Protein AF-A0A6H5L9M6-F1 (afdb_monomer_lite)

Sequence (542 aa):
MVGPYERGDLNVFQKITKADSSLRNDQVRVVGIFVSSDSREESWAAAIDPSGSVLDHLQIPRSRDLRAKKLKAFIKANRPHVVCVSTSAGQASRYMMDTLVDRRSGQHGEPKTGVLADAHREYQRERGDYDDEDEEEEVWKQCSLAPVKDDVACVFARSTRGEKEFADFSVNQRAAVGLARYLQDPLVEFAGMWTTMDSSGNFGHEMFSLRLHPLQDQVPPQQLLKVWTHRMMDAVSAVGVDINHAAEHEHAVGLLQFVPGLGPRKAFKLRERLGTVLGGVVPSRKALLSSQVLKSLVYTNAAGFLRIRERGKLAEQLEGQLDPFDDTRVHPECYNTQDWAQRICANALDVQVNQLDLTAYADELQRQGEGKRAQQLDSIVEEIRYPYRHGNDEMINQMVVHVDRRMPYSTPGEDELFEWLTGETDATLREGVLVPVRIMRHNDAGVRVRLEGGPGLFGFVPGDYVTDDVLPPDPITGQGVVKENQLMEAAIIKVDKARFELKLSLRKSDTMPDPDKALKDDDEFLGLAFEQPLDSDMRRIF

Secondary structure (DSSP, 8-state):
------S----HHHHH-SS-SS--GGG--EEEEE--SSTTS-EEEEEE-TTS-EEEEEEEPSSHHHHHHHHHHHHHHH--SEEEEESTTTHHHHHHHHHHHB----TTS---B-HHHHHHHHHHHHH-S--TT-TTS---PPPEEEEE--HHHHHHHHSHHHHHHTTTS-HHHHHHHHHHHHHH-HHHHHHHTTSSB-TTS-B-GGGGGS---TTGGGS-HHHHHHHHHHHHHHHHHHH-EEHHHHHH-GGGGGGGGGSTTTHHHHHHHHHHHHHHHHTT----HHHHHHTTSS-HHHHHHHTTTEE----THHHHHHTT-S-GGGGSS--HHHHHS-HHHHHHHHHHHHS-GGG--HHHHHHHHHHTT-HHHHHHHHHHHHHHHHHHHH--HHHHHT-S-PPP-SPPP-PPPHHHHHHHHH---TTTS-TT-EEEEEEEEEETTEEEEEESSSS--EEEEEGGGS-S-S--SSTTTSSSS--TT-EEEEEEEEEETTTTEEEEE--HHHHS--HHHHHHHHHHHHTTTT-PPP-HHHHTT-

Structure (mmCIF, N/CA/C/O backbone):
data_AF-A0A6H5L9M6-F1
#
_entry.id   AF-A0A6H5L9M6-F1
#
loop_
_atom_site.group_PDB
_atom_site.id
_atom_site.type_symbol
_atom_site.label_atom_id
_atom_site.label_alt_id
_atom_site.label_comp_id
_atom_site.label_asym_id
_atom_site.label_entity_id
_atom_site.label_seq_id
_atom_site.pdbx_PDB_ins_code
_atom_site.Cartn_x
_atom_site.Cartn_y
_atom_site.Cartn_z
_atom_site.occupancy
_atom_site.B_iso_or_equiv
_atom_site.auth_seq_id
_atom_site.auth_comp_id
_atom_site.auth_asym_id
_atom_site.auth_atom_id
_atom_site.pdbx_PDB_model_num
ATOM 1 N N . MET A 1 1 ? -29.136 -18.846 -15.620 1.00 26.17 1 MET A N 1
ATOM 2 C CA . MET A 1 1 ? -28.012 -19.793 -15.486 1.00 26.17 1 MET A CA 1
ATOM 3 C C . MET A 1 1 ? -26.772 -18.969 -15.198 1.00 26.17 1 MET A C 1
ATOM 5 O O . MET A 1 1 ? -26.197 -18.413 -16.119 1.00 26.17 1 MET A O 1
ATOM 9 N N . VAL A 1 2 ? -26.473 -18.783 -13.915 1.00 24.47 2 VAL A N 1
ATOM 10 C CA . VAL A 1 2 ? -25.277 -18.094 -13.413 1.00 24.47 2 VAL A CA 1
ATOM 11 C C . VAL A 1 2 ? -24.352 -19.213 -12.940 1.00 24.47 2 VAL A C 1
ATOM 13 O O . VAL A 1 2 ? -24.826 -20.129 -12.268 1.00 24.47 2 VAL A O 1
ATOM 16 N N . GLY A 1 3 ? -23.106 -19.216 -13.416 1.00 24.48 3 GLY A N 1
ATOM 17 C CA . GLY A 1 3 ? -22.147 -20.304 -13.207 1.00 24.48 3 GLY A CA 1
ATOM 18 C C . GLY A 1 3 ? -21.802 -20.544 -11.731 1.00 24.48 3 GLY A C 1
ATOM 19 O O . GLY A 1 3 ? -22.116 -19.708 -10.881 1.00 24.48 3 GLY A O 1
ATOM 20 N N . PRO A 1 4 ? -21.174 -21.689 -11.414 1.00 26.59 4 PRO A N 1
ATOM 21 C CA . PRO A 1 4 ? -20.789 -22.015 -10.052 1.00 26.59 4 PRO A CA 1
ATOM 22 C C . PRO A 1 4 ? -19.666 -21.065 -9.629 1.00 26.59 4 PRO A C 1
ATOM 24 O O . PRO A 1 4 ? -18.561 -21.132 -10.158 1.00 26.59 4 PRO A O 1
ATOM 27 N N . TYR A 1 5 ? -19.962 -20.164 -8.694 1.00 25.58 5 TYR A N 1
ATOM 28 C CA . TYR A 1 5 ? -18.934 -19.457 -7.941 1.00 25.58 5 TYR A CA 1
ATOM 29 C C . TYR A 1 5 ? -18.115 -20.515 -7.198 1.00 25.58 5 TYR A C 1
ATOM 31 O O . TYR A 1 5 ? -18.641 -21.238 -6.346 1.00 25.58 5 TYR A O 1
ATOM 39 N N . GLU A 1 6 ? -16.857 -20.671 -7.598 1.00 28.02 6 GLU A N 1
ATOM 40 C CA . GLU A 1 6 ? -15.908 -21.545 -6.923 1.00 28.02 6 GLU A CA 1
ATOM 41 C C . GLU A 1 6 ? -15.771 -21.102 -5.462 1.00 28.02 6 GLU A C 1
ATOM 43 O O . GLU A 1 6 ? -15.539 -19.933 -5.159 1.00 28.02 6 GLU A O 1
ATOM 48 N N . ARG A 1 7 ? -15.965 -22.061 -4.551 1.00 30.61 7 ARG A N 1
ATOM 49 C CA . ARG A 1 7 ? -15.742 -21.908 -3.113 1.00 30.61 7 ARG A CA 1
ATOM 50 C C . ARG A 1 7 ? -14.273 -21.568 -2.867 1.00 30.61 7 ARG A C 1
ATOM 52 O O . ARG A 1 7 ? -13.411 -22.409 -3.109 1.00 30.61 7 ARG A O 1
ATOM 59 N N . GLY A 1 8 ? -14.017 -20.377 -2.339 1.00 29.55 8 GLY A N 1
ATOM 60 C CA . GLY A 1 8 ? -12.691 -19.967 -1.887 1.00 29.55 8 GLY A CA 1
ATOM 61 C C . GLY A 1 8 ? -12.577 -18.454 -1.760 1.00 29.55 8 GLY A C 1
ATOM 62 O O . GLY A 1 8 ? -11.776 -17.845 -2.467 1.00 29.55 8 GLY A O 1
ATOM 63 N N . ASP A 1 9 ? -13.385 -17.849 -0.888 1.00 33.16 9 ASP A N 1
ATOM 64 C CA . ASP A 1 9 ? -13.255 -16.433 -0.536 1.00 33.16 9 ASP A CA 1
ATOM 65 C C . ASP A 1 9 ? -12.014 -16.261 0.338 1.00 33.16 9 ASP A C 1
ATOM 67 O O . ASP A 1 9 ? -12.057 -16.394 1.561 1.00 33.16 9 ASP A O 1
ATOM 71 N N . LEU A 1 10 ? -10.875 -16.058 -0.328 1.00 33.16 10 LEU A N 1
ATOM 72 C CA . LEU A 1 10 ? -9.586 -15.962 0.330 1.00 33.16 10 LEU A CA 1
ATOM 73 C C . LEU A 1 10 ? -9.295 -14.500 0.754 1.00 33.16 10 LEU A C 1
ATOM 75 O O . LEU A 1 10 ? -9.422 -13.632 -0.092 1.00 33.16 10 LEU A O 1
ATOM 79 N N . ASN A 1 11 ? -8.886 -14.188 1.995 1.00 40.72 11 ASN A N 1
ATOM 80 C CA . ASN A 1 11 ? -8.402 -12.853 2.427 1.00 40.72 11 ASN A CA 1
ATOM 81 C C . ASN A 1 11 ? -7.151 -12.410 1.619 1.00 40.72 11 ASN A C 1
ATOM 83 O O . ASN A 1 11 ? -6.467 -13.232 1.011 1.00 40.72 11 ASN A O 1
ATOM 87 N N . VAL A 1 12 ? -6.816 -11.112 1.631 1.00 37.47 12 VAL A N 1
ATOM 88 C CA . VAL A 1 12 ? -5.672 -10.464 0.946 1.00 37.47 12 VAL A CA 1
ATOM 89 C C . VAL A 1 12 ? -4.389 -11.294 1.038 1.00 37.47 12 VAL A C 1
ATOM 91 O O . VAL A 1 12 ? -3.664 -11.447 0.059 1.00 37.47 12 VAL A O 1
ATOM 94 N N . PHE A 1 13 ? -4.141 -11.879 2.206 1.00 38.97 13 PHE A N 1
ATOM 95 C CA . PHE A 1 13 ? -2.952 -12.674 2.491 1.00 38.97 13 PHE A CA 1
ATOM 96 C C . PHE A 1 13 ? -3.083 -14.157 2.143 1.00 38.97 13 PHE A C 1
ATOM 98 O O . PHE A 1 13 ? -2.070 -14.812 1.920 1.00 38.97 13 PHE A O 1
ATOM 105 N N . GLN A 1 14 ? -4.302 -14.676 2.016 1.00 40.16 14 GLN A N 1
ATOM 106 C CA . GLN A 1 14 ? -4.571 -16.088 1.753 1.00 40.16 14 GLN A CA 1
ATOM 107 C C . GLN A 1 14 ? -4.214 -16.499 0.307 1.00 40.16 14 GLN A C 1
ATOM 109 O O . GLN A 1 14 ? -3.899 -17.663 0.066 1.00 40.16 14 GLN A O 1
ATOM 114 N N . LYS A 1 15 ? -4.163 -15.552 -0.647 1.00 38.66 15 LYS A N 1
ATOM 115 C CA . LYS A 1 15 ? -3.569 -15.780 -1.984 1.00 38.66 15 LYS A CA 1
ATOM 116 C C . LYS A 1 15 ? -2.052 -15.575 -2.028 1.00 38.66 15 LYS A C 1
ATOM 118 O O . LYS A 1 15 ? -1.384 -16.217 -2.833 1.00 38.66 15 LYS A O 1
ATOM 123 N N . ILE A 1 16 ? -1.511 -14.696 -1.181 1.00 41.22 16 ILE A N 1
ATOM 124 C CA . ILE A 1 16 ? -0.085 -14.344 -1.197 1.00 41.22 16 ILE A CA 1
ATOM 125 C C . ILE A 1 16 ? 0.749 -15.422 -0.515 1.00 41.22 16 ILE A C 1
ATOM 127 O O . ILE A 1 16 ? 1.757 -15.828 -1.075 1.00 41.22 16 ILE A O 1
ATOM 131 N N . THR A 1 17 ? 0.366 -15.876 0.682 1.00 38.12 17 THR A N 1
ATOM 132 C CA . THR A 1 17 ? 1.300 -16.595 1.557 1.00 38.12 17 THR A CA 1
ATOM 133 C C . THR A 1 17 ? 1.493 -18.064 1.202 1.00 38.12 17 THR A C 1
ATOM 135 O O . THR A 1 17 ? 2.511 -18.617 1.604 1.00 38.12 17 THR A O 1
ATOM 138 N N . LYS A 1 18 ? 0.544 -18.728 0.516 1.00 40.72 18 LYS A N 1
ATOM 139 C CA . LYS A 1 18 ? 0.458 -20.209 0.378 1.00 40.72 18 LYS A CA 1
ATOM 140 C C . LYS A 1 18 ? 0.655 -21.001 1.695 1.00 40.72 18 LYS A C 1
ATOM 142 O O . LYS A 1 18 ? 0.672 -22.227 1.657 1.00 40.72 18 LYS A O 1
ATOM 147 N N . ALA A 1 19 ? 0.809 -20.331 2.838 1.00 37.81 19 ALA A N 1
ATOM 148 C CA . ALA A 1 19 ? 1.431 -20.873 4.041 1.00 37.81 19 ALA A CA 1
ATOM 149 C C . ALA A 1 19 ? 0.597 -20.621 5.301 1.00 37.81 19 ALA A C 1
ATOM 151 O O . ALA A 1 19 ? 0.746 -21.376 6.257 1.00 37.81 19 ALA A O 1
ATOM 152 N N . ASP A 1 20 ? -0.326 -19.656 5.307 1.00 43.12 20 ASP A N 1
ATOM 153 C CA . ASP A 1 20 ? -1.336 -19.596 6.365 1.00 43.12 20 ASP A CA 1
ATOM 154 C C . ASP A 1 20 ? -2.632 -18.962 5.886 1.00 43.12 20 ASP A C 1
ATOM 156 O O . ASP A 1 20 ? -2.683 -17.772 5.572 1.00 43.12 20 ASP A O 1
ATOM 160 N N . SER A 1 21 ? -3.686 -19.774 5.832 1.00 41.84 21 SER A N 1
ATOM 161 C CA . SER A 1 21 ? -5.034 -19.324 5.498 1.00 41.84 21 SER A CA 1
ATOM 162 C C . SER A 1 21 ? -5.763 -18.669 6.682 1.00 41.84 21 SER A C 1
ATOM 164 O O . SER A 1 21 ? -6.892 -18.222 6.520 1.00 41.84 21 SER A O 1
ATOM 166 N N . SER A 1 22 ? -5.154 -18.616 7.867 1.00 44.28 22 SER A N 1
ATOM 167 C CA . SER A 1 22 ? -5.764 -18.156 9.125 1.00 44.28 22 SER A CA 1
ATOM 168 C C . SER A 1 22 ? -5.482 -16.682 9.462 1.00 44.28 22 SER A C 1
ATOM 170 O O . SER A 1 22 ? -6.250 -16.061 10.195 1.00 44.28 22 SER A O 1
ATOM 172 N N . LEU A 1 23 ? -4.418 -16.090 8.903 1.00 48.81 23 LEU A N 1
ATOM 173 C CA . LEU A 1 23 ? -3.923 -14.770 9.314 1.00 48.81 23 LEU A CA 1
ATOM 174 C C . LEU A 1 23 ? -4.792 -13.606 8.799 1.00 48.81 23 LEU A C 1
ATOM 176 O O . LEU A 1 23 ? -5.056 -13.462 7.597 1.00 48.81 23 LEU A O 1
ATOM 180 N N . ARG A 1 24 ? -5.196 -12.725 9.721 1.00 59.09 24 ARG A N 1
ATOM 181 C CA . ARG A 1 24 ? -5.883 -11.451 9.434 1.00 59.09 24 ARG A CA 1
ATOM 182 C C . ARG A 1 24 ? -4.876 -10.326 9.160 1.00 59.09 24 ARG A C 1
ATOM 184 O O . ARG A 1 24 ? -3.719 -10.416 9.562 1.00 59.09 24 ARG A O 1
ATOM 191 N N . ASN A 1 25 ? -5.294 -9.240 8.494 1.00 57.81 25 ASN A N 1
ATOM 192 C CA . ASN A 1 25 ? -4.392 -8.124 8.138 1.00 57.81 25 ASN A CA 1
ATOM 193 C C . ASN A 1 25 ? -3.670 -7.525 9.361 1.00 57.81 25 ASN A C 1
ATOM 195 O O . ASN A 1 25 ? -2.515 -7.123 9.266 1.00 57.81 25 ASN A O 1
ATOM 199 N N . ASP A 1 26 ? -4.330 -7.526 10.518 1.00 61.06 26 ASP A N 1
ATOM 200 C CA . ASP A 1 26 ? -3.830 -7.054 11.812 1.00 61.06 26 ASP A CA 1
ATOM 201 C C . ASP A 1 26 ? -2.897 -8.047 12.531 1.00 61.06 26 ASP A C 1
ATOM 203 O O . ASP A 1 26 ? -2.466 -7.792 13.657 1.00 61.06 26 ASP A O 1
ATOM 207 N N . GLN A 1 27 ? -2.521 -9.146 11.877 1.00 70.44 27 GLN A N 1
ATOM 208 C CA . GLN A 1 27 ? -1.538 -10.124 12.362 1.00 70.44 27 GLN A CA 1
ATOM 209 C C . GLN A 1 27 ? -0.309 -10.224 11.439 1.00 70.44 27 GLN A C 1
ATOM 211 O O . GLN A 1 27 ? 0.670 -10.902 11.751 1.00 70.44 27 GLN A O 1
ATOM 216 N N . VAL A 1 28 ? -0.297 -9.491 10.320 1.00 79.81 28 VAL A N 1
ATOM 217 C CA . VAL A 1 28 ? 0.723 -9.652 9.283 1.00 79.81 28 VAL A CA 1
ATOM 218 C C . VAL A 1 28 ? 1.850 -8.627 9.399 1.00 79.81 28 VAL A C 1
ATOM 220 O O . VAL A 1 28 ? 1.708 -7.457 9.057 1.00 79.81 28 VAL A O 1
ATOM 223 N N . ARG A 1 29 ? 3.034 -9.107 9.792 1.00 90.19 29 ARG A N 1
ATOM 224 C CA . ARG A 1 29 ? 4.319 -8.411 9.584 1.00 90.19 29 ARG A CA 1
ATOM 225 C C . ARG A 1 29 ? 4.690 -8.341 8.101 1.00 90.19 29 ARG A C 1
ATOM 227 O O . ARG A 1 29 ? 4.713 -9.380 7.431 1.00 90.19 29 ARG A O 1
ATOM 234 N N . VAL A 1 30 ? 5.057 -7.153 7.625 1.00 94.06 30 VAL A N 1
ATOM 235 C CA . VAL A 1 30 ? 5.427 -6.898 6.222 1.00 94.06 30 VAL A CA 1
ATOM 236 C C . VAL A 1 30 ? 6.806 -6.254 6.143 1.00 94.06 30 VAL A C 1
ATOM 238 O O . VAL A 1 30 ? 7.145 -5.391 6.948 1.00 94.06 30 VAL A O 1
ATOM 241 N N . VAL A 1 31 ? 7.603 -6.652 5.153 1.00 97.81 31 VAL A N 1
ATOM 242 C CA . VAL A 1 31 ? 8.812 -5.916 4.756 1.00 97.81 31 VAL A CA 1
ATOM 243 C C . VAL A 1 31 ? 8.579 -5.271 3.397 1.00 97.81 31 VAL A C 1
ATOM 245 O O . VAL A 1 31 ? 8.394 -5.977 2.410 1.00 97.81 31 VAL A O 1
ATOM 248 N N . GLY A 1 32 ? 8.621 -3.942 3.335 1.00 97.88 32 GLY A N 1
ATOM 249 C CA . GLY A 1 32 ? 8.565 -3.181 2.089 1.00 97.88 32 GLY A CA 1
ATOM 250 C C . GLY A 1 32 ? 9.957 -2.861 1.574 1.00 97.88 32 GLY A C 1
ATOM 251 O O . GLY A 1 32 ? 10.780 -2.324 2.309 1.00 97.88 32 GLY A O 1
ATOM 252 N N . ILE A 1 33 ? 10.227 -3.190 0.313 1.00 98.19 33 ILE A N 1
ATOM 253 C CA . ILE A 1 33 ? 11.479 -2.905 -0.385 1.00 98.19 33 ILE A CA 1
ATOM 254 C C . ILE A 1 33 ? 11.199 -1.879 -1.478 1.00 98.19 33 ILE A C 1
ATOM 256 O O . ILE A 1 33 ? 10.634 -2.197 -2.525 1.00 98.19 33 ILE A O 1
ATOM 260 N N . PHE A 1 34 ? 11.645 -0.649 -1.247 1.00 97.94 34 PHE A N 1
ATOM 261 C CA . PHE A 1 34 ? 11.625 0.399 -2.252 1.00 97.94 34 PHE A CA 1
ATOM 262 C C . PHE A 1 34 ? 12.933 0.386 -3.044 1.00 97.94 34 PHE A C 1
ATOM 264 O O . PHE A 1 34 ? 14.021 0.643 -2.511 1.00 97.94 34 PHE A O 1
ATOM 271 N N . VAL A 1 35 ? 12.826 0.063 -4.329 1.00 95.88 35 VAL A N 1
ATOM 272 C CA . VAL A 1 35 ? 13.938 0.080 -5.277 1.00 95.88 35 VAL A CA 1
ATOM 273 C C . VAL A 1 35 ? 13.983 1.438 -5.960 1.00 95.88 35 VAL A C 1
ATOM 275 O O . VAL A 1 35 ? 12.999 1.880 -6.539 1.00 95.88 35 VAL A O 1
ATOM 278 N N . SER A 1 36 ? 15.146 2.083 -5.909 1.00 92.69 36 SER A N 1
ATOM 279 C CA . SER A 1 36 ? 15.370 3.339 -6.623 1.00 92.69 36 SER A CA 1
ATOM 280 C C . SER A 1 36 ? 15.610 3.087 -8.112 1.00 92.69 36 SER A C 1
ATOM 282 O O . SER A 1 36 ? 16.400 2.209 -8.475 1.00 92.69 36 SER A O 1
ATOM 284 N N . SER A 1 37 ? 14.983 3.899 -8.963 1.00 85.06 37 SER A N 1
ATOM 285 C CA . SER A 1 37 ? 15.268 3.964 -10.399 1.00 85.06 37 SER A CA 1
ATOM 286 C C . SER A 1 37 ? 16.562 4.731 -10.699 1.00 85.06 37 SER A C 1
ATOM 288 O O . SER A 1 37 ? 17.287 4.374 -11.630 1.00 85.06 37 SER A O 1
ATOM 290 N N . ASP A 1 38 ? 16.909 5.738 -9.887 1.00 85.19 38 ASP A N 1
ATOM 291 C CA . ASP A 1 38 ? 18.176 6.456 -10.011 1.00 85.19 38 ASP A CA 1
ATOM 292 C C . ASP A 1 38 ? 19.299 5.698 -9.291 1.00 85.19 38 ASP A C 1
ATOM 294 O O . ASP A 1 38 ? 19.279 5.474 -8.078 1.00 85.19 38 ASP A O 1
ATOM 298 N N . SER A 1 39 ? 20.333 5.361 -10.060 1.00 78.00 39 SER A N 1
ATOM 299 C CA . SER A 1 39 ? 21.596 4.797 -9.584 1.00 78.00 39 SER A CA 1
ATOM 300 C C . SER A 1 39 ? 22.330 5.646 -8.537 1.00 78.00 39 SER A C 1
ATOM 302 O O . SER A 1 39 ? 23.199 5.113 -7.845 1.00 78.00 39 SER A O 1
ATOM 304 N N . ARG A 1 40 ? 22.044 6.952 -8.442 1.00 85.06 40 ARG A N 1
ATOM 305 C CA . ARG A 1 40 ? 22.641 7.878 -7.466 1.00 85.06 40 ARG A CA 1
ATOM 306 C C . ARG A 1 40 ? 21.967 7.801 -6.112 1.00 85.06 40 ARG A C 1
ATOM 308 O O . ARG A 1 40 ? 22.645 7.978 -5.101 1.00 85.06 40 ARG A O 1
ATOM 315 N N . GLU A 1 41 ? 20.684 7.488 -6.104 1.00 88.69 41 GLU A N 1
ATOM 316 C CA . GLU A 1 41 ? 19.902 7.316 -4.898 1.00 88.69 41 GLU A CA 1
ATOM 317 C C . GLU A 1 41 ? 20.085 5.907 -4.318 1.00 88.69 41 GLU A C 1
ATOM 319 O O . GLU A 1 41 ? 20.757 5.025 -4.873 1.00 88.69 41 GLU A O 1
ATOM 324 N N . GLU A 1 42 ? 19.544 5.717 -3.125 1.00 92.38 42 GLU A N 1
ATOM 325 C CA . GLU A 1 42 ? 19.670 4.489 -2.357 1.00 92.38 42 GLU A CA 1
ATOM 326 C C . GLU A 1 42 ? 18.329 3.764 -2.332 1.00 92.38 42 GLU A C 1
ATOM 328 O O . GLU A 1 42 ? 17.270 4.387 -2.253 1.00 92.38 42 GLU A O 1
ATOM 333 N N . SER A 1 43 ? 18.382 2.436 -2.419 1.00 96.25 43 SER A N 1
ATOM 334 C CA . SER A 1 43 ? 17.212 1.580 -2.211 1.00 96.25 43 SER A CA 1
ATOM 335 C C . SER A 1 43 ? 17.114 1.218 -0.733 1.00 96.25 43 SER A C 1
ATOM 337 O O . SER A 1 43 ? 18.141 1.031 -0.075 1.00 96.25 43 SER A O 1
ATOM 339 N N . TRP A 1 44 ? 15.897 1.091 -0.223 1.00 97.88 44 TRP A N 1
ATOM 340 C CA . TRP A 1 44 ? 15.637 0.903 1.202 1.00 97.88 44 TRP A CA 1
ATOM 341 C C . TRP A 1 44 ? 14.658 -0.239 1.436 1.00 97.88 44 TRP A C 1
ATOM 343 O O . TRP A 1 44 ? 13.753 -0.468 0.638 1.00 97.88 44 TRP A O 1
ATOM 353 N N . ALA A 1 45 ? 14.849 -0.953 2.540 1.00 98.19 45 ALA A N 1
ATOM 354 C CA . ALA A 1 45 ? 13.878 -1.887 3.085 1.00 98.19 45 ALA A CA 1
ATOM 355 C C . ALA A 1 45 ? 13.380 -1.372 4.439 1.00 98.19 45 ALA A C 1
ATOM 357 O O . ALA A 1 45 ? 14.179 -0.858 5.222 1.00 98.19 45 ALA A O 1
ATOM 358 N N . ALA A 1 46 ? 12.094 -1.533 4.727 1.00 98.25 46 ALA A N 1
ATOM 359 C CA . ALA A 1 46 ? 11.495 -1.223 6.020 1.00 98.25 46 ALA A CA 1
ATOM 360 C C . ALA A 1 46 ? 10.618 -2.394 6.471 1.00 98.25 46 ALA A C 1
ATOM 362 O O . ALA A 1 46 ? 9.802 -2.889 5.696 1.00 98.25 46 ALA A O 1
ATOM 363 N N . ALA A 1 47 ? 10.806 -2.844 7.707 1.00 97.88 47 ALA A N 1
ATOM 364 C CA . ALA A 1 47 ? 9.970 -3.840 8.355 1.00 97.88 47 ALA A CA 1
ATOM 365 C C . ALA A 1 47 ? 8.919 -3.127 9.204 1.00 97.88 47 ALA A C 1
ATOM 367 O O . ALA A 1 47 ? 9.257 -2.235 9.984 1.00 97.88 47 ALA A O 1
ATOM 368 N N . ILE A 1 48 ? 7.663 -3.534 9.064 1.00 95.94 48 ILE A N 1
ATOM 369 C CA . ILE A 1 48 ? 6.562 -3.041 9.884 1.00 95.94 48 ILE A CA 1
ATOM 370 C C . ILE A 1 48 ? 5.884 -4.189 10.622 1.00 95.94 48 ILE A C 1
ATOM 372 O O . ILE A 1 48 ? 5.792 -5.321 10.129 1.00 95.94 48 ILE A O 1
ATOM 376 N N . ASP A 1 49 ? 5.422 -3.879 11.824 1.00 92.00 49 ASP A N 1
ATOM 377 C CA . ASP A 1 49 ? 4.632 -4.787 12.634 1.00 92.00 49 ASP A CA 1
ATOM 378 C C . ASP A 1 49 ? 3.182 -4.870 12.119 1.00 92.00 49 ASP A C 1
ATOM 380 O O . ASP A 1 49 ? 2.784 -4.128 11.213 1.00 92.00 49 ASP A O 1
ATOM 384 N N . PRO A 1 50 ? 2.350 -5.754 12.688 1.00 87.06 50 PRO A N 1
ATOM 385 C CA . PRO A 1 50 ? 0.955 -5.860 12.281 1.00 87.06 50 PRO A CA 1
ATOM 386 C C . PRO A 1 50 ? 0.091 -4.631 12.624 1.00 87.06 50 PRO A C 1
ATOM 388 O O . PRO A 1 50 ? -1.098 -4.607 12.311 1.00 87.06 50 PRO A O 1
ATOM 391 N N . SER A 1 51 ? 0.616 -3.648 13.359 1.00 86.94 51 SER A N 1
ATOM 392 C CA . SER A 1 51 ? -0.040 -2.363 13.634 1.00 86.94 51 SER A CA 1
ATOM 393 C C . SER A 1 51 ? 0.368 -1.273 12.635 1.00 86.94 51 SER A C 1
ATOM 395 O O . SER A 1 51 ? -0.068 -0.136 12.760 1.00 86.94 51 SER A O 1
ATOM 397 N N . GLY A 1 52 ? 1.232 -1.588 11.666 1.00 89.69 52 GLY A N 1
ATOM 398 C CA . GLY A 1 52 ? 1.781 -0.608 10.733 1.00 89.69 52 GLY A CA 1
ATOM 399 C C . GLY A 1 52 ? 2.884 0.271 11.336 1.00 89.69 52 GLY A C 1
ATOM 400 O O . GLY A 1 52 ? 3.304 1.253 10.714 1.00 89.69 52 GLY A O 1
ATOM 401 N N . SER A 1 53 ? 3.377 -0.049 12.533 1.00 92.44 53 SER A N 1
ATOM 402 C CA . SER A 1 53 ? 4.505 0.645 13.161 1.00 92.44 53 SER A CA 1
ATOM 403 C C . SER A 1 53 ? 5.830 0.088 12.641 1.00 92.44 53 SER A C 1
ATOM 405 O O . SER A 1 53 ? 5.955 -1.105 12.368 1.00 92.44 53 SER A O 1
ATOM 407 N N . VAL A 1 54 ? 6.832 0.952 12.473 1.00 95.81 54 VAL A N 1
ATOM 408 C CA . VAL A 1 54 ? 8.144 0.554 11.937 1.00 95.81 54 VAL A CA 1
ATOM 409 C C . VAL A 1 54 ? 8.945 -0.183 13.009 1.00 95.81 54 VAL A C 1
ATOM 411 O O . VAL A 1 54 ? 9.155 0.348 14.095 1.00 95.81 54 VAL A O 1
ATOM 414 N N . LEU A 1 55 ? 9.409 -1.389 12.680 1.00 95.38 55 LEU A N 1
ATOM 415 C CA . LEU A 1 55 ? 10.256 -2.222 13.537 1.00 95.38 55 LEU A CA 1
ATOM 416 C C . LEU A 1 55 ? 11.743 -1.989 13.267 1.00 95.38 55 LEU A C 1
ATOM 418 O O . LEU A 1 55 ? 12.529 -1.811 14.192 1.00 95.38 55 LEU A O 1
ATOM 422 N N . ASP A 1 56 ? 12.124 -2.015 11.992 1.00 97.38 56 ASP A N 1
ATOM 423 C CA . ASP A 1 56 ? 13.517 -1.955 11.555 1.00 97.38 56 ASP A CA 1
ATOM 424 C C . ASP A 1 56 ? 13.595 -1.436 10.112 1.00 97.38 56 ASP A C 1
ATOM 426 O O . ASP A 1 56 ? 12.618 -1.472 9.359 1.00 97.38 56 ASP A O 1
ATOM 430 N N . HIS A 1 57 ? 14.766 -0.966 9.694 1.00 97.38 57 HIS A N 1
ATOM 431 C CA . HIS A 1 57 ? 15.010 -0.521 8.329 1.00 97.38 57 HIS A CA 1
ATOM 432 C C . HIS A 1 57 ? 16.444 -0.804 7.873 1.00 97.38 57 HIS A C 1
ATOM 434 O O . HIS A 1 57 ? 17.411 -0.722 8.629 1.00 97.38 57 HIS A O 1
ATOM 440 N N . LEU A 1 58 ? 16.617 -1.060 6.580 1.00 97.81 58 LEU A N 1
ATOM 441 C CA . LEU A 1 58 ? 17.903 -1.389 5.982 1.00 97.81 58 LEU A CA 1
ATOM 442 C C . LEU A 1 58 ? 18.141 -0.583 4.706 1.00 97.81 58 LEU A C 1
ATOM 444 O O . LEU A 1 58 ? 17.417 -0.718 3.722 1.00 97.81 58 LEU A O 1
ATOM 448 N N . GLN A 1 59 ? 19.250 0.153 4.678 1.00 97.00 59 GLN A N 1
ATOM 449 C CA . GLN A 1 59 ? 19.812 0.673 3.437 1.00 97.00 59 GLN A CA 1
ATOM 450 C C . GLN A 1 59 ? 20.380 -0.487 2.611 1.00 97.00 59 GLN A C 1
ATOM 452 O O . GLN A 1 59 ? 21.290 -1.206 3.048 1.00 97.00 59 GLN A O 1
ATOM 457 N N . ILE A 1 60 ? 19.860 -0.674 1.401 1.00 94.56 60 ILE A N 1
ATOM 458 C CA . ILE A 1 60 ? 20.198 -1.813 0.553 1.00 94.56 60 ILE A CA 1
ATOM 459 C C . ILE A 1 60 ? 21.510 -1.533 -0.196 1.00 94.56 60 ILE A C 1
ATOM 461 O O . ILE A 1 60 ? 21.582 -0.613 -1.015 1.00 94.56 60 ILE A O 1
ATOM 465 N N . PRO A 1 61 ? 22.564 -2.346 0.010 1.00 90.62 61 PRO A N 1
ATOM 466 C CA . PRO A 1 61 ? 23.833 -2.156 -0.678 1.00 90.62 61 PRO A CA 1
ATOM 467 C C . PRO A 1 61 ? 23.724 -2.321 -2.196 1.00 90.62 61 PRO A C 1
ATOM 469 O O . PRO A 1 61 ? 23.051 -3.221 -2.711 1.00 90.62 61 PRO A O 1
ATOM 472 N N . ARG A 1 62 ? 24.512 -1.526 -2.929 1.00 86.25 62 ARG A N 1
ATOM 473 C CA . ARG A 1 62 ? 24.639 -1.668 -4.388 1.00 86.25 62 ARG A CA 1
ATOM 474 C C . ARG A 1 62 ? 25.327 -2.974 -4.787 1.00 86.25 62 ARG A C 1
ATOM 476 O O . ARG A 1 62 ? 24.893 -3.606 -5.747 1.00 86.25 62 ARG A O 1
ATOM 483 N N . SER A 1 63 ? 26.342 -3.406 -4.029 1.00 87.56 63 SER A N 1
ATOM 484 C CA . SER A 1 63 ? 27.058 -4.670 -4.266 1.00 87.56 63 SER A CA 1
ATOM 485 C C . SER A 1 63 ? 26.113 -5.869 -4.182 1.00 87.56 63 SER A C 1
ATOM 487 O O . SER A 1 63 ? 25.451 -6.060 -3.163 1.00 87.56 63 SER A O 1
ATOM 489 N N . ARG A 1 64 ? 26.083 -6.697 -5.234 1.00 82.94 64 ARG A N 1
ATOM 490 C CA . ARG A 1 64 ? 25.190 -7.862 -5.343 1.00 82.94 64 ARG A CA 1
ATOM 491 C C . ARG A 1 64 ? 25.356 -8.841 -4.182 1.00 82.94 64 ARG A C 1
ATOM 493 O O . ARG A 1 64 ? 24.365 -9.305 -3.620 1.00 82.94 64 ARG A O 1
ATOM 500 N N . ASP A 1 65 ? 26.596 -9.148 -3.822 1.00 82.38 65 ASP A N 1
ATOM 501 C CA . ASP A 1 65 ? 26.875 -10.173 -2.815 1.00 82.38 65 ASP A CA 1
ATOM 502 C C . ASP A 1 65 ? 26.564 -9.657 -1.407 1.00 82.38 65 ASP A C 1
ATOM 504 O O . ASP A 1 65 ? 25.941 -10.357 -0.605 1.00 82.38 65 ASP A O 1
ATOM 508 N N . LEU A 1 66 ? 26.904 -8.392 -1.132 1.00 88.56 66 LEU A N 1
ATOM 509 C CA . LEU A 1 66 ? 26.577 -7.753 0.141 1.00 88.56 66 LEU A CA 1
ATOM 510 C C . LEU A 1 66 ? 25.065 -7.539 0.294 1.00 88.56 66 LEU A C 1
ATOM 512 O O . LEU A 1 66 ? 24.538 -7.715 1.389 1.00 88.56 66 LEU A O 1
ATOM 516 N N . ARG A 1 67 ? 24.368 -7.212 -0.801 1.00 91.31 67 ARG A N 1
ATOM 517 C CA . ARG A 1 67 ? 22.910 -7.062 -0.851 1.00 91.31 67 ARG A CA 1
ATOM 518 C C . ARG A 1 67 ? 22.201 -8.328 -0.402 1.00 91.31 67 ARG A C 1
ATOM 520 O O . ARG A 1 67 ? 21.432 -8.276 0.550 1.00 91.31 67 ARG A O 1
ATOM 527 N N . ALA A 1 68 ? 22.495 -9.456 -1.048 1.00 89.81 68 ALA A N 1
ATOM 528 C CA . ALA A 1 68 ? 21.869 -10.731 -0.709 1.00 89.81 68 ALA A CA 1
ATOM 529 C C . ALA A 1 68 ? 22.154 -11.126 0.749 1.00 89.81 68 ALA A C 1
ATOM 531 O O . ALA A 1 68 ? 21.249 -11.555 1.458 1.00 89.81 68 ALA A O 1
ATOM 532 N N . LYS A 1 69 ? 23.391 -10.916 1.227 1.00 91.44 69 LYS A N 1
ATOM 533 C CA . LYS A 1 69 ? 23.768 -11.208 2.617 1.00 91.44 69 LYS A CA 1
ATOM 534 C C . LYS A 1 69 ? 23.007 -10.339 3.626 1.00 91.44 69 LYS A C 1
ATOM 536 O O . LYS A 1 69 ? 22.500 -10.877 4.607 1.00 91.44 69 LYS A O 1
ATOM 541 N N . LYS A 1 70 ? 22.928 -9.021 3.401 1.00 95.12 70 LYS A N 1
ATOM 542 C CA . LYS A 1 70 ? 22.231 -8.094 4.308 1.00 95.12 70 LYS A CA 1
ATOM 543 C C . LYS A 1 70 ? 20.715 -8.290 4.286 1.00 95.12 70 LYS A C 1
ATOM 545 O O . LYS A 1 70 ? 20.124 -8.345 5.355 1.00 95.12 70 LYS A O 1
ATOM 550 N N . LEU A 1 71 ? 20.106 -8.456 3.108 1.00 95.06 71 LEU A N 1
ATOM 551 C CA . LEU A 1 71 ? 18.668 -8.731 2.996 1.00 95.06 71 LEU A CA 1
ATOM 552 C C . LEU A 1 71 ? 18.296 -10.042 3.687 1.00 95.06 71 LEU A C 1
ATOM 554 O O . LEU A 1 71 ? 17.328 -10.070 4.434 1.00 95.06 71 LEU A O 1
ATOM 558 N N . LYS A 1 72 ? 19.098 -11.101 3.515 1.00 94.38 72 LYS A N 1
ATOM 559 C CA . LYS A 1 72 ? 18.884 -12.372 4.218 1.00 94.38 72 LYS A CA 1
ATOM 560 C C . LYS A 1 72 ? 18.855 -12.180 5.737 1.00 94.38 72 LYS A C 1
ATOM 562 O O . LYS A 1 72 ? 17.928 -12.641 6.392 1.00 94.38 72 LYS A O 1
ATOM 567 N N . ALA A 1 73 ? 19.854 -11.482 6.284 1.00 95.25 73 ALA A N 1
ATOM 568 C CA . ALA A 1 73 ? 19.940 -11.217 7.719 1.00 95.25 73 ALA A CA 1
ATOM 569 C C . ALA A 1 73 ? 18.757 -10.374 8.224 1.00 95.25 73 ALA A C 1
ATOM 571 O O . ALA A 1 73 ? 18.167 -10.707 9.245 1.00 95.25 73 ALA A O 1
ATOM 572 N N . PHE A 1 74 ? 18.380 -9.333 7.478 1.00 96.81 74 PHE A N 1
ATOM 573 C CA . PHE A 1 74 ? 17.268 -8.444 7.814 1.00 96.81 74 PHE A CA 1
ATOM 574 C C . PHE A 1 74 ? 15.911 -9.159 7.796 1.00 96.81 74 PHE A C 1
ATOM 576 O O . PHE A 1 74 ? 15.123 -9.013 8.725 1.00 96.81 74 PHE A O 1
ATOM 583 N N . ILE A 1 75 ? 15.652 -9.980 6.776 1.00 95.25 75 ILE A N 1
ATOM 584 C CA . ILE A 1 75 ? 14.407 -10.751 6.654 1.00 95.25 75 ILE A CA 1
ATOM 585 C C . ILE A 1 75 ? 14.324 -11.807 7.759 1.00 95.25 75 ILE A C 1
ATOM 587 O O . ILE A 1 75 ? 13.284 -11.937 8.395 1.00 95.25 75 ILE A O 1
ATOM 591 N N . LYS A 1 76 ? 15.429 -12.508 8.048 1.00 94.06 76 LYS A N 1
ATOM 592 C CA . LYS A 1 76 ? 15.495 -13.477 9.151 1.00 94.06 76 LYS A CA 1
ATOM 593 C C . LYS A 1 76 ? 15.230 -12.821 10.512 1.00 94.06 76 LYS A C 1
ATOM 595 O O . LYS A 1 76 ? 14.522 -13.396 11.331 1.00 94.06 76 LYS A O 1
ATOM 600 N N . ALA A 1 77 ? 15.793 -11.635 10.750 1.00 94.31 77 ALA A N 1
ATOM 601 C CA . ALA A 1 77 ? 15.625 -10.910 12.009 1.00 94.31 77 ALA A CA 1
ATOM 602 C C . ALA A 1 77 ? 14.174 -10.453 12.228 1.00 94.31 77 ALA A C 1
ATOM 604 O O . ALA A 1 77 ? 13.651 -10.595 13.328 1.00 94.31 77 ALA A O 1
ATOM 605 N N . ASN A 1 78 ? 13.516 -9.962 11.174 1.00 94.56 78 ASN A N 1
ATOM 606 C CA . ASN A 1 78 ? 12.169 -9.394 11.264 1.00 94.56 78 ASN A CA 1
ATOM 607 C C . ASN A 1 78 ? 11.037 -10.418 11.061 1.00 94.56 78 ASN A C 1
ATOM 609 O O . ASN A 1 78 ? 9.880 -10.112 11.345 1.00 94.56 78 ASN A O 1
ATOM 613 N N . ARG A 1 79 ? 11.352 -11.625 10.564 1.00 92.50 79 ARG A N 1
ATOM 614 C CA . ARG A 1 79 ? 10.410 -12.745 10.365 1.00 92.50 79 ARG A CA 1
ATOM 615 C C . ARG A 1 79 ? 9.073 -12.300 9.734 1.00 92.50 79 ARG A C 1
ATOM 617 O O . ARG A 1 79 ? 8.010 -12.504 10.338 1.00 92.50 79 ARG A O 1
ATOM 624 N N . PRO A 1 80 ? 9.097 -11.624 8.568 1.00 92.50 80 PRO A N 1
ATOM 625 C CA . PRO A 1 80 ? 7.879 -11.132 7.936 1.00 92.50 80 PRO A CA 1
ATOM 626 C C . PRO A 1 80 ? 7.056 -12.284 7.365 1.00 92.50 80 PRO A C 1
ATOM 628 O O . PRO A 1 80 ? 7.607 -13.319 6.999 1.00 92.50 80 PRO A O 1
ATOM 631 N N . HIS A 1 81 ? 5.753 -12.084 7.206 1.00 88.50 81 HIS A N 1
ATOM 632 C CA . HIS A 1 81 ? 4.908 -13.031 6.469 1.00 88.50 81 HIS A CA 1
ATOM 633 C C . HIS A 1 81 ? 4.960 -12.740 4.965 1.00 88.50 81 HIS A C 1
ATOM 635 O O . HIS A 1 81 ? 4.936 -13.656 4.141 1.00 88.50 81 HIS A O 1
ATOM 641 N N . VAL A 1 82 ? 5.092 -11.459 4.600 1.00 89.50 82 VAL A N 1
ATOM 642 C CA . VAL A 1 82 ? 5.172 -11.008 3.208 1.00 89.50 82 VAL A CA 1
ATOM 643 C C . VAL A 1 82 ? 6.290 -9.988 3.030 1.00 89.50 82 VAL A C 1
ATOM 645 O O . VAL A 1 82 ? 6.496 -9.106 3.865 1.00 89.50 82 VAL A O 1
ATOM 648 N N . VAL A 1 83 ? 7.001 -10.103 1.912 1.00 94.06 83 VAL A N 1
ATOM 649 C CA . VAL A 1 83 ? 7.950 -9.103 1.425 1.00 94.06 83 VAL A CA 1
ATOM 650 C C . VAL A 1 83 ? 7.363 -8.468 0.169 1.00 94.06 83 VAL A C 1
ATOM 652 O O . VAL A 1 83 ? 7.113 -9.177 -0.805 1.00 94.06 83 VAL A O 1
ATOM 655 N N . CYS A 1 84 ? 7.150 -7.151 0.165 1.00 95.06 84 CYS A N 1
ATOM 656 C CA . CYS A 1 84 ? 6.749 -6.421 -1.035 1.00 95.06 84 CYS A CA 1
ATOM 657 C C . CYS A 1 84 ? 7.894 -5.650 -1.680 1.00 95.06 84 CYS A C 1
ATOM 659 O O . CYS A 1 84 ? 8.820 -5.202 -1.007 1.00 95.06 84 CYS A O 1
ATOM 661 N N . VAL A 1 85 ? 7.827 -5.503 -3.004 1.00 96.25 85 VAL A N 1
ATOM 662 C CA . VAL A 1 85 ? 8.828 -4.788 -3.808 1.00 96.25 85 VAL A CA 1
ATOM 663 C C . VAL A 1 85 ? 8.121 -3.777 -4.706 1.00 96.25 85 VAL A C 1
ATOM 665 O O . VAL A 1 85 ? 7.147 -4.135 -5.370 1.00 96.25 85 VAL A O 1
ATOM 668 N N . SER A 1 86 ? 8.619 -2.536 -4.727 1.00 96.38 86 SER A N 1
ATOM 669 C CA . SER A 1 86 ? 8.099 -1.464 -5.589 1.00 96.38 86 SER A CA 1
ATOM 670 C C . SER A 1 86 ? 8.269 -1.801 -7.070 1.00 96.38 86 SER A C 1
ATOM 672 O O . SER A 1 86 ? 9.210 -2.511 -7.433 1.00 96.38 86 SER A O 1
ATOM 674 N N . THR A 1 87 ? 7.413 -1.278 -7.947 1.00 93.44 87 THR A N 1
ATOM 675 C CA . THR A 1 87 ? 7.462 -1.579 -9.390 1.00 93.44 87 THR A CA 1
ATOM 676 C C . THR A 1 87 ? 7.998 -0.437 -10.251 1.00 93.44 87 THR A C 1
ATOM 678 O O . THR A 1 87 ? 8.541 -0.701 -11.321 1.00 93.44 87 THR A O 1
ATOM 681 N N . SER A 1 88 ? 7.966 0.809 -9.779 1.00 90.50 88 SER A N 1
ATOM 682 C CA . SER A 1 88 ? 8.351 1.992 -10.567 1.00 90.50 88 SER A CA 1
ATOM 683 C C . SER A 1 88 ? 9.793 1.998 -11.098 1.00 90.50 88 SER A C 1
ATOM 685 O O . SER A 1 88 ? 10.083 2.668 -12.089 1.00 90.50 88 SER A O 1
ATOM 687 N N . ALA A 1 89 ? 10.719 1.241 -10.495 1.00 90.31 89 ALA A N 1
ATOM 688 C CA . ALA A 1 89 ? 12.102 1.127 -10.974 1.00 90.31 89 ALA A CA 1
ATOM 689 C C . ALA A 1 89 ? 12.300 0.069 -12.080 1.00 90.31 89 ALA A C 1
ATOM 691 O O . ALA A 1 89 ? 13.436 -0.221 -12.479 1.00 90.31 89 ALA A O 1
ATOM 692 N N . GLY A 1 90 ? 11.212 -0.530 -12.570 1.00 88.75 90 GLY A N 1
ATOM 693 C CA . GLY A 1 90 ? 11.175 -1.423 -13.721 1.00 88.75 90 GLY A CA 1
ATOM 694 C C . GLY A 1 90 ? 12.173 -2.570 -13.656 1.00 88.75 90 GLY A C 1
ATOM 695 O O . GLY A 1 90 ? 12.093 -3.440 -12.788 1.00 88.75 90 GLY A O 1
ATOM 696 N N . GLN A 1 91 ? 13.153 -2.595 -14.561 1.00 84.62 91 GLN A N 1
ATOM 697 C CA . GLN A 1 91 ? 14.146 -3.678 -14.608 1.00 84.62 91 GLN A CA 1
ATOM 698 C C . GLN A 1 91 ? 14.933 -3.836 -13.295 1.00 84.62 91 GLN A C 1
ATOM 700 O O . GLN A 1 91 ? 15.310 -4.955 -12.937 1.00 84.62 91 GLN A O 1
ATOM 705 N N . ALA A 1 92 ? 15.171 -2.750 -12.552 1.00 89.00 92 ALA A N 1
ATOM 706 C CA . ALA A 1 92 ? 15.841 -2.829 -11.256 1.00 89.00 92 ALA A CA 1
ATOM 707 C C . ALA A 1 92 ? 14.960 -3.526 -10.205 1.00 89.00 92 ALA A C 1
ATOM 709 O O . ALA A 1 92 ? 15.459 -4.369 -9.452 1.00 89.00 92 ALA A O 1
ATOM 710 N N . SER A 1 93 ? 13.659 -3.227 -10.197 1.00 92.00 93 SER A N 1
ATOM 711 C CA . SER A 1 93 ? 12.663 -3.896 -9.355 1.00 92.00 93 SER A CA 1
ATOM 712 C C . SER A 1 93 ? 12.537 -5.372 -9.697 1.00 92.00 93 SER A C 1
ATOM 714 O O . SER A 1 93 ? 12.616 -6.215 -8.805 1.00 92.00 93 SER A O 1
ATOM 716 N N . ARG A 1 94 ? 12.470 -5.709 -10.989 1.00 88.38 94 ARG A N 1
ATOM 717 C CA . ARG A 1 94 ? 12.463 -7.104 -11.437 1.00 88.38 94 ARG A CA 1
ATOM 718 C C . ARG A 1 94 ? 13.702 -7.861 -10.970 1.00 88.38 94 ARG A C 1
ATOM 720 O O . ARG A 1 94 ? 13.598 -8.949 -10.418 1.00 88.38 94 ARG A O 1
ATOM 727 N N . TYR A 1 95 ? 14.881 -7.268 -11.131 1.00 87.62 95 TYR A N 1
ATOM 728 C CA . TYR A 1 95 ? 16.120 -7.873 -10.652 1.00 87.62 95 TYR A CA 1
ATOM 729 C C . TYR A 1 95 ? 16.125 -8.072 -9.125 1.00 87.62 95 TYR A C 1
ATOM 731 O O . TYR A 1 95 ? 16.701 -9.042 -8.623 1.00 87.62 95 TYR A O 1
ATOM 739 N N . MET A 1 96 ? 15.499 -7.163 -8.370 1.00 91.25 96 MET A N 1
ATOM 740 C CA . MET A 1 96 ? 15.310 -7.332 -6.929 1.00 91.25 96 MET A CA 1
ATOM 741 C C . MET A 1 96 ? 14.398 -8.524 -6.625 1.00 91.25 96 MET A C 1
ATOM 743 O O . MET A 1 96 ? 14.771 -9.359 -5.805 1.00 91.25 96 MET A O 1
ATOM 747 N N . MET A 1 97 ? 13.260 -8.638 -7.313 1.00 90.25 97 MET A N 1
ATOM 748 C CA . MET A 1 97 ? 12.326 -9.763 -7.184 1.00 90.25 97 MET A CA 1
ATOM 749 C C . MET A 1 97 ? 13.009 -11.100 -7.499 1.00 90.25 97 MET A C 1
ATOM 751 O O . MET A 1 97 ? 12.961 -12.015 -6.677 1.00 90.25 97 MET A O 1
ATOM 755 N N . ASP A 1 98 ? 13.749 -11.174 -8.611 1.00 86.31 98 ASP A N 1
ATOM 756 C CA . ASP A 1 98 ? 14.564 -12.338 -8.968 1.00 86.31 98 ASP A CA 1
ATOM 757 C C . ASP A 1 98 ? 15.564 -12.650 -7.844 1.00 86.31 98 ASP A C 1
ATOM 759 O O . ASP A 1 98 ? 15.639 -13.774 -7.375 1.00 86.31 98 ASP A O 1
ATOM 763 N N . THR A 1 99 ? 16.284 -11.653 -7.316 1.00 87.44 99 THR A N 1
ATOM 764 C CA . THR A 1 99 ? 17.245 -11.869 -6.214 1.00 87.44 99 THR A CA 1
ATOM 765 C C . THR A 1 99 ? 16.589 -12.486 -4.970 1.00 87.44 99 THR A C 1
ATOM 767 O O . THR A 1 99 ? 17.231 -13.261 -4.252 1.00 87.44 99 THR A O 1
ATOM 770 N N . LEU A 1 100 ? 15.328 -12.146 -4.697 1.00 88.44 100 LEU A N 1
ATOM 771 C CA . LEU A 1 100 ? 14.577 -12.654 -3.552 1.00 88.44 100 LEU A CA 1
ATOM 772 C C . LEU A 1 100 ? 14.093 -14.097 -3.761 1.00 88.44 100 LEU A C 1
ATOM 774 O O . LEU A 1 100 ? 14.167 -14.880 -2.812 1.00 88.44 100 LEU A O 1
ATOM 778 N N . VAL A 1 101 ? 13.665 -14.455 -4.976 1.00 83.81 101 VAL A N 1
ATOM 779 C CA . VAL A 1 101 ? 13.037 -15.755 -5.294 1.00 83.81 101 VAL A CA 1
ATOM 780 C C . VAL A 1 101 ? 14.010 -16.746 -5.941 1.00 83.81 101 VAL A C 1
ATOM 782 O O . VAL A 1 101 ? 14.152 -17.863 -5.446 1.00 83.81 101 VAL A O 1
ATOM 785 N N . ASP A 1 102 ? 14.748 -16.319 -6.965 1.00 70.50 102 ASP A N 1
ATOM 786 C CA . ASP A 1 102 ? 15.576 -17.162 -7.828 1.00 70.50 102 ASP A CA 1
ATOM 787 C C . ASP A 1 102 ? 17.000 -16.618 -8.004 1.00 70.50 102 ASP A C 1
ATOM 789 O O . ASP A 1 102 ? 17.266 -15.605 -8.658 1.00 70.50 102 ASP A O 1
ATOM 793 N N . ARG A 1 103 ? 17.995 -17.380 -7.548 1.00 56.38 103 ARG A N 1
ATOM 794 C CA . ARG A 1 103 ? 19.367 -17.174 -8.017 1.00 56.38 103 ARG A CA 1
ATOM 795 C C . ARG A 1 103 ? 19.585 -18.010 -9.273 1.00 56.38 103 ARG A C 1
ATOM 797 O O . ARG A 1 103 ? 19.798 -19.214 -9.182 1.00 56.38 103 ARG A O 1
ATOM 804 N N . ARG A 1 104 ? 19.624 -17.368 -10.451 1.00 49.34 104 ARG A N 1
ATOM 805 C CA . ARG A 1 104 ? 20.153 -18.019 -11.668 1.00 49.34 104 ARG A CA 1
ATOM 806 C C . ARG A 1 104 ? 21.487 -18.704 -11.336 1.00 49.34 104 ARG A C 1
ATOM 808 O O . ARG A 1 104 ? 22.352 -18.095 -10.701 1.00 49.34 104 ARG A O 1
ATOM 815 N N . SER A 1 105 ? 21.592 -19.967 -11.752 1.00 42.09 105 SER A N 1
ATOM 816 C CA . SER A 1 105 ? 22.695 -20.921 -11.563 1.00 42.09 105 SER A CA 1
ATOM 817 C C . SER A 1 105 ? 24.047 -20.285 -11.214 1.00 42.09 105 SER A C 1
ATOM 819 O O . SER A 1 105 ? 24.626 -19.537 -12.007 1.00 42.09 105 SER A O 1
ATOM 821 N N . GLY A 1 106 ? 24.575 -20.607 -10.031 1.00 41.84 106 GLY A N 1
ATOM 822 C CA . GLY A 1 106 ? 25.943 -20.254 -9.662 1.00 41.84 106 GLY A CA 1
ATOM 823 C C . GLY A 1 106 ? 26.978 -21.050 -10.462 1.00 41.84 106 GLY A C 1
ATOM 824 O O . GLY A 1 106 ? 26.712 -22.161 -10.916 1.00 41.84 106 GLY A O 1
ATOM 825 N N . GLN A 1 107 ? 28.192 -20.508 -10.584 1.00 41.44 107 GLN A N 1
ATOM 826 C CA . GLN A 1 107 ? 29.364 -21.338 -10.869 1.00 41.44 107 GLN A CA 1
ATOM 827 C C . GLN A 1 107 ? 29.472 -22.412 -9.769 1.00 41.44 107 GLN A C 1
ATOM 829 O O . GLN A 1 107 ? 29.375 -22.067 -8.594 1.00 41.44 107 GLN A O 1
ATOM 834 N N . HIS A 1 108 ? 29.650 -23.676 -10.179 1.00 43.81 108 HIS A N 1
ATOM 835 C CA . HIS A 1 108 ? 29.766 -24.899 -9.354 1.00 43.81 108 HIS A CA 1
ATOM 836 C C . HIS A 1 108 ? 28.492 -25.697 -9.011 1.00 43.81 108 HIS A C 1
ATOM 838 O O . HIS A 1 108 ? 28.518 -26.486 -8.078 1.00 43.81 108 HIS A O 1
ATOM 844 N N . GLY A 1 109 ? 27.408 -25.601 -9.787 1.00 44.06 109 GLY A N 1
ATOM 845 C CA . GLY A 1 109 ? 26.402 -26.682 -9.841 1.00 44.06 109 GLY A CA 1
ATOM 846 C C . GLY A 1 109 ? 25.518 -26.901 -8.601 1.00 44.06 109 GLY A C 1
ATOM 847 O O . GLY A 1 109 ? 24.643 -27.758 -8.651 1.00 44.06 109 GLY A O 1
ATOM 848 N N . GLU A 1 110 ? 25.675 -26.128 -7.522 1.00 44.56 110 GLU A N 1
ATOM 849 C CA . GLU A 1 110 ? 24.713 -26.115 -6.414 1.00 44.56 110 GLU A CA 1
ATOM 850 C C . GLU A 1 110 ? 23.451 -25.313 -6.792 1.00 44.56 110 GLU A C 1
ATOM 852 O O . GLU A 1 110 ? 23.569 -24.206 -7.344 1.00 44.56 110 GLU A O 1
ATOM 857 N N . PRO A 1 111 ? 22.238 -25.813 -6.479 1.00 48.81 111 PRO A N 1
ATOM 858 C CA . PRO A 1 111 ? 21.007 -25.054 -6.653 1.00 48.81 111 PRO A CA 1
ATOM 859 C C . PRO A 1 111 ? 21.002 -23.877 -5.671 1.00 48.81 111 PRO A C 1
ATOM 861 O O . PRO A 1 111 ? 20.695 -24.020 -4.488 1.00 48.81 111 PRO A O 1
ATOM 864 N N . LYS A 1 112 ? 21.371 -22.688 -6.155 1.00 59.03 112 LYS A N 1
ATOM 865 C CA . LYS A 1 112 ? 21.237 -21.459 -5.372 1.00 59.03 112 LYS A CA 1
ATOM 866 C C . LYS A 1 112 ? 19.758 -21.083 -5.321 1.00 59.03 112 LYS A C 1
ATOM 868 O O . LYS A 1 112 ? 19.178 -20.710 -6.332 1.00 59.03 112 LYS A O 1
ATOM 873 N N . THR A 1 113 ? 19.162 -21.166 -4.143 1.00 69.88 113 THR A N 1
ATOM 874 C CA . THR A 1 113 ? 17.807 -20.663 -3.891 1.00 69.88 113 THR A CA 1
ATOM 875 C C . THR A 1 113 ? 17.827 -19.149 -3.665 1.00 69.88 113 THR A C 1
ATOM 877 O O . THR A 1 113 ? 18.889 -18.557 -3.438 1.00 69.88 113 THR A O 1
ATOM 880 N N . GLY A 1 114 ? 16.664 -18.504 -3.751 1.00 83.19 114 GLY A N 1
ATOM 881 C CA . GLY A 1 114 ? 16.515 -17.082 -3.449 1.00 83.19 114 GLY A CA 1
ATOM 882 C C . GLY A 1 114 ? 16.772 -16.722 -1.983 1.00 83.19 114 GLY A C 1
ATOM 883 O O . GLY A 1 114 ? 16.793 -17.578 -1.094 1.00 83.19 114 GLY A O 1
ATOM 884 N N . VAL A 1 115 ? 16.943 -15.420 -1.731 1.00 89.12 115 VAL A N 1
ATOM 885 C CA . VAL A 1 115 ? 17.197 -14.859 -0.391 1.00 89.12 115 VAL A CA 1
ATOM 886 C C . VAL A 1 115 ? 16.104 -15.232 0.617 1.00 89.12 115 VAL A C 1
ATOM 888 O O . VAL A 1 115 ? 16.432 -15.468 1.779 1.00 89.12 115 VAL A O 1
ATOM 891 N N . LEU A 1 116 ? 14.836 -15.315 0.194 1.00 88.81 116 LEU A N 1
ATOM 892 C CA . LEU A 1 116 ? 13.722 -15.658 1.090 1.00 88.81 116 LEU A CA 1
ATOM 893 C C . LEU A 1 116 ? 13.845 -17.096 1.615 1.00 88.81 116 LEU A C 1
ATOM 895 O O . LEU A 1 116 ? 13.768 -17.333 2.821 1.00 88.81 116 LEU A O 1
ATOM 899 N N . ALA A 1 117 ? 14.106 -18.046 0.714 1.00 87.00 117 ALA A N 1
ATOM 900 C CA . ALA A 1 117 ? 14.307 -19.451 1.062 1.00 87.00 117 ALA A CA 1
ATOM 901 C C . ALA A 1 117 ? 15.577 -19.651 1.905 1.00 87.00 117 ALA A C 1
ATOM 903 O O . ALA A 1 117 ? 15.574 -20.420 2.864 1.00 87.00 117 ALA A O 1
ATOM 904 N N . ASP A 1 118 ? 16.657 -18.930 1.587 1.00 89.12 118 ASP A N 1
ATOM 905 C CA . ASP A 1 118 ? 17.898 -18.968 2.368 1.00 89.12 118 ASP A CA 1
ATOM 906 C C . ASP A 1 118 ? 17.702 -18.451 3.797 1.00 89.12 118 ASP A C 1
ATOM 908 O O . ASP A 1 118 ? 18.215 -19.058 4.737 1.00 89.12 118 ASP A O 1
ATOM 912 N N . ALA A 1 119 ? 16.962 -17.351 3.973 1.00 89.75 119 ALA A N 1
ATOM 913 C CA . ALA A 1 119 ? 16.664 -16.795 5.291 1.00 89.75 119 ALA A CA 1
ATOM 914 C C . ALA A 1 119 ? 15.846 -17.775 6.143 1.00 89.75 119 ALA A C 1
ATOM 916 O O . ALA A 1 119 ? 16.166 -17.990 7.311 1.00 89.75 119 ALA A O 1
ATOM 917 N N . HIS A 1 120 ? 14.829 -18.402 5.544 1.00 89.06 120 HIS A N 1
ATOM 918 C CA . HIS A 1 120 ? 13.981 -19.375 6.225 1.00 89.06 120 HIS A CA 1
ATOM 919 C C . HIS A 1 120 ? 14.742 -20.656 6.604 1.00 89.06 120 HIS A C 1
ATOM 921 O O . HIS A 1 120 ? 14.658 -21.099 7.746 1.00 89.06 120 HIS A O 1
ATOM 927 N N . ARG A 1 121 ? 15.568 -21.209 5.704 1.00 87.75 121 ARG A N 1
ATOM 928 C CA . ARG A 1 121 ? 16.411 -22.377 6.025 1.00 87.75 121 ARG A CA 1
ATOM 929 C C . ARG A 1 121 ? 17.425 -22.087 7.125 1.00 87.75 121 ARG A C 1
ATOM 931 O O . ARG A 1 121 ? 17.685 -22.947 7.960 1.00 87.75 121 ARG A O 1
ATOM 938 N N . GLU A 1 122 ? 18.012 -20.891 7.133 1.00 88.44 122 GLU A N 1
ATOM 939 C CA . GLU A 1 122 ? 18.931 -20.484 8.199 1.00 88.44 122 GLU A CA 1
ATOM 940 C C . GLU A 1 122 ? 18.209 -20.353 9.544 1.00 88.44 122 GLU A C 1
ATOM 942 O O . GLU A 1 122 ? 18.735 -20.831 10.543 1.00 88.44 122 GLU A O 1
ATOM 947 N N . TYR A 1 123 ? 16.993 -19.795 9.556 1.00 89.19 123 TYR A N 1
ATOM 948 C CA . TYR A 1 123 ? 16.136 -19.769 10.744 1.00 89.19 123 TYR A CA 1
ATOM 949 C C . TYR A 1 123 ? 15.824 -21.179 11.262 1.00 89.19 123 TYR A C 1
ATOM 951 O O . TYR A 1 123 ? 16.033 -21.444 12.440 1.00 89.19 123 TYR A O 1
ATOM 959 N N . GLN A 1 124 ? 15.397 -22.101 10.391 1.00 86.75 124 GLN A N 1
ATOM 960 C CA . GLN A 1 124 ? 15.111 -23.490 10.778 1.00 86.75 124 GLN A CA 1
ATOM 961 C C . GLN A 1 124 ? 16.347 -24.189 11.359 1.00 86.75 124 GLN A C 1
ATOM 963 O O . GLN A 1 124 ? 16.267 -24.860 12.384 1.00 86.75 124 GLN A O 1
ATOM 968 N N . ARG A 1 125 ? 17.518 -23.984 10.741 1.00 86.94 125 ARG A N 1
ATOM 969 C CA . ARG A 1 125 ? 18.785 -24.561 11.210 1.00 86.94 125 ARG A CA 1
ATOM 970 C C . ARG A 1 125 ? 19.220 -24.008 12.570 1.00 86.94 125 ARG A C 1
ATOM 972 O O . ARG A 1 125 ? 19.848 -24.728 13.336 1.00 86.94 125 ARG A O 1
ATOM 979 N N . GLU A 1 126 ? 18.971 -22.723 12.823 1.00 86.69 126 GLU A N 1
ATOM 980 C CA . GLU A 1 126 ? 19.288 -22.065 14.097 1.00 86.69 126 GLU A CA 1
ATOM 981 C C . GLU A 1 126 ? 18.303 -22.432 15.203 1.00 86.69 126 GLU A C 1
ATOM 983 O O . GLU A 1 126 ? 18.730 -22.537 16.350 1.00 86.69 126 GLU A O 1
ATOM 988 N N . ARG A 1 127 ? 17.025 -22.656 14.860 1.00 78.94 127 ARG A N 1
ATOM 989 C CA . ARG A 1 127 ? 16.031 -23.185 15.797 1.00 78.94 127 ARG A CA 1
ATOM 990 C C . ARG A 1 127 ? 16.458 -24.569 16.284 1.00 78.94 127 ARG A C 1
ATOM 992 O O . ARG A 1 127 ? 16.508 -24.742 17.485 1.00 78.94 127 ARG A O 1
ATOM 999 N N . GLY A 1 128 ? 16.884 -25.477 15.399 1.00 66.94 128 GLY A N 1
ATOM 1000 C CA . GLY A 1 128 ? 17.288 -26.848 15.760 1.00 66.94 128 GLY A CA 1
ATOM 1001 C C . GLY A 1 128 ? 16.099 -27.805 15.959 1.00 66.94 128 GLY A C 1
ATOM 1002 O O . GLY A 1 128 ? 14.960 -27.354 16.015 1.00 66.94 128 GLY A O 1
ATOM 1003 N N . ASP A 1 129 ? 16.376 -29.112 16.058 1.00 61.22 129 ASP A N 1
ATOM 1004 C CA . ASP A 1 129 ? 15.415 -30.201 16.364 1.00 61.22 129 ASP A CA 1
ATOM 1005 C C . ASP A 1 129 ? 15.094 -30.234 17.879 1.00 61.22 129 ASP A C 1
ATOM 1007 O O . ASP A 1 129 ? 15.295 -31.246 18.547 1.00 61.22 129 ASP A O 1
ATOM 1011 N N . TYR A 1 130 ? 14.709 -29.105 18.482 1.00 56.41 130 TYR A N 1
ATOM 1012 C CA . TYR A 1 130 ? 14.230 -29.153 19.869 1.00 56.41 130 TYR A CA 1
ATOM 1013 C C . TYR A 1 130 ? 12.827 -29.756 19.876 1.00 56.41 130 TYR A C 1
ATOM 1015 O O . TYR A 1 130 ? 11.952 -29.255 19.173 1.00 56.41 130 TYR A O 1
ATOM 1023 N N . ASP A 1 131 ? 12.680 -30.846 20.635 1.00 50.53 131 ASP A N 1
ATOM 1024 C CA . ASP A 1 131 ? 11.439 -31.588 20.848 1.00 50.53 131 ASP A CA 1
ATOM 1025 C C . ASP A 1 131 ? 10.260 -30.638 21.128 1.00 50.53 131 ASP A C 1
ATOM 1027 O O . ASP A 1 131 ? 10.394 -29.668 21.876 1.00 50.53 131 ASP A O 1
ATOM 1031 N N . ASP A 1 132 ? 9.120 -30.947 20.507 1.00 52.78 132 ASP A N 1
ATOM 1032 C CA . ASP A 1 132 ? 7.854 -30.199 20.454 1.00 52.78 132 ASP A CA 1
ATOM 1033 C C . ASP A 1 132 ? 7.143 -30.006 21.823 1.00 52.78 132 ASP A C 1
ATOM 1035 O O . ASP A 1 132 ? 5.917 -29.992 21.886 1.00 52.78 132 ASP A O 1
ATOM 1039 N N . GLU A 1 133 ? 7.862 -29.895 22.946 1.00 53.69 133 GLU A N 1
ATOM 1040 C CA . GLU A 1 133 ? 7.246 -29.775 24.281 1.00 53.69 133 GLU A CA 1
ATOM 1041 C C . GLU A 1 133 ? 6.819 -28.338 24.649 1.00 53.69 133 GLU A C 1
ATOM 1043 O O . GLU A 1 133 ? 5.993 -28.171 25.545 1.00 53.69 133 GLU A O 1
ATOM 1048 N N . ASP A 1 134 ? 7.282 -27.314 23.920 1.00 50.69 134 ASP A N 1
ATOM 1049 C CA . ASP A 1 134 ? 6.828 -25.921 24.067 1.00 50.69 134 ASP A CA 1
ATOM 1050 C C . ASP A 1 134 ? 5.940 -25.519 22.865 1.00 50.69 134 ASP A C 1
ATOM 1052 O O . ASP A 1 134 ? 6.377 -24.839 21.933 1.00 50.69 134 ASP A O 1
ATOM 1056 N N . GLU A 1 135 ? 4.674 -25.951 22.873 1.00 53.03 135 GLU A N 1
ATOM 1057 C CA . GLU A 1 135 ? 3.664 -25.723 21.813 1.00 53.03 135 GLU A CA 1
ATOM 1058 C C . GLU A 1 135 ? 3.281 -24.235 21.574 1.00 53.03 135 GLU A C 1
ATOM 1060 O O . GLU A 1 135 ? 2.415 -23.944 20.748 1.00 53.03 135 GLU A O 1
ATOM 1065 N N . GLU A 1 136 ? 3.908 -23.265 22.252 1.00 53.25 136 GLU A N 1
ATOM 1066 C CA . GLU A 1 136 ? 3.456 -21.861 22.264 1.00 53.25 136 GLU A CA 1
ATOM 1067 C C . GLU A 1 136 ? 4.208 -20.906 21.307 1.00 53.25 136 GLU A C 1
ATOM 1069 O O . GLU A 1 136 ? 3.692 -19.827 21.004 1.00 53.25 136 GLU A O 1
ATOM 1074 N N . GLU A 1 137 ? 5.391 -21.254 20.772 1.00 55.62 137 GLU A N 1
ATOM 1075 C CA . GLU A 1 137 ? 6.112 -20.367 19.832 1.00 55.62 137 GLU A CA 1
ATOM 1076 C C . GLU A 1 137 ? 5.774 -20.640 18.356 1.00 55.62 137 GLU A C 1
ATOM 1078 O O . GLU A 1 137 ? 6.314 -21.560 17.724 1.00 55.62 137 GLU A O 1
ATOM 1083 N N . GLU A 1 138 ? 4.963 -19.747 17.778 1.00 65.12 138 GLU A N 1
ATOM 1084 C CA . GLU A 1 138 ? 4.591 -19.719 16.359 1.00 65.12 138 GLU A CA 1
ATOM 1085 C C . GLU A 1 138 ? 5.824 -19.870 15.440 1.00 65.12 138 GLU A C 1
ATOM 1087 O O . GLU A 1 138 ? 6.733 -19.029 15.392 1.00 65.12 138 GLU A O 1
ATOM 1092 N N . VAL A 1 139 ? 5.881 -20.979 14.696 1.00 76.25 139 VAL A N 1
ATOM 1093 C CA . VAL A 1 139 ? 6.980 -21.270 13.767 1.00 76.25 139 VAL A CA 1
ATOM 1094 C C . VAL A 1 139 ? 6.908 -20.311 12.582 1.00 76.25 139 VAL A C 1
ATOM 1096 O O . VAL A 1 139 ? 5.937 -20.309 11.825 1.00 76.25 139 VAL A O 1
ATOM 1099 N N . TRP A 1 140 ? 7.967 -19.525 12.357 1.00 82.12 140 TRP A N 1
ATOM 1100 C CA . TRP A 1 140 ? 8.010 -18.618 11.208 1.00 82.12 140 TRP A CA 1
ATOM 1101 C C . TRP A 1 140 ? 8.031 -19.400 9.891 1.00 82.12 140 TRP A C 1
ATOM 1103 O O . TRP A 1 140 ? 9.036 -20.026 9.551 1.00 82.12 140 TRP A O 1
ATOM 1113 N N . LYS A 1 141 ? 6.932 -19.331 9.135 1.00 78.94 141 LYS A N 1
ATOM 1114 C CA . LYS A 1 141 ? 6.789 -19.944 7.807 1.00 78.94 141 LYS A CA 1
ATOM 1115 C C . LYS A 1 141 ? 7.527 -19.146 6.729 1.00 78.94 141 LYS A C 1
ATOM 1117 O O . LYS A 1 141 ? 7.809 -17.958 6.887 1.00 78.94 141 LYS A O 1
ATOM 1122 N N . GLN A 1 142 ? 7.842 -19.798 5.608 1.00 76.50 142 GLN A N 1
ATOM 1123 C CA . GLN A 1 142 ? 8.507 -19.129 4.492 1.00 76.50 142 GLN A CA 1
ATOM 1124 C C . GLN A 1 142 ? 7.650 -17.969 3.965 1.00 76.50 142 GLN A C 1
ATOM 1126 O O . GLN A 1 142 ? 6.503 -18.149 3.562 1.00 76.50 142 GLN A O 1
ATOM 1131 N N . CYS A 1 143 ? 8.239 -16.775 3.949 1.00 82.25 143 CYS A N 1
ATOM 1132 C CA . CYS A 1 143 ? 7.574 -15.568 3.478 1.00 82.25 143 CYS A CA 1
ATOM 1133 C C . CYS A 1 143 ? 7.364 -15.559 1.960 1.00 82.25 143 CYS A C 1
ATOM 1135 O O . CYS A 1 143 ? 8.162 -16.104 1.191 1.00 82.25 143 CYS A O 1
ATOM 1137 N N . SER A 1 144 ? 6.294 -14.890 1.539 1.00 84.25 144 SER A N 1
ATOM 1138 C CA . SER A 1 144 ? 5.929 -14.745 0.128 1.00 84.25 144 SER A CA 1
ATOM 1139 C C . SER A 1 144 ? 6.313 -13.381 -0.439 1.00 84.25 144 SER A C 1
ATOM 1141 O O . SER A 1 144 ? 6.460 -12.410 0.304 1.00 84.25 144 SER A O 1
ATOM 1143 N N . LEU A 1 145 ? 6.491 -13.316 -1.760 1.00 87.94 145 LEU A N 1
ATOM 1144 C CA . LEU A 1 145 ? 6.832 -12.094 -2.490 1.00 87.94 145 LEU A CA 1
ATOM 1145 C C . LEU A 1 145 ? 5.572 -11.463 -3.099 1.00 87.94 145 LEU A C 1
ATOM 1147 O O . LEU A 1 145 ? 4.817 -12.149 -3.783 1.00 87.94 145 LEU A O 1
ATOM 1151 N N . ALA A 1 146 ? 5.397 -10.154 -2.920 1.00 90.38 146 ALA A N 1
ATOM 1152 C CA . ALA A 1 146 ? 4.312 -9.380 -3.522 1.00 90.38 146 ALA A CA 1
ATOM 1153 C C . ALA A 1 146 ? 4.855 -8.165 -4.308 1.00 90.38 146 ALA A C 1
ATOM 1155 O O . ALA A 1 146 ? 5.390 -7.231 -3.709 1.00 90.38 146 ALA A O 1
ATOM 1156 N N . PRO A 1 147 ? 4.741 -8.128 -5.644 1.00 91.31 147 PRO A N 1
ATOM 1157 C CA . PRO A 1 147 ? 4.950 -6.899 -6.411 1.00 91.31 147 PRO A CA 1
ATOM 1158 C C . PRO A 1 147 ? 3.862 -5.871 -6.074 1.00 91.31 147 PRO A C 1
ATOM 1160 O O . PRO A 1 147 ? 2.686 -6.222 -6.042 1.00 91.31 147 PRO A O 1
ATOM 1163 N N . VAL A 1 148 ? 4.213 -4.615 -5.808 1.00 92.44 148 VAL A N 1
ATOM 1164 C CA . VAL A 1 148 ? 3.228 -3.601 -5.389 1.00 92.44 148 VAL A CA 1
ATOM 1165 C C . VAL A 1 148 ? 3.489 -2.281 -6.106 1.00 92.44 148 VAL A C 1
ATOM 1167 O O . VAL A 1 148 ? 4.628 -1.807 -6.108 1.00 92.44 148 VAL A O 1
ATOM 1170 N N . LYS A 1 149 ? 2.432 -1.679 -6.672 1.00 92.25 149 LYS A N 1
ATOM 1171 C CA . LYS A 1 149 ? 2.485 -0.312 -7.200 1.00 92.25 149 LYS A CA 1
ATOM 1172 C C . LYS A 1 149 ? 2.843 0.658 -6.084 1.00 92.25 149 LYS A C 1
ATOM 1174 O O . LYS A 1 149 ? 2.220 0.679 -5.024 1.00 92.25 149 LYS A O 1
ATOM 1179 N N . ASP A 1 150 ? 3.857 1.472 -6.319 1.00 94.38 150 ASP A N 1
ATOM 1180 C CA . ASP A 1 150 ? 4.419 2.362 -5.310 1.00 94.38 150 ASP A CA 1
ATOM 1181 C C . ASP A 1 150 ? 3.984 3.824 -5.467 1.00 94.38 150 ASP A C 1
ATOM 1183 O O . ASP A 1 150 ? 4.527 4.682 -4.777 1.00 94.38 150 ASP A O 1
ATOM 1187 N N . ASP A 1 151 ? 2.982 4.123 -6.301 1.00 93.75 151 ASP A N 1
ATOM 1188 C CA . ASP A 1 151 ? 2.480 5.488 -6.520 1.00 93.75 151 ASP A CA 1
ATOM 1189 C C . ASP A 1 151 ? 2.003 6.134 -5.211 1.00 93.75 151 ASP A C 1
ATOM 1191 O O . ASP A 1 151 ? 2.447 7.221 -4.837 1.00 93.75 151 ASP A O 1
ATOM 1195 N N . VAL A 1 152 ? 1.167 5.421 -4.451 1.00 95.12 152 VAL A N 1
ATOM 1196 C CA . VAL A 1 152 ? 0.659 5.873 -3.145 1.00 95.12 152 VAL A CA 1
ATOM 1197 C C . VAL A 1 152 ? 1.799 6.050 -2.139 1.00 95.12 152 VAL A C 1
ATOM 1199 O O . VAL A 1 152 ? 1.872 7.066 -1.444 1.00 95.12 152 VAL A O 1
ATOM 1202 N N . ALA A 1 153 ? 2.738 5.102 -2.107 1.00 96.00 153 ALA A N 1
ATOM 1203 C CA . ALA A 1 153 ? 3.913 5.170 -1.244 1.00 96.00 153 ALA A CA 1
ATOM 1204 C C . ALA A 1 153 ? 4.821 6.361 -1.601 1.00 96.00 153 ALA A C 1
ATOM 1206 O O . ALA A 1 153 ? 5.349 7.032 -0.715 1.00 96.00 153 ALA A O 1
ATOM 1207 N N . CYS A 1 154 ? 4.963 6.664 -2.892 1.00 95.75 154 CYS A N 1
ATOM 1208 C CA . CYS A 1 154 ? 5.711 7.798 -3.418 1.00 95.75 154 CYS A CA 1
ATOM 1209 C C . CYS A 1 154 ? 5.063 9.145 -3.081 1.00 95.75 154 CYS A C 1
ATOM 1211 O O . CYS A 1 154 ? 5.793 10.111 -2.828 1.00 95.75 154 CYS A O 1
ATOM 1213 N N . VAL A 1 155 ? 3.728 9.216 -3.070 1.00 96.06 155 VAL A N 1
ATOM 1214 C CA . VAL A 1 155 ? 2.977 10.392 -2.607 1.00 96.06 155 VAL A CA 1
ATOM 1215 C C . VAL A 1 155 ? 3.194 10.588 -1.108 1.00 96.06 155 VAL A C 1
ATOM 1217 O O . VAL A 1 155 ? 3.616 11.667 -0.692 1.00 96.06 155 VAL A O 1
ATOM 1220 N N . PHE A 1 156 ? 3.024 9.537 -0.298 1.00 95.94 156 PHE A N 1
ATOM 1221 C CA . PHE A 1 156 ? 3.292 9.589 1.143 1.00 95.94 156 PHE A CA 1
ATOM 1222 C C . PHE A 1 156 ? 4.729 10.026 1.460 1.00 95.94 156 PHE A C 1
ATOM 1224 O O . PHE A 1 156 ? 4.955 10.898 2.296 1.00 95.94 156 PHE A O 1
ATOM 1231 N N . ALA A 1 157 ? 5.710 9.462 0.759 1.00 96.56 157 ALA A N 1
ATOM 1232 C CA . ALA A 1 157 ? 7.122 9.750 0.977 1.00 96.56 157 ALA A CA 1
ATOM 1233 C C . ALA A 1 157 ? 7.501 11.222 0.763 1.00 96.56 157 ALA A C 1
ATOM 1235 O O . ALA A 1 157 ? 8.514 11.671 1.297 1.00 96.56 157 ALA A O 1
ATOM 1236 N N . ARG A 1 158 ? 6.711 11.967 -0.017 1.00 95.06 158 ARG A N 1
ATOM 1237 C CA . ARG A 1 158 ? 6.924 13.389 -0.328 1.00 95.06 158 ARG A CA 1
ATOM 1238 C C . ARG A 1 158 ? 5.896 14.304 0.336 1.00 95.06 158 ARG A C 1
ATOM 1240 O O . ARG A 1 158 ? 5.970 15.517 0.166 1.00 95.06 158 ARG A O 1
ATOM 1247 N N . SER A 1 159 ? 4.938 13.746 1.073 1.00 93.62 159 SER A N 1
ATOM 1248 C CA . SER A 1 159 ? 3.899 14.529 1.729 1.00 93.62 159 SER A CA 1
ATOM 1249 C C . SER A 1 159 ? 4.396 15.140 3.034 1.00 93.62 159 SER A C 1
ATOM 1251 O O . SER A 1 159 ? 5.289 14.618 3.710 1.00 93.62 159 SER A O 1
ATOM 1253 N N . THR A 1 160 ? 3.738 16.222 3.451 1.00 92.12 160 THR A N 1
ATOM 1254 C CA . THR A 1 160 ? 4.000 16.831 4.766 1.00 92.12 160 THR A CA 1
ATOM 1255 C C . THR A 1 160 ? 3.663 15.881 5.918 1.00 92.12 160 THR A C 1
ATOM 1257 O O . THR A 1 160 ? 4.232 16.005 7.001 1.00 92.12 160 THR A O 1
ATOM 1260 N N . ARG A 1 161 ? 2.763 14.910 5.697 1.00 91.94 161 ARG A N 1
ATOM 1261 C CA . ARG A 1 161 ? 2.475 13.828 6.648 1.00 91.94 161 ARG A CA 1
ATOM 1262 C C . ARG A 1 161 ? 3.700 12.936 6.827 1.00 91.94 161 ARG A C 1
ATOM 1264 O O . ARG A 1 161 ? 4.136 12.747 7.956 1.00 91.94 161 ARG A O 1
ATOM 1271 N N . GLY A 1 162 ? 4.278 12.448 5.728 1.00 93.75 162 GLY A N 1
ATOM 1272 C CA . GLY A 1 162 ? 5.471 11.605 5.774 1.00 93.75 162 GLY A CA 1
ATOM 1273 C C . GLY A 1 162 ? 6.677 12.320 6.381 1.00 93.75 162 GLY A C 1
ATOM 1274 O O . GLY A 1 162 ? 7.426 11.709 7.134 1.00 93.75 162 GLY A O 1
ATOM 1275 N N . GLU A 1 163 ? 6.851 13.616 6.100 1.00 94.25 163 GLU A N 1
ATOM 1276 C CA . GLU A 1 163 ? 7.917 14.433 6.709 1.00 94.25 163 GLU A CA 1
ATOM 1277 C C . GLU A 1 163 ? 7.749 14.596 8.220 1.00 94.25 163 GLU A C 1
ATOM 1279 O O . GLU A 1 163 ? 8.733 14.573 8.952 1.00 94.25 163 GLU A O 1
ATOM 1284 N N . LYS A 1 164 ? 6.513 14.761 8.702 1.00 93.25 164 LYS A N 1
ATOM 1285 C CA . LYS A 1 164 ? 6.239 14.887 10.139 1.00 93.25 164 LYS A CA 1
ATOM 1286 C C . LYS A 1 164 ? 6.405 13.566 10.874 1.00 93.25 164 LYS A C 1
ATOM 1288 O O . LYS A 1 164 ? 6.949 13.560 11.971 1.00 93.25 164 LYS A O 1
ATOM 1293 N N . GLU A 1 165 ? 5.917 12.477 10.285 1.00 93.31 165 GLU A N 1
ATOM 1294 C CA . GLU A 1 165 ? 5.957 11.156 10.911 1.00 93.31 165 GLU A CA 1
ATOM 1295 C C . GLU A 1 165 ? 7.388 10.603 10.972 1.00 93.31 165 GLU A C 1
ATOM 1297 O O . GLU A 1 165 ? 7.781 10.012 11.974 1.00 93.31 165 GLU A O 1
ATOM 1302 N N . PHE A 1 166 ? 8.189 10.844 9.930 1.00 95.62 166 PHE A N 1
ATOM 1303 C CA . PHE A 1 166 ? 9.552 10.328 9.820 1.00 95.62 166 PHE A CA 1
ATOM 1304 C C . PHE A 1 166 ? 10.532 11.421 9.372 1.00 95.62 166 PHE A C 1
ATOM 1306 O O . PHE A 1 166 ? 11.106 11.353 8.283 1.00 95.62 166 PHE A O 1
ATOM 1313 N N . ALA A 1 167 ? 10.732 12.428 10.225 1.00 95.00 167 ALA A N 1
ATOM 1314 C CA . ALA A 1 167 ? 11.578 13.590 9.929 1.00 95.00 167 ALA A CA 1
ATOM 1315 C C . ALA A 1 167 ? 13.037 13.226 9.601 1.00 95.00 167 ALA A C 1
ATOM 1317 O O . ALA A 1 167 ? 13.657 13.863 8.750 1.00 95.00 167 ALA A O 1
ATOM 1318 N N . ASP A 1 168 ? 13.564 12.174 10.231 1.00 95.62 168 ASP A N 1
ATOM 1319 C CA . ASP A 1 168 ? 14.944 11.717 10.038 1.00 95.62 168 ASP A CA 1
ATOM 1320 C C . ASP A 1 168 ? 15.107 10.764 8.840 1.00 95.62 168 ASP A C 1
ATOM 1322 O O . ASP A 1 168 ? 16.227 10.377 8.498 1.00 95.62 168 ASP A O 1
ATOM 1326 N N . PHE A 1 169 ? 14.009 10.350 8.196 1.00 97.06 169 PHE A N 1
ATOM 1327 C CA . PHE A 1 169 ? 14.056 9.371 7.112 1.00 97.06 169 PHE A CA 1
ATOM 1328 C C . PHE A 1 169 ? 14.192 10.049 5.748 1.00 97.06 169 PHE A C 1
ATOM 1330 O O . PHE A 1 169 ? 13.488 11.007 5.404 1.00 97.06 169 PHE A O 1
ATOM 1337 N N . SER A 1 170 ? 15.042 9.465 4.901 1.00 96.56 170 SER A N 1
ATOM 1338 C CA . SER A 1 170 ? 15.109 9.851 3.489 1.00 96.56 170 SER A CA 1
ATOM 1339 C C . SER A 1 170 ? 13.781 9.570 2.768 1.00 96.56 170 SER A C 1
ATOM 1341 O O . SER A 1 170 ? 12.975 8.752 3.215 1.00 96.56 170 SER A O 1
ATOM 1343 N N . VAL A 1 171 ? 13.550 10.220 1.623 1.00 96.62 171 VAL A N 1
ATOM 1344 C CA . VAL A 1 171 ? 12.327 10.013 0.820 1.00 96.62 171 VAL A CA 1
ATOM 1345 C C . VAL A 1 171 ? 12.148 8.530 0.466 1.00 96.62 171 VAL A C 1
ATOM 1347 O O . VAL A 1 171 ? 11.088 7.966 0.707 1.00 96.62 171 VAL A O 1
ATOM 1350 N N . ASN A 1 172 ? 13.200 7.855 -0.001 1.00 96.81 172 ASN A N 1
ATOM 1351 C CA . ASN A 1 172 ? 13.122 6.439 -0.389 1.00 96.81 172 ASN A CA 1
ATOM 1352 C C . ASN A 1 172 ? 12.914 5.507 0.815 1.00 96.81 172 ASN A C 1
ATOM 1354 O O . ASN A 1 172 ? 12.269 4.467 0.697 1.00 96.81 172 ASN A O 1
ATOM 1358 N N . GLN A 1 173 ? 13.411 5.892 1.992 1.00 97.31 173 GLN A N 1
ATOM 1359 C CA . GLN A 1 173 ? 13.154 5.166 3.233 1.00 97.31 173 GLN A CA 1
ATOM 1360 C C . GLN A 1 173 ? 11.692 5.316 3.679 1.00 97.31 173 GLN A C 1
ATOM 1362 O O . GLN A 1 173 ? 11.063 4.326 4.045 1.00 97.31 173 GLN A O 1
ATOM 1367 N N . ARG A 1 174 ? 11.113 6.520 3.570 1.00 97.94 174 ARG A N 1
ATOM 1368 C CA . ARG A 1 174 ? 9.674 6.748 3.797 1.00 97.94 174 ARG A CA 1
ATOM 1369 C C . ARG A 1 174 ? 8.811 6.003 2.782 1.00 97.94 174 ARG A C 1
ATOM 1371 O O . ARG A 1 174 ? 7.791 5.433 3.160 1.00 97.94 174 ARG A O 1
ATOM 1378 N N . ALA A 1 175 ? 9.244 5.935 1.524 1.00 97.69 175 ALA A N 1
ATOM 1379 C CA . ALA A 1 175 ? 8.563 5.165 0.487 1.00 97.69 175 ALA A CA 1
ATOM 1380 C C . ALA A 1 175 ? 8.548 3.660 0.807 1.00 97.69 175 ALA A C 1
ATOM 1382 O O . ALA A 1 175 ? 7.527 3.011 0.610 1.00 97.69 175 ALA A O 1
ATOM 1383 N N . ALA A 1 176 ? 9.626 3.107 1.376 1.00 98.19 176 ALA A N 1
ATOM 1384 C CA . ALA A 1 176 ? 9.650 1.711 1.821 1.00 98.19 176 ALA A CA 1
ATOM 1385 C C . ALA A 1 176 ? 8.619 1.429 2.933 1.00 98.19 176 ALA A C 1
ATOM 1387 O O . ALA A 1 176 ? 7.938 0.405 2.888 1.00 98.19 176 ALA A O 1
ATOM 1388 N N . VAL A 1 177 ? 8.458 2.355 3.891 1.00 97.94 177 VAL A N 1
ATOM 1389 C CA . VAL A 1 177 ? 7.416 2.267 4.933 1.00 97.94 177 VAL A CA 1
ATOM 1390 C C . VAL A 1 177 ? 6.019 2.359 4.315 1.00 97.94 177 VAL A C 1
ATOM 1392 O O . VAL A 1 177 ? 5.170 1.514 4.592 1.00 97.94 177 VAL A O 1
ATOM 1395 N N . GLY A 1 178 ? 5.794 3.347 3.442 1.00 96.94 178 GLY A N 1
ATOM 1396 C CA . GLY A 1 178 ? 4.516 3.539 2.753 1.00 96.94 178 GLY A CA 1
ATOM 1397 C C . GLY A 1 178 ? 4.113 2.331 1.907 1.00 96.94 178 GLY A C 1
ATOM 1398 O O . GLY A 1 178 ? 2.952 1.946 1.913 1.00 96.94 178 GLY A O 1
ATOM 1399 N N . LEU A 1 179 ? 5.070 1.675 1.243 1.00 97.06 179 LEU A N 1
ATOM 1400 C CA . LEU A 1 179 ? 4.823 0.471 0.445 1.00 97.06 179 LEU A CA 1
ATOM 1401 C C . LEU A 1 179 ? 4.348 -0.704 1.307 1.00 97.06 179 LEU A C 1
ATOM 1403 O O . LEU A 1 179 ? 3.428 -1.432 0.933 1.00 97.06 179 LEU A O 1
ATOM 1407 N N . ALA A 1 180 ? 4.981 -0.888 2.466 1.00 96.06 180 ALA A N 1
ATOM 1408 C CA . ALA A 1 180 ? 4.618 -1.944 3.398 1.00 96.06 180 ALA A CA 1
ATOM 1409 C C . ALA A 1 180 ? 3.215 -1.708 3.985 1.00 96.06 180 ALA A C 1
ATOM 1411 O O . ALA A 1 180 ? 2.393 -2.627 3.988 1.00 96.06 180 ALA A O 1
ATOM 1412 N N . ARG A 1 181 ? 2.913 -0.470 4.404 1.00 94.75 181 ARG A N 1
ATOM 1413 C CA . ARG A 1 181 ? 1.585 -0.089 4.918 1.00 94.75 181 ARG A CA 1
ATOM 1414 C C . ARG A 1 181 ? 0.502 -0.179 3.853 1.00 94.75 181 ARG A C 1
ATOM 1416 O O . ARG A 1 181 ? -0.585 -0.668 4.134 1.00 94.75 181 ARG A O 1
ATOM 1423 N N . TYR A 1 182 ? 0.816 0.211 2.620 1.00 94.06 182 TYR A N 1
ATOM 1424 C CA . TYR A 1 182 ? -0.105 0.108 1.494 1.00 94.06 182 TYR A CA 1
ATOM 1425 C C . TYR A 1 182 ? -0.498 -1.342 1.201 1.00 94.06 182 TYR A C 1
ATOM 1427 O O . TYR A 1 182 ? -1.658 -1.623 0.912 1.00 94.06 182 TYR A O 1
ATOM 1435 N N . LEU A 1 183 ? 0.441 -2.288 1.318 1.00 91.12 183 LEU A N 1
ATOM 1436 C CA . LEU A 1 183 ? 0.102 -3.704 1.200 1.00 91.12 183 LEU A CA 1
ATOM 1437 C C . LEU A 1 183 ? -0.810 -4.172 2.350 1.00 91.12 183 LEU A C 1
ATOM 1439 O O . LEU A 1 183 ? -1.746 -4.927 2.086 1.00 91.12 183 LEU A O 1
ATOM 1443 N N . GLN A 1 184 ? -0.538 -3.744 3.591 1.00 88.62 184 GLN A N 1
ATOM 1444 C CA . GLN A 1 184 ? -1.339 -4.109 4.770 1.00 88.62 184 GLN A CA 1
ATOM 1445 C C . GLN A 1 184 ? -2.773 -3.581 4.690 1.00 88.62 184 GLN A C 1
ATOM 1447 O O . GLN A 1 184 ? -3.724 -4.350 4.846 1.00 88.62 184 GLN A O 1
ATOM 1452 N N . ASP A 1 185 ? -2.930 -2.280 4.446 1.00 88.44 185 ASP A N 1
ATOM 1453 C CA . ASP A 1 185 ? -4.230 -1.650 4.265 1.00 88.44 185 ASP A CA 1
ATOM 1454 C C . ASP A 1 185 ? -4.151 -0.452 3.298 1.00 88.44 185 ASP A C 1
ATOM 1456 O O . ASP A 1 185 ? -3.812 0.668 3.702 1.00 88.44 185 ASP A O 1
ATOM 1460 N N . PRO A 1 186 ? -4.536 -0.648 2.022 1.00 91.00 186 PRO A N 1
ATOM 1461 C CA . PRO A 1 186 ? -4.605 0.437 1.050 1.00 91.00 186 PRO A CA 1
ATOM 1462 C C . P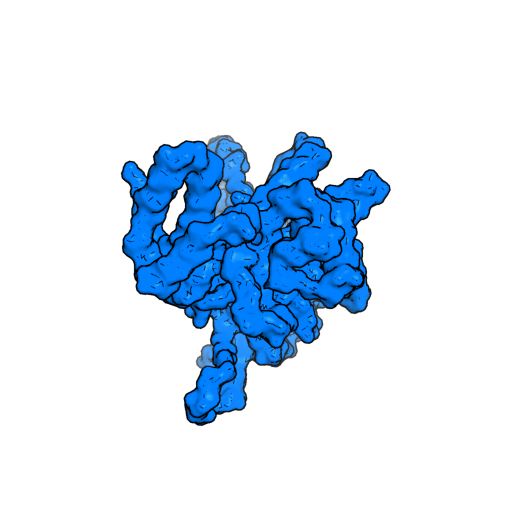RO A 1 186 ? -5.510 1.588 1.508 1.00 91.00 186 PRO A C 1
ATOM 1464 O O . PRO A 1 186 ? -5.190 2.755 1.287 1.00 91.00 186 PRO A O 1
ATOM 1467 N N . LEU A 1 187 ? -6.633 1.286 2.173 1.00 92.12 187 LEU A N 1
ATOM 1468 C CA . LEU A 1 187 ? -7.639 2.285 2.542 1.00 92.12 187 LEU A CA 1
ATOM 1469 C C . LEU A 1 187 ? -7.088 3.293 3.556 1.00 92.12 187 LEU A C 1
ATOM 1471 O O . LEU A 1 187 ? -7.415 4.478 3.469 1.00 92.12 187 LEU A O 1
ATOM 1475 N N . VAL A 1 188 ? -6.232 2.846 4.479 1.00 92.50 188 VAL A N 1
ATOM 1476 C CA . VAL A 1 188 ? -5.540 3.721 5.439 1.00 92.50 188 VAL A CA 1
ATOM 1477 C C . VAL A 1 188 ? -4.621 4.699 4.711 1.00 92.50 188 VAL A C 1
ATOM 1479 O O . VAL A 1 188 ? -4.679 5.905 4.958 1.00 92.50 188 VAL A O 1
ATOM 1482 N N . GLU A 1 189 ? -3.816 4.203 3.771 1.00 93.56 189 GLU A N 1
ATOM 1483 C CA . GLU A 1 189 ? -2.863 5.033 3.031 1.00 93.56 189 GLU A CA 1
ATOM 1484 C C . GLU A 1 189 ? -3.557 6.056 2.120 1.00 93.56 189 GLU A C 1
ATOM 1486 O O . GLU A 1 189 ? -3.181 7.234 2.122 1.00 93.56 189 GLU A O 1
ATOM 1491 N N . PHE A 1 190 ? -4.635 5.655 1.435 1.00 94.62 190 PHE A N 1
ATOM 1492 C CA . PHE A 1 190 ? -5.488 6.575 0.677 1.00 94.62 190 PHE A CA 1
ATOM 1493 C C . PHE A 1 190 ? -6.161 7.610 1.585 1.00 94.62 190 PHE A C 1
ATOM 1495 O O . PHE A 1 190 ? -6.131 8.803 1.288 1.00 94.62 190 PHE A O 1
ATOM 1502 N N . ALA A 1 191 ? -6.725 7.201 2.726 1.00 94.88 191 ALA A N 1
ATOM 1503 C CA . ALA A 1 191 ? -7.336 8.132 3.676 1.00 94.88 191 ALA A CA 1
ATOM 1504 C C . ALA A 1 191 ? -6.327 9.150 4.221 1.00 94.88 191 ALA A C 1
ATOM 1506 O O . ALA A 1 191 ? -6.662 10.311 4.484 1.00 94.88 191 ALA A O 1
ATOM 1507 N N . GLY A 1 192 ? -5.071 8.732 4.333 1.00 93.12 192 GLY A N 1
ATOM 1508 C CA . GLY A 1 192 ? -3.965 9.577 4.719 1.00 93.12 192 GLY A CA 1
ATOM 1509 C C . GLY A 1 192 ? -3.696 10.751 3.758 1.00 93.12 192 GLY A C 1
ATOM 1510 O O . GLY A 1 192 ? -3.158 11.764 4.211 1.00 93.12 192 GLY A O 1
ATOM 1511 N N . MET A 1 193 ? -4.118 10.684 2.488 1.00 93.38 193 MET A N 1
ATOM 1512 C CA . MET A 1 193 ? -3.996 11.788 1.511 1.00 93.38 193 MET A CA 1
ATOM 1513 C C . MET A 1 193 ? -4.934 12.975 1.803 1.00 93.38 193 MET A C 1
ATOM 1515 O O . MET A 1 193 ? -4.791 14.059 1.238 1.00 93.38 193 MET A O 1
ATOM 1519 N N . TRP A 1 194 ? -5.899 12.798 2.713 1.00 93.06 194 TRP A N 1
ATOM 1520 C CA . TRP A 1 194 ? -6.797 13.856 3.193 1.00 93.06 194 TRP A CA 1
ATOM 1521 C C . TRP A 1 194 ? -6.388 14.418 4.559 1.00 93.06 194 TRP A C 1
ATOM 1523 O O . TRP A 1 194 ? -7.147 15.166 5.164 1.00 93.06 194 TRP A O 1
ATOM 1533 N N . THR A 1 195 ? -5.220 14.059 5.092 1.00 88.62 195 THR A N 1
ATOM 1534 C CA . THR A 1 195 ? -4.791 14.545 6.420 1.00 88.62 195 THR A CA 1
ATOM 1535 C C . THR A 1 195 ? -4.187 15.951 6.374 1.00 88.62 195 THR A C 1
ATOM 1537 O O . THR A 1 195 ? -4.148 16.651 7.388 1.00 88.62 195 THR A O 1
ATOM 1540 N N . THR A 1 196 ? -3.750 16.387 5.194 1.00 86.12 196 THR A N 1
ATOM 1541 C CA . THR A 1 196 ? -3.036 17.643 4.951 1.00 86.12 196 THR A CA 1
ATOM 1542 C C . THR A 1 196 ? -3.901 18.578 4.097 1.00 86.12 196 THR A C 1
ATOM 1544 O O . THR A 1 196 ? -4.595 18.152 3.170 1.00 86.12 196 THR A O 1
ATOM 1547 N N . MET A 1 197 ? -3.902 19.871 4.436 1.00 86.50 197 MET A N 1
ATOM 1548 C CA . MET A 1 197 ? -4.532 20.906 3.606 1.00 86.50 197 MET A CA 1
ATOM 1549 C C . MET A 1 197 ? -3.509 21.468 2.624 1.00 86.50 197 MET A C 1
ATOM 1551 O O . MET A 1 197 ? -2.351 21.666 2.995 1.00 86.50 197 MET A O 1
ATOM 1555 N N . ASP A 1 198 ? -3.949 21.770 1.405 1.00 86.44 198 ASP A N 1
ATOM 1556 C CA . ASP A 1 198 ? -3.173 22.589 0.475 1.00 86.44 198 ASP A CA 1
ATOM 1557 C C . ASP A 1 198 ? -3.118 24.064 0.934 1.00 86.44 198 ASP A C 1
ATOM 1559 O O . ASP A 1 198 ? -3.764 24.482 1.901 1.00 86.44 198 ASP A O 1
ATOM 1563 N N . SER A 1 199 ? -2.359 24.887 0.207 1.00 85.31 199 SER A N 1
ATOM 1564 C CA . SER A 1 199 ? -2.259 26.335 0.449 1.00 85.31 199 SER A CA 1
ATOM 1565 C C . SER A 1 199 ? -3.586 27.090 0.288 1.00 85.31 199 SER A C 1
ATOM 1567 O O . SER A 1 199 ? -3.709 28.221 0.756 1.00 85.31 199 SER A O 1
ATOM 1569 N N . SER A 1 200 ? -4.577 26.471 -0.354 1.00 85.00 200 SER A N 1
ATOM 1570 C CA . SER A 1 200 ? -5.920 27.010 -0.582 1.00 85.00 200 SER A CA 1
ATOM 1571 C C . SER A 1 200 ? -6.948 26.503 0.442 1.00 85.00 200 SER A C 1
ATOM 1573 O O . SER A 1 200 ? -8.112 26.898 0.381 1.00 85.00 200 SER A O 1
ATOM 1575 N N . GLY A 1 201 ? -6.537 25.665 1.401 1.00 84.88 201 GLY A N 1
ATOM 1576 C CA . GLY A 1 201 ? -7.388 25.106 2.451 1.00 84.88 201 GLY A CA 1
ATOM 1577 C C . GLY A 1 201 ? -8.192 23.859 2.057 1.00 84.88 201 GLY A C 1
ATOM 1578 O O . GLY A 1 201 ? -9.124 23.502 2.779 1.00 84.88 201 GLY A O 1
ATOM 1579 N N . ASN A 1 202 ? -7.869 23.191 0.946 1.00 86.06 202 ASN A N 1
ATOM 1580 C CA . ASN A 1 202 ? -8.533 21.960 0.511 1.00 86.06 202 ASN A CA 1
ATOM 1581 C C . ASN A 1 202 ? -7.796 20.712 1.009 1.00 86.06 202 ASN A C 1
ATOM 1583 O O . ASN A 1 202 ? -6.571 20.620 0.940 1.00 86.06 202 ASN A O 1
ATOM 1587 N N . PHE A 1 203 ? -8.560 19.713 1.447 1.00 90.19 203 PHE A N 1
ATOM 1588 C CA . PHE A 1 203 ? -8.054 18.374 1.753 1.00 90.19 203 PHE A CA 1
ATOM 1589 C C . PHE A 1 203 ? -8.116 17.471 0.516 1.00 90.19 203 PHE A C 1
ATOM 1591 O O . PHE A 1 203 ? -8.971 17.663 -0.350 1.00 90.19 203 PHE A O 1
ATOM 1598 N N . GLY A 1 204 ? -7.246 16.461 0.458 1.00 90.62 204 GLY A N 1
ATOM 1599 C CA . GLY A 1 204 ? -7.267 15.446 -0.600 1.00 90.62 204 GLY A CA 1
ATOM 1600 C C . GLY A 1 204 ? -6.558 15.855 -1.890 1.00 90.62 204 GLY A C 1
ATOM 1601 O O . GLY A 1 204 ? -6.607 15.113 -2.863 1.00 90.62 204 GLY A O 1
ATOM 1602 N N . HIS A 1 205 ? -5.889 17.013 -1.923 1.00 91.25 205 HIS A N 1
ATOM 1603 C CA . HIS A 1 205 ? -5.156 17.485 -3.105 1.00 91.25 205 HIS A CA 1
ATOM 1604 C C . HIS A 1 205 ? -4.042 16.518 -3.548 1.00 91.25 205 HIS A C 1
ATOM 1606 O O . HIS A 1 205 ? -3.723 16.446 -4.731 1.00 91.25 205 HIS A O 1
ATOM 1612 N N . GLU A 1 206 ? -3.489 15.739 -2.614 1.00 92.62 206 GLU A N 1
ATOM 1613 C CA . GLU A 1 206 ? -2.471 14.723 -2.888 1.00 92.62 206 GLU A CA 1
ATOM 1614 C C . GLU A 1 206 ? -2.973 13.651 -3.877 1.00 92.62 206 GLU A C 1
ATOM 1616 O O . GLU A 1 206 ? -2.177 13.158 -4.675 1.00 92.62 206 GLU A O 1
ATOM 1621 N N . MET A 1 207 ? -4.290 13.389 -3.937 1.00 93.12 207 MET A N 1
ATOM 1622 C CA . MET A 1 207 ? -4.909 12.457 -4.895 1.00 93.12 207 MET A CA 1
ATOM 1623 C C . MET A 1 207 ? -4.673 12.828 -6.357 1.00 93.12 207 MET A C 1
ATOM 1625 O O . MET A 1 207 ? -4.644 11.947 -7.209 1.00 93.12 207 MET A O 1
ATOM 1629 N N . PHE A 1 208 ? -4.483 14.112 -6.671 1.00 92.38 208 PHE A N 1
ATOM 1630 C CA . PHE A 1 208 ? -4.186 14.537 -8.042 1.00 92.38 208 PHE A CA 1
ATOM 1631 C C . PHE A 1 208 ? -2.796 14.109 -8.514 1.00 92.38 208 PHE A C 1
ATOM 1633 O O . PHE A 1 208 ? -2.529 14.130 -9.711 1.00 92.38 208 PHE A O 1
ATOM 1640 N N . SER A 1 209 ? -1.923 13.702 -7.589 1.00 91.69 209 SER A N 1
ATOM 1641 C CA . SER A 1 209 ? -0.628 13.105 -7.924 1.00 91.69 209 SER A CA 1
ATOM 1642 C C . SER A 1 209 ? -0.780 11.683 -8.466 1.00 91.69 209 SER A C 1
ATOM 1644 O O . SER A 1 209 ? 0.136 11.177 -9.108 1.00 91.69 209 SER A O 1
ATOM 1646 N N . LEU A 1 210 ? -1.927 11.043 -8.216 1.00 92.12 210 LEU A N 1
ATOM 1647 C CA . LEU A 1 210 ? -2.263 9.738 -8.761 1.00 92.12 210 LEU A CA 1
ATOM 1648 C C . LEU A 1 210 ? -2.981 9.902 -10.100 1.00 92.12 210 LEU A C 1
ATOM 1650 O O . LEU A 1 210 ? -3.912 10.702 -10.246 1.00 92.12 210 LEU A O 1
ATOM 1654 N N . ARG A 1 211 ? -2.576 9.090 -11.074 1.00 88.56 211 ARG A N 1
ATOM 1655 C CA . ARG A 1 211 ? -3.239 8.992 -12.372 1.00 88.56 211 ARG A CA 1
ATOM 1656 C C . ARG A 1 211 ? -4.217 7.823 -12.348 1.00 88.56 211 ARG A C 1
ATOM 1658 O O . ARG A 1 211 ? -3.884 6.729 -12.780 1.00 88.56 211 ARG A O 1
ATOM 1665 N N . LEU A 1 212 ? -5.425 8.069 -11.841 1.00 87.56 212 LEU A N 1
ATOM 1666 C CA . LEU A 1 212 ? -6.460 7.033 -11.730 1.00 87.56 212 LEU A CA 1
ATOM 1667 C C . LEU A 1 212 ? -7.194 6.788 -13.055 1.00 87.56 212 LEU A C 1
ATOM 1669 O O . LEU A 1 212 ? -7.768 5.722 -13.260 1.00 87.56 212 LEU A O 1
ATOM 1673 N N . HIS A 1 213 ? -7.223 7.790 -13.938 1.00 86.38 213 HIS A N 1
ATOM 1674 C CA . HIS A 1 213 ? -7.865 7.691 -15.246 1.00 86.38 213 HIS A CA 1
ATOM 1675 C C . HIS A 1 213 ? -7.189 8.624 -16.271 1.00 86.38 213 HIS A C 1
ATOM 1677 O O . HIS A 1 213 ? -6.883 9.768 -15.922 1.00 86.38 213 HIS A O 1
ATOM 1683 N N . PRO A 1 214 ? -7.016 8.222 -17.548 1.00 83.75 214 PRO A N 1
ATOM 1684 C CA . PRO A 1 214 ? -6.381 9.063 -18.575 1.00 83.75 214 PRO A CA 1
ATOM 1685 C C . PRO A 1 214 ? -7.083 10.409 -18.811 1.00 83.75 214 PRO A C 1
ATOM 1687 O O . PRO A 1 214 ? -6.442 11.408 -19.118 1.00 83.75 214 PRO A O 1
ATOM 1690 N N . LEU A 1 215 ? -8.408 10.444 -18.640 1.00 86.75 215 LEU A N 1
ATOM 1691 C CA . LEU A 1 215 ? -9.237 11.648 -18.805 1.00 86.75 215 LEU A CA 1
ATOM 1692 C C . LEU A 1 215 ? -9.478 12.424 -17.498 1.00 86.75 215 LEU A C 1
ATOM 1694 O O . LEU A 1 215 ? -10.340 13.298 -17.467 1.00 86.75 215 LEU A O 1
ATOM 1698 N N . GLN A 1 216 ? -8.764 12.108 -16.412 1.00 88.94 216 GLN A N 1
ATOM 1699 C CA . GLN A 1 216 ? -8.926 12.780 -15.115 1.00 88.94 216 GLN A CA 1
ATOM 1700 C C . GLN A 1 216 ? -8.778 14.305 -15.236 1.00 88.94 216 GLN A C 1
ATOM 1702 O O . GLN A 1 216 ? -9.591 15.046 -14.689 1.00 88.94 216 GLN A O 1
ATOM 1707 N N . ASP A 1 217 ? -7.818 14.770 -16.037 1.00 89.88 217 ASP A N 1
ATOM 1708 C CA . ASP A 1 217 ? -7.535 16.199 -16.233 1.00 89.88 217 ASP A CA 1
ATOM 1709 C C . ASP A 1 217 ? -8.643 16.952 -16.997 1.00 89.88 217 ASP A C 1
ATOM 1711 O O . ASP A 1 217 ? -8.652 18.181 -17.032 1.00 89.88 217 ASP A O 1
ATOM 1715 N N . GLN A 1 218 ? -9.600 16.233 -17.598 1.00 92.62 218 GLN A N 1
ATOM 1716 C CA . GLN A 1 218 ? -10.746 16.819 -18.305 1.00 92.62 218 GLN A CA 1
ATOM 1717 C C . GLN A 1 218 ? -11.924 17.142 -17.372 1.00 92.62 218 GLN A C 1
ATOM 1719 O O . GLN A 1 218 ? -12.905 17.753 -17.798 1.00 92.62 218 GLN A O 1
ATOM 1724 N N . VAL A 1 219 ? -11.859 16.731 -16.102 1.00 92.94 219 VAL A N 1
ATOM 1725 C CA . VAL A 1 219 ? -12.928 16.933 -15.119 1.00 92.94 219 VAL A CA 1
ATOM 1726 C C . VAL A 1 219 ? -12.524 18.031 -14.128 1.00 92.94 219 VAL A C 1
ATOM 1728 O O . VAL A 1 219 ? -11.394 18.029 -13.642 1.00 92.94 219 VAL A O 1
ATOM 1731 N N . PRO A 1 220 ? -13.432 18.957 -13.757 1.00 94.00 220 PRO A N 1
ATOM 1732 C CA . PRO A 1 220 ? -13.132 19.976 -12.758 1.00 94.00 220 PRO A CA 1
ATOM 1733 C C . PRO A 1 220 ? -12.621 19.370 -11.432 1.00 94.00 220 PRO A C 1
ATOM 1735 O O . PRO A 1 220 ? -13.297 18.500 -10.866 1.00 94.00 220 PRO A O 1
ATOM 1738 N N . PRO A 1 221 ? -11.496 19.858 -10.870 1.00 91.44 221 PRO A N 1
ATOM 1739 C CA . PRO A 1 221 ? -10.879 19.288 -9.667 1.00 91.44 221 PRO A CA 1
ATOM 1740 C C . PRO A 1 221 ? -11.834 19.151 -8.473 1.00 91.44 221 PRO A C 1
ATOM 1742 O O . PRO A 1 221 ? -11.841 18.141 -7.773 1.00 91.44 221 PRO A O 1
ATOM 1745 N N . GLN A 1 222 ? -12.705 20.137 -8.252 1.00 91.31 222 GLN A N 1
ATOM 1746 C CA . GLN A 1 222 ? -13.654 20.127 -7.135 1.00 91.31 222 GLN A CA 1
ATOM 1747 C C . GLN A 1 222 ? -14.701 19.015 -7.275 1.00 91.31 222 GLN A C 1
ATOM 1749 O O . GLN A 1 222 ? -15.158 18.458 -6.275 1.00 91.31 222 GLN A O 1
ATOM 1754 N N . GLN A 1 223 ? -15.084 18.681 -8.509 1.00 93.56 223 GLN A N 1
ATOM 1755 C CA . GLN A 1 223 ? -16.017 17.594 -8.777 1.00 93.56 223 GLN A CA 1
ATOM 1756 C C . GLN A 1 223 ? -15.356 16.238 -8.517 1.00 93.56 223 GLN A C 1
ATOM 1758 O O . GLN A 1 223 ? -15.976 15.388 -7.878 1.00 93.56 223 GLN A O 1
ATOM 1763 N N . LEU A 1 224 ? -14.096 16.068 -8.932 1.00 92.88 224 LEU A N 1
ATOM 1764 C CA . LEU A 1 224 ? -13.313 14.865 -8.636 1.00 92.88 224 LEU A CA 1
ATOM 1765 C C . LEU A 1 224 ? -13.135 14.659 -7.132 1.00 92.88 224 LEU A C 1
ATOM 1767 O O . LEU A 1 224 ? -13.511 13.606 -6.624 1.00 92.88 224 LEU A O 1
ATOM 1771 N N . LEU A 1 225 ? -12.681 15.684 -6.399 1.00 93.12 225 LEU A N 1
ATOM 1772 C CA . LEU A 1 225 ? -12.524 15.609 -4.942 1.00 93.12 225 LEU A CA 1
ATOM 1773 C C . LEU A 1 225 ? -13.825 15.212 -4.244 1.00 93.12 225 LEU A C 1
ATOM 1775 O O . LEU A 1 225 ? -13.806 14.391 -3.327 1.00 93.12 225 LEU A O 1
ATOM 1779 N N . LYS A 1 226 ? -14.966 15.761 -4.680 1.00 92.88 226 LYS A N 1
ATOM 1780 C CA . LYS A 1 226 ? -16.278 15.406 -4.128 1.00 92.88 226 LYS A CA 1
ATOM 1781 C C . LYS A 1 226 ? -16.606 13.931 -4.360 1.00 92.88 226 LYS A C 1
ATOM 1783 O O . LYS A 1 226 ? -17.036 13.256 -3.427 1.00 92.88 226 LYS A O 1
ATOM 1788 N N . VAL A 1 227 ? -16.406 13.434 -5.582 1.00 93.56 227 VAL A N 1
ATOM 1789 C CA . VAL A 1 227 ? -16.675 12.031 -5.926 1.00 93.56 227 VAL A CA 1
ATOM 1790 C C . VAL A 1 227 ? -15.738 11.098 -5.163 1.00 93.56 227 VAL A C 1
ATOM 1792 O O . VAL A 1 227 ? -16.220 10.159 -4.537 1.00 93.56 227 VAL A O 1
ATOM 1795 N N . TRP A 1 228 ? -14.433 11.374 -5.132 1.00 93.94 228 TRP A N 1
ATOM 1796 C CA . TRP A 1 228 ? -13.471 10.581 -4.361 1.00 93.94 228 TRP A CA 1
ATOM 1797 C C . TRP A 1 228 ? -13.789 10.587 -2.869 1.00 93.94 228 TRP A C 1
ATOM 1799 O O . TRP A 1 228 ? -13.769 9.536 -2.243 1.00 93.94 228 TRP A O 1
ATOM 1809 N N . THR A 1 229 ? -14.178 11.733 -2.308 1.00 93.62 229 THR A N 1
ATOM 1810 C CA . THR A 1 229 ? -14.587 11.822 -0.899 1.00 93.62 229 THR A CA 1
ATOM 1811 C C . THR A 1 229 ? -15.801 10.938 -0.608 1.00 93.62 229 THR A C 1
ATOM 1813 O O . THR A 1 229 ? -15.800 10.228 0.392 1.00 93.62 229 THR A O 1
ATOM 1816 N N . HIS A 1 230 ? -16.823 10.937 -1.473 1.00 93.31 230 HIS A N 1
ATOM 1817 C CA . HIS A 1 230 ? -17.973 10.039 -1.314 1.00 93.31 230 HIS A CA 1
ATOM 1818 C C . HIS A 1 230 ? -17.561 8.569 -1.404 1.00 93.31 230 HIS A C 1
ATOM 1820 O O . HIS A 1 230 ? -17.985 7.767 -0.583 1.00 93.31 230 HIS A O 1
ATOM 1826 N N . ARG A 1 231 ? -16.689 8.224 -2.355 1.00 93.31 231 ARG A N 1
ATOM 1827 C CA . ARG A 1 231 ? -16.193 6.855 -2.500 1.00 93.31 231 ARG A CA 1
ATOM 1828 C C . ARG A 1 231 ? -15.419 6.408 -1.262 1.00 93.31 231 ARG A C 1
ATOM 1830 O O . ARG A 1 231 ? -15.694 5.335 -0.739 1.00 93.31 231 ARG A O 1
ATOM 1837 N N . MET A 1 232 ? -14.548 7.258 -0.721 1.00 94.25 232 MET A N 1
ATOM 1838 C CA . MET A 1 232 ? -13.854 6.996 0.544 1.00 94.25 232 MET A CA 1
ATOM 1839 C C . MET A 1 232 ? -14.829 6.812 1.715 1.00 94.25 232 MET A C 1
ATOM 1841 O O . MET A 1 232 ? -14.612 5.935 2.544 1.00 94.25 232 MET A O 1
ATOM 1845 N N . MET A 1 233 ? -15.919 7.586 1.780 1.00 93.94 233 MET A N 1
ATOM 1846 C CA . MET A 1 233 ? -16.972 7.384 2.787 1.00 93.94 233 MET A CA 1
ATOM 1847 C C . MET A 1 233 ? -17.646 6.020 2.640 1.00 93.94 233 MET A C 1
ATOM 1849 O O . MET A 1 233 ? -17.823 5.339 3.649 1.00 93.94 233 MET A O 1
ATOM 1853 N N . ASP A 1 234 ? -17.982 5.605 1.417 1.00 91.88 234 ASP A N 1
ATOM 1854 C CA . ASP A 1 234 ? -18.585 4.295 1.151 1.00 91.88 234 ASP A CA 1
ATOM 1855 C C . ASP A 1 234 ? -17.636 3.162 1.578 1.00 91.88 234 ASP A C 1
ATOM 1857 O O . ASP A 1 234 ? -18.034 2.276 2.334 1.00 91.88 234 ASP A O 1
ATOM 1861 N N . ALA A 1 235 ? -16.361 3.233 1.176 1.00 91.38 235 ALA A N 1
ATOM 1862 C CA . ALA A 1 235 ? -15.349 2.230 1.507 1.00 91.38 235 ALA A CA 1
ATOM 1863 C C . ALA A 1 235 ? -15.080 2.146 3.020 1.00 91.38 235 ALA A C 1
ATOM 1865 O O . ALA A 1 235 ? -15.112 1.060 3.600 1.00 91.38 235 ALA A O 1
ATOM 1866 N N . VAL A 1 236 ? -14.885 3.286 3.695 1.00 93.06 236 VAL A N 1
ATOM 1867 C CA . VAL A 1 236 ? -14.674 3.328 5.154 1.00 93.06 236 VAL A CA 1
ATOM 1868 C C . VAL A 1 236 ? -15.907 2.845 5.913 1.00 93.06 236 VAL A C 1
ATOM 1870 O O . VAL A 1 236 ? -15.768 2.146 6.914 1.00 93.06 236 VAL A O 1
ATOM 1873 N N . SER A 1 237 ? -17.111 3.161 5.437 1.00 90.25 237 SER A N 1
ATOM 1874 C CA . SER A 1 237 ? -18.353 2.683 6.055 1.00 90.25 237 SER A CA 1
ATOM 1875 C C . SER A 1 237 ? -18.550 1.179 5.855 1.00 90.25 237 SER A C 1
ATOM 1877 O O . SER A 1 237 ? -19.038 0.497 6.754 1.00 90.25 237 SER A O 1
ATOM 1879 N N . ALA A 1 238 ? -18.148 0.640 4.702 1.00 85.38 238 ALA A N 1
ATOM 1880 C CA . ALA A 1 238 ? -18.225 -0.789 4.429 1.00 85.38 238 ALA A CA 1
ATOM 1881 C C . ALA A 1 238 ? -17.275 -1.598 5.326 1.00 85.38 238 ALA A C 1
ATOM 1883 O O . ALA A 1 238 ? -17.695 -2.625 5.865 1.00 85.38 238 ALA A O 1
ATOM 1884 N N . VAL A 1 239 ? -16.034 -1.128 5.505 1.00 86.88 239 VAL A N 1
ATOM 1885 C CA . VAL A 1 239 ? -14.989 -1.808 6.294 1.00 86.88 239 VAL A CA 1
ATOM 1886 C C . VAL A 1 239 ? -15.146 -1.564 7.797 1.00 86.88 239 VAL A C 1
ATOM 1888 O O . VAL A 1 239 ? -14.913 -2.463 8.600 1.00 86.88 239 VAL A O 1
ATOM 1891 N N . GLY A 1 240 ? -15.538 -0.355 8.197 1.00 90.06 240 GLY A N 1
ATOM 1892 C CA . GLY A 1 240 ? -15.528 0.095 9.588 1.00 90.06 240 GLY A CA 1
ATOM 1893 C C . GLY A 1 240 ? -14.125 0.449 10.095 1.00 90.06 240 GLY A C 1
ATOM 1894 O O . GLY A 1 240 ? -13.106 -0.037 9.606 1.00 90.06 240 GLY A O 1
ATOM 1895 N N . VAL A 1 241 ? -14.052 1.287 11.125 1.00 92.56 241 VAL A N 1
ATOM 1896 C CA . VAL A 1 241 ? -12.791 1.796 11.684 1.00 92.56 241 VAL A CA 1
ATOM 1897 C C . VAL A 1 241 ? -12.613 1.279 13.098 1.00 92.56 241 VAL A C 1
ATOM 1899 O O . VAL A 1 241 ? -13.472 1.518 13.941 1.00 92.56 241 VAL A O 1
ATOM 1902 N N . ASP A 1 242 ? -11.498 0.603 13.367 1.00 91.00 242 ASP A N 1
ATOM 1903 C CA . ASP A 1 242 ? -11.092 0.309 14.742 1.00 91.00 242 ASP A CA 1
ATOM 1904 C C . ASP A 1 242 ? -10.657 1.610 15.428 1.00 91.00 242 ASP A C 1
ATOM 1906 O O . ASP A 1 242 ? -9.662 2.239 15.054 1.00 91.00 242 ASP A O 1
ATOM 1910 N N . ILE A 1 243 ? -11.446 2.040 16.413 1.00 91.94 243 ILE A N 1
ATOM 1911 C CA . ILE A 1 243 ? -11.241 3.320 17.085 1.00 91.94 243 ILE A CA 1
ATOM 1912 C C . ILE A 1 243 ? -9.999 3.324 17.977 1.00 91.94 243 ILE A C 1
ATOM 1914 O O . ILE A 1 243 ? -9.363 4.369 18.099 1.00 91.94 243 ILE A O 1
ATOM 1918 N N . ASN A 1 244 ? -9.645 2.187 18.579 1.00 89.94 244 ASN A N 1
ATOM 1919 C CA . ASN A 1 244 ? -8.486 2.091 19.463 1.00 89.94 244 ASN A CA 1
ATOM 1920 C C . ASN A 1 244 ? -7.204 2.079 18.639 1.00 89.94 244 ASN A C 1
ATOM 1922 O O . ASN A 1 244 ? -6.277 2.830 18.937 1.00 89.94 244 ASN A O 1
ATOM 1926 N N . HIS A 1 245 ? -7.201 1.337 17.531 1.00 88.31 245 HIS A N 1
ATOM 1927 C CA . HIS A 1 245 ? -6.100 1.379 16.576 1.00 88.31 245 HIS A CA 1
ATOM 1928 C C . HIS A 1 245 ? -5.898 2.791 15.996 1.00 88.31 245 HIS A C 1
ATOM 1930 O O . HIS A 1 245 ? -4.784 3.314 15.991 1.00 88.31 245 HIS A O 1
ATOM 1936 N N . ALA A 1 246 ? -6.979 3.465 15.589 1.00 90.56 246 ALA A N 1
ATOM 1937 C CA . ALA A 1 246 ? -6.906 4.847 15.116 1.00 90.56 246 ALA A CA 1
ATOM 1938 C C . ALA A 1 246 ? -6.508 5.853 16.214 1.00 90.56 246 ALA A C 1
ATOM 1940 O O . ALA A 1 246 ? -6.007 6.929 15.898 1.00 90.56 246 ALA A O 1
ATOM 1941 N N . ALA A 1 247 ? -6.746 5.547 17.492 1.00 87.81 247 ALA A N 1
ATOM 1942 C CA . ALA A 1 247 ? -6.324 6.392 18.607 1.00 87.81 247 ALA A CA 1
ATOM 1943 C C . ALA A 1 247 ? -4.831 6.233 18.929 1.00 87.81 247 ALA A C 1
ATOM 1945 O O . ALA A 1 247 ? -4.181 7.226 19.261 1.00 87.81 247 ALA A O 1
ATOM 1946 N N . GLU A 1 248 ? -4.297 5.013 18.823 1.00 86.19 248 GLU A N 1
ATOM 1947 C CA . GLU A 1 248 ? -2.899 4.699 19.133 1.00 86.19 248 GLU A CA 1
ATOM 1948 C C . GLU A 1 248 ? -1.945 5.050 17.981 1.00 86.19 248 GLU A C 1
ATOM 1950 O O . GLU A 1 248 ? -0.845 5.546 18.229 1.00 86.19 248 GLU A O 1
ATOM 1955 N N . HIS A 1 249 ? -2.369 4.872 16.725 1.00 88.19 249 HIS A N 1
ATOM 1956 C CA . HIS A 1 249 ? -1.490 5.022 15.564 1.00 88.19 249 HIS A CA 1
ATOM 1957 C C . HIS A 1 249 ? -1.885 6.192 14.659 1.00 88.19 249 HIS A C 1
ATOM 1959 O O . HIS A 1 249 ? -2.969 6.236 14.077 1.00 88.19 249 HIS A O 1
ATOM 1965 N N . GLU A 1 250 ? -0.954 7.132 14.470 1.00 87.81 250 GLU A N 1
ATOM 1966 C CA . GLU A 1 250 ? -1.201 8.376 13.731 1.00 87.81 250 GLU A CA 1
ATOM 1967 C C . GLU A 1 250 ? -1.591 8.157 12.261 1.00 87.81 250 GLU A C 1
ATOM 1969 O O . GLU A 1 250 ? -2.465 8.856 11.746 1.00 87.81 250 GLU A O 1
ATOM 1974 N N . HIS A 1 251 ? -1.005 7.160 11.599 1.00 89.69 251 HIS A N 1
ATOM 1975 C CA . HIS A 1 251 ? -1.300 6.856 10.200 1.00 89.69 251 HIS A CA 1
ATOM 1976 C C . HIS A 1 251 ? -2.753 6.385 9.983 1.00 89.69 251 HIS A C 1
ATOM 1978 O O . HIS A 1 251 ? -3.340 6.688 8.946 1.00 89.69 251 HIS A O 1
ATOM 1984 N N . ALA A 1 252 ? -3.377 5.740 10.978 1.00 90.94 252 ALA A N 1
ATOM 1985 C CA . ALA A 1 252 ? -4.752 5.237 10.905 1.00 90.94 252 ALA A CA 1
ATOM 1986 C C . ALA A 1 252 ? -5.827 6.303 11.214 1.00 90.94 252 ALA A C 1
ATOM 1988 O O . ALA A 1 252 ? -6.989 6.153 10.822 1.00 90.94 252 ALA A O 1
ATOM 1989 N N . VAL A 1 253 ? -5.457 7.423 11.852 1.00 89.19 253 VAL A N 1
ATOM 1990 C CA . VAL A 1 253 ? -6.376 8.527 12.214 1.00 89.19 253 VAL A CA 1
ATOM 1991 C C . VAL A 1 253 ? -7.129 9.072 10.997 1.00 89.19 253 VAL A C 1
ATOM 1993 O O . VAL A 1 253 ? -8.282 9.498 11.116 1.00 89.19 253 VAL A O 1
ATOM 1996 N N . GLY A 1 254 ? -6.492 9.052 9.819 1.00 91.31 254 GLY A N 1
ATOM 1997 C CA . GLY A 1 254 ? -7.059 9.552 8.567 1.00 91.31 254 GLY A CA 1
ATOM 1998 C C . GLY A 1 254 ? -8.395 8.905 8.192 1.00 91.31 254 GLY A C 1
ATOM 1999 O O . GLY A 1 254 ? -9.211 9.558 7.547 1.00 91.31 254 GLY A O 1
ATOM 2000 N N . LEU A 1 255 ? -8.670 7.677 8.645 1.00 95.00 255 LEU A N 1
ATOM 2001 C CA . LEU A 1 255 ? -9.940 6.988 8.402 1.00 95.00 255 LEU A CA 1
ATOM 2002 C C . LEU A 1 255 ? -11.129 7.668 9.097 1.00 95.00 255 LEU A C 1
ATOM 2004 O O . LEU A 1 255 ? -12.227 7.733 8.541 1.00 95.00 255 LEU A O 1
ATOM 2008 N N . LEU A 1 256 ? -10.923 8.223 10.298 1.00 95.31 256 LEU A N 1
ATOM 2009 C CA . LEU A 1 256 ? -12.002 8.760 11.137 1.00 95.31 256 LEU A CA 1
ATOM 2010 C C . LEU A 1 256 ? -12.765 9.910 10.467 1.00 95.31 256 LEU A C 1
ATOM 2012 O O . LEU A 1 256 ? -13.933 10.135 10.771 1.00 95.31 256 LEU A O 1
ATOM 2016 N N . GLN A 1 257 ? -12.142 10.652 9.550 1.00 95.06 257 GLN A N 1
ATOM 2017 C CA . GLN A 1 257 ? -12.819 11.759 8.870 1.00 95.06 257 GLN A CA 1
ATOM 2018 C C . GLN A 1 257 ? -13.896 11.300 7.881 1.00 95.06 257 GLN A C 1
ATOM 2020 O O . GLN A 1 257 ? -14.811 12.072 7.592 1.00 95.06 257 GLN A O 1
ATOM 2025 N N . PHE A 1 258 ? -13.805 10.064 7.391 1.00 96.50 258 PHE A N 1
ATOM 2026 C CA . PHE A 1 258 ? -14.757 9.486 6.445 1.00 96.50 258 PHE A CA 1
ATOM 2027 C C . PHE A 1 258 ? -15.885 8.720 7.137 1.00 96.50 258 PHE A C 1
ATOM 2029 O O . PHE A 1 258 ? -16.871 8.376 6.491 1.00 96.50 258 PHE A O 1
ATOM 2036 N N . VAL A 1 259 ? -15.787 8.512 8.454 1.00 96.19 259 VAL A N 1
ATOM 2037 C CA . VAL A 1 259 ? -16.864 7.913 9.244 1.00 96.19 259 VAL A CA 1
ATOM 2038 C C . VAL A 1 259 ? -18.094 8.831 9.220 1.00 96.19 259 VAL A C 1
ATOM 2040 O O . VAL A 1 259 ? -17.978 10.031 9.534 1.00 96.19 259 VAL A O 1
ATOM 2043 N N . PRO A 1 260 ? -19.287 8.293 8.906 1.00 94.50 260 PRO A N 1
ATOM 2044 C CA . PRO A 1 260 ? -20.525 9.054 8.896 1.00 94.50 260 PRO A CA 1
ATOM 2045 C C . PRO A 1 260 ? -20.730 9.862 10.182 1.00 94.50 260 PRO A C 1
ATOM 2047 O O . PRO A 1 260 ? -20.745 9.353 11.298 1.00 94.50 260 PRO A O 1
ATOM 2050 N N . GLY A 1 261 ? -20.872 11.178 10.023 1.00 92.50 261 GLY A N 1
ATOM 2051 C CA . GLY A 1 261 ? -21.099 12.105 11.129 1.00 92.50 261 GLY A CA 1
ATOM 2052 C C . GLY A 1 261 ? -19.852 12.763 11.727 1.00 92.50 261 GLY A C 1
ATOM 2053 O O . GLY A 1 261 ? -20.037 13.781 12.404 1.00 92.50 261 GLY A O 1
ATOM 2054 N N . LEU A 1 262 ? -18.624 12.293 11.460 1.00 92.12 262 LEU A N 1
ATOM 2055 C CA . LEU A 1 262 ? -17.389 12.908 11.970 1.00 92.12 262 LEU A CA 1
ATOM 2056 C C . LEU A 1 262 ? -16.885 14.045 11.059 1.00 92.12 262 LEU A C 1
ATOM 2058 O O . LEU A 1 262 ? -16.967 15.219 11.438 1.00 92.12 262 LEU A O 1
ATOM 2062 N N . GLY A 1 263 ? -16.409 13.755 9.849 1.00 92.50 263 GLY A N 1
ATOM 2063 C CA . GLY A 1 263 ? -15.723 14.758 9.025 1.00 92.50 263 GLY A CA 1
ATOM 2064 C C . GLY A 1 263 ? -14.390 15.225 9.645 1.00 92.50 263 GLY A C 1
ATOM 2065 O O . GLY A 1 263 ? -14.108 14.949 10.815 1.00 92.50 263 GLY A O 1
ATOM 2066 N N . PRO A 1 264 ? -13.570 16.005 8.919 1.00 90.81 264 PRO A N 1
ATOM 2067 C CA . PRO A 1 264 ? -12.186 16.296 9.318 1.00 90.81 264 PRO A CA 1
ATOM 2068 C C . PRO A 1 264 ? -12.092 17.018 10.671 1.00 90.81 264 PRO A C 1
ATOM 2070 O O . PRO A 1 264 ? -11.330 16.637 11.557 1.00 90.81 264 PRO A O 1
ATOM 2073 N N . ARG A 1 265 ? -12.957 18.018 10.896 1.00 90.88 265 ARG A N 1
ATOM 2074 C CA . ARG A 1 265 ? -12.969 18.798 12.147 1.00 90.88 265 ARG A CA 1
ATOM 2075 C C . ARG A 1 265 ? -13.386 17.986 13.373 1.00 90.88 265 ARG A C 1
ATOM 2077 O O . ARG A 1 265 ? -12.880 18.256 14.460 1.00 90.88 265 ARG A O 1
ATOM 2084 N N . LYS A 1 266 ? -14.337 17.051 13.249 1.00 93.75 266 LYS A N 1
ATOM 2085 C CA . LYS A 1 266 ? -14.748 16.245 14.411 1.00 93.75 266 LYS A CA 1
ATOM 2086 C C . LYS A 1 266 ? -13.840 15.039 14.603 1.00 93.75 266 LYS A C 1
ATOM 2088 O O . LYS A 1 266 ? -13.643 14.680 15.751 1.00 93.75 266 LYS A O 1
ATOM 2093 N N . ALA A 1 267 ? -13.260 14.479 13.541 1.00 92.69 267 ALA A N 1
ATOM 2094 C CA . ALA A 1 267 ? -12.240 13.437 13.644 1.00 92.69 267 ALA A CA 1
ATOM 2095 C C . ALA A 1 267 ? -11.020 13.925 14.441 1.00 92.69 267 ALA A C 1
ATOM 2097 O O . ALA A 1 267 ? -10.616 13.272 15.399 1.00 92.69 267 ALA A O 1
ATOM 2098 N N . PHE A 1 268 ? -10.520 15.131 14.143 1.00 89.88 268 PHE A N 1
ATOM 2099 C CA . PHE A 1 268 ? -9.441 15.747 14.923 1.00 89.88 268 PHE A CA 1
ATOM 2100 C C . PHE A 1 268 ? -9.811 15.903 16.410 1.00 89.88 268 PHE A C 1
ATOM 2102 O O . PHE A 1 268 ? -9.081 15.463 17.294 1.00 89.88 268 PHE A O 1
ATOM 2109 N N . LYS A 1 269 ? -10.994 16.466 16.697 1.00 91.62 269 LYS A N 1
ATOM 2110 C CA . LYS A 1 269 ? -11.478 16.628 18.080 1.00 91.62 269 LYS A CA 1
ATOM 2111 C C . LYS A 1 269 ? -11.737 15.302 18.789 1.00 91.62 269 LYS A C 1
ATOM 2113 O O . LYS A 1 269 ? -11.612 15.237 20.007 1.00 91.62 269 LYS A O 1
ATOM 2118 N N . LEU A 1 270 ? -12.159 14.276 18.052 1.00 92.06 270 LEU A N 1
ATOM 2119 C CA . LEU A 1 270 ? -12.357 12.937 18.586 1.00 92.06 270 LEU A CA 1
ATOM 2120 C C . LEU A 1 270 ? -11.018 12.397 19.086 1.00 92.06 270 LEU A C 1
ATOM 2122 O O . LEU A 1 270 ? -10.945 12.050 20.257 1.00 92.06 270 LEU A O 1
ATOM 2126 N N . ARG A 1 271 ? -9.958 12.445 18.267 1.00 89.69 271 ARG A N 1
ATOM 2127 C CA . ARG A 1 271 ? -8.598 12.032 18.665 1.00 89.69 271 ARG A CA 1
ATOM 2128 C C . ARG A 1 271 ? -8.146 12.705 19.967 1.00 89.69 271 ARG A C 1
ATOM 2130 O O . ARG A 1 271 ? -7.746 12.012 20.897 1.00 89.69 271 ARG A O 1
ATOM 2137 N N . GLU A 1 272 ? -8.270 14.030 20.077 1.00 90.06 272 GLU A N 1
ATOM 2138 C CA . GLU A 1 272 ? -7.916 14.750 21.317 1.00 90.06 272 GLU A CA 1
ATOM 2139 C C . GLU A 1 272 ? -8.740 14.286 22.529 1.00 90.06 272 GLU A C 1
ATOM 2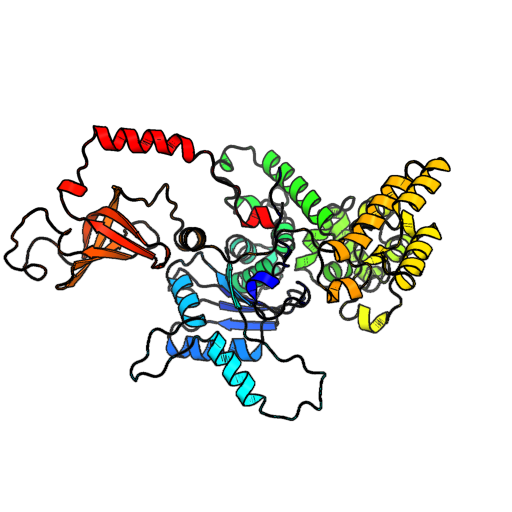141 O O . GLU A 1 272 ? -8.214 14.119 23.634 1.00 90.06 272 GLU A O 1
ATOM 2146 N N . ARG A 1 273 ? -10.047 14.072 22.342 1.00 90.75 273 ARG A N 1
ATOM 2147 C CA . ARG A 1 273 ? -10.955 13.657 23.420 1.00 90.75 273 ARG A CA 1
ATOM 2148 C C . ARG A 1 273 ? -10.735 12.219 23.867 1.00 90.75 273 ARG A C 1
ATOM 2150 O O . ARG A 1 273 ? -10.897 11.949 25.051 1.00 90.75 273 ARG A O 1
ATOM 2157 N N . LEU A 1 274 ? -10.360 11.317 22.963 1.00 89.38 274 LEU A N 1
ATOM 2158 C CA . LEU A 1 274 ? -10.032 9.936 23.318 1.00 89.38 274 LEU A CA 1
ATOM 2159 C C . LEU A 1 274 ? -8.867 9.893 24.314 1.00 89.38 274 LEU A C 1
ATOM 2161 O O . LEU A 1 274 ? -8.989 9.267 25.364 1.00 89.38 274 LEU A O 1
ATOM 2165 N N . GLY A 1 275 ? -7.795 10.646 24.050 1.00 85.50 275 GLY A N 1
ATOM 2166 C CA . GLY A 1 275 ? -6.658 10.747 24.970 1.00 85.50 275 GLY A CA 1
ATOM 2167 C C . GLY A 1 275 ? -7.009 11.433 26.294 1.00 85.50 275 GLY A C 1
ATOM 2168 O O . GLY A 1 275 ? -6.693 10.923 27.364 1.00 85.50 275 GLY A O 1
ATOM 2169 N N . THR A 1 276 ? -7.691 12.579 26.238 1.00 88.50 276 THR A N 1
ATOM 2170 C CA . THR A 1 276 ? -7.930 13.420 27.428 1.00 88.50 276 THR A CA 1
ATOM 2171 C C . THR A 1 276 ? -9.065 12.945 28.337 1.00 88.50 276 THR A C 1
ATOM 2173 O O . THR A 1 276 ? -9.009 13.195 29.537 1.00 88.50 276 THR A O 1
ATOM 2176 N N . VAL A 1 277 ? -10.096 12.287 27.796 1.00 87.88 277 VAL A N 1
ATOM 2177 C CA . VAL A 1 277 ? -11.299 11.889 28.553 1.00 87.88 277 VAL A CA 1
ATOM 2178 C C . VAL A 1 277 ? -11.297 10.403 28.898 1.00 87.88 277 VAL A C 1
ATOM 2180 O O . VAL A 1 277 ? -11.727 10.036 29.987 1.00 87.88 277 VAL A O 1
ATOM 2183 N N . LEU A 1 278 ? -10.833 9.547 27.983 1.00 83.88 278 LEU A N 1
ATOM 2184 C CA . LEU A 1 278 ? -10.841 8.088 28.152 1.00 83.88 278 LEU A CA 1
ATOM 2185 C C . LEU A 1 278 ? -9.446 7.506 28.425 1.00 83.88 278 LEU A C 1
ATOM 2187 O O . LEU A 1 278 ? -9.296 6.294 28.509 1.00 83.88 278 LEU A O 1
ATOM 2191 N N . GLY A 1 279 ? -8.413 8.344 28.549 1.00 81.19 279 GLY A N 1
ATOM 2192 C CA . GLY A 1 279 ? -7.042 7.873 28.767 1.00 81.19 279 GLY A CA 1
ATOM 2193 C C . GLY A 1 279 ? -6.439 7.145 27.561 1.00 81.19 279 GLY A C 1
ATOM 2194 O O . GLY A 1 279 ? -5.455 6.432 27.715 1.00 81.19 279 GLY A O 1
ATOM 2195 N N . GLY A 1 280 ? -7.019 7.318 26.368 1.00 81.12 280 GLY A N 1
ATOM 2196 C CA . GLY A 1 280 ? -6.527 6.741 25.114 1.00 81.12 280 GLY A CA 1
ATOM 2197 C C . GLY A 1 280 ? -7.108 5.376 24.743 1.00 81.12 280 GLY A C 1
ATOM 2198 O O . GLY A 1 280 ? -6.890 4.942 23.618 1.00 81.12 280 GLY A O 1
ATOM 2199 N N . VAL A 1 281 ? -7.880 4.732 25.624 1.00 85.69 281 VAL A N 1
ATOM 2200 C CA . VAL A 1 281 ? -8.469 3.409 25.371 1.00 85.69 281 VAL A CA 1
ATOM 2201 C C . VAL A 1 281 ? -9.992 3.485 25.470 1.00 85.69 281 VAL A C 1
ATOM 2203 O O . VAL A 1 281 ? -10.545 3.969 26.456 1.00 85.69 281 VAL A O 1
ATOM 2206 N N . VAL A 1 282 ? -10.689 3.019 24.436 1.00 88.50 282 VAL A N 1
ATOM 2207 C CA . VAL A 1 282 ? -12.153 2.955 24.378 1.00 88.50 282 VAL A CA 1
ATOM 2208 C C . VAL A 1 282 ? -12.607 1.542 24.749 1.00 88.50 282 VAL A C 1
ATOM 2210 O O . VAL A 1 282 ? -12.395 0.625 23.956 1.00 88.50 282 VAL A O 1
ATOM 2213 N N . PRO A 1 283 ? -13.255 1.351 25.914 1.00 86.19 283 PRO A N 1
ATOM 2214 C CA . PRO A 1 283 ? -13.637 0.018 26.379 1.00 86.19 283 PRO A CA 1
ATOM 2215 C C . PRO A 1 283 ? -14.944 -0.500 25.769 1.00 86.19 283 PRO A C 1
ATOM 2217 O O . PRO A 1 283 ? -15.172 -1.699 25.730 1.00 86.19 283 PRO A O 1
ATOM 2220 N N . SER A 1 284 ? -15.839 0.390 25.334 1.00 88.12 284 SER A N 1
ATOM 2221 C CA . SER A 1 284 ? -17.092 0.017 24.666 1.00 88.12 284 SER A CA 1
ATOM 2222 C C . SER A 1 284 ? -17.631 1.173 23.836 1.00 88.12 284 SER A C 1
ATOM 2224 O O . SER A 1 284 ? -17.338 2.346 24.108 1.00 88.12 284 SER A O 1
ATOM 2226 N N . ARG A 1 285 ? -18.496 0.884 22.857 1.00 90.62 285 ARG A N 1
ATOM 2227 C CA . ARG A 1 285 ? -19.137 1.948 22.064 1.00 90.62 285 ARG A CA 1
ATOM 2228 C C . ARG A 1 285 ? -19.987 2.853 22.947 1.00 90.62 285 ARG A C 1
ATOM 2230 O O . ARG A 1 285 ? -20.057 4.055 22.707 1.00 90.62 285 ARG A O 1
ATOM 2237 N N . LYS A 1 286 ? -20.610 2.309 23.998 1.00 87.94 286 LYS A N 1
ATOM 2238 C CA . LYS A 1 286 ? -21.390 3.084 24.982 1.00 87.94 286 LYS A CA 1
ATOM 2239 C C . LYS A 1 286 ? -20.545 4.158 25.667 1.00 87.94 286 LYS A C 1
ATOM 2241 O O . LYS A 1 286 ? -21.051 5.261 25.879 1.00 87.94 286 LYS A O 1
ATOM 2246 N N . ALA A 1 287 ? -19.269 3.871 25.940 1.00 89.75 287 ALA A N 1
ATOM 2247 C CA . ALA A 1 287 ? -18.351 4.808 26.589 1.00 89.75 287 ALA A CA 1
ATOM 2248 C C . ALA A 1 287 ? -18.193 6.119 25.802 1.00 89.75 287 ALA A C 1
ATOM 2250 O O . ALA A 1 287 ? -18.081 7.196 26.389 1.00 89.75 287 ALA A O 1
ATOM 2251 N N . LEU A 1 288 ? -18.268 6.058 24.467 1.00 90.88 288 LEU A N 1
ATOM 2252 C CA . LEU A 1 288 ? -18.189 7.244 23.609 1.00 90.88 288 LEU A CA 1
ATOM 2253 C C . LEU A 1 288 ? -19.342 8.224 23.851 1.00 90.88 288 LEU A C 1
ATOM 2255 O O . LEU A 1 288 ? -19.156 9.437 23.723 1.00 90.88 288 LEU A O 1
ATOM 2259 N N . LEU A 1 289 ? -20.520 7.707 24.207 1.00 91.88 289 LEU A N 1
ATOM 2260 C CA . LEU A 1 289 ? -21.693 8.511 24.530 1.00 91.88 289 LEU A CA 1
ATOM 2261 C C . LEU A 1 289 ? -21.714 8.908 26.012 1.00 91.88 289 LEU A C 1
ATOM 2263 O O . LEU A 1 289 ? -21.912 10.085 26.317 1.00 91.88 289 LEU A O 1
ATOM 2267 N N . SER A 1 290 ? -21.496 7.958 26.930 1.00 89.69 290 SER A N 1
ATOM 2268 C CA . SER A 1 290 ? -21.589 8.203 28.378 1.00 89.69 290 SER A CA 1
ATOM 2269 C C . SER A 1 290 ? -20.526 9.178 28.874 1.00 89.69 290 SER A C 1
ATOM 2271 O O . SER A 1 290 ? -20.826 10.050 29.686 1.00 89.69 290 SER A O 1
ATOM 2273 N N . SER A 1 291 ? -19.310 9.095 28.330 1.00 89.25 291 SER A N 1
ATOM 2274 C CA . SER A 1 291 ? -18.204 9.999 28.665 1.00 89.25 291 SER A CA 1
ATOM 2275 C C . SER A 1 291 ? -18.235 11.302 27.857 1.00 89.25 291 SER A C 1
ATOM 2277 O O . SER A 1 291 ? -17.287 12.079 27.891 1.00 89.25 291 SER A O 1
ATOM 2279 N N . GLN A 1 292 ? -19.316 11.560 27.108 1.00 89.69 292 GLN A N 1
ATOM 2280 C CA . GLN A 1 292 ? -19.520 12.771 26.302 1.00 89.69 292 GLN A CA 1
ATOM 2281 C C . GLN A 1 292 ? -18.406 13.059 25.280 1.00 89.69 292 GLN A C 1
ATOM 2283 O O . GLN A 1 292 ? -18.216 14.209 24.856 1.00 89.69 292 GLN A O 1
ATOM 2288 N N . VAL A 1 293 ? -17.685 12.023 24.846 1.00 90.81 293 VAL A N 1
ATOM 2289 C CA . VAL A 1 293 ? -16.688 12.123 23.774 1.00 90.81 293 VAL A CA 1
ATOM 2290 C C . VAL A 1 293 ? -17.397 12.512 22.478 1.00 90.81 293 VAL A C 1
ATOM 2292 O O . VAL A 1 293 ? -17.044 13.525 21.861 1.00 90.81 293 VAL A O 1
ATOM 2295 N N . LEU A 1 294 ? -18.463 11.781 22.136 1.00 92.56 294 LEU A N 1
ATOM 2296 C CA . LEU A 1 294 ? -19.378 12.071 21.038 1.00 92.56 294 LEU A CA 1
ATOM 2297 C C . LEU A 1 294 ? -20.720 12.598 21.559 1.00 92.56 294 LEU A C 1
ATOM 2299 O O . LEU A 1 294 ? -21.242 12.177 22.586 1.00 92.56 294 LEU A O 1
ATOM 2303 N N . LYS A 1 295 ? -21.312 13.532 20.809 1.00 92.75 295 LYS A N 1
ATOM 2304 C CA . LYS A 1 295 ? -22.683 14.003 21.060 1.00 92.75 295 LYS A CA 1
ATOM 2305 C C . LYS A 1 295 ? -23.686 13.000 20.496 1.00 92.75 295 LYS A C 1
ATOM 2307 O O . LYS A 1 295 ? -23.409 12.425 19.451 1.00 92.75 295 LYS A O 1
ATOM 2312 N N . SER A 1 296 ? -24.873 12.906 21.099 1.00 92.06 296 SER A N 1
ATOM 2313 C CA . SER A 1 296 ? -25.934 11.951 20.722 1.00 92.06 296 SER A CA 1
ATOM 2314 C C . SER A 1 296 ? -26.151 11.809 19.206 1.00 92.06 296 SER A C 1
ATOM 2316 O O . SER A 1 296 ? -25.984 10.713 18.693 1.00 92.06 296 SER A O 1
ATOM 2318 N N . LEU A 1 297 ? -26.390 12.897 18.460 1.00 93.00 297 LEU A N 1
ATOM 2319 C CA . LEU A 1 297 ? -26.605 12.807 17.004 1.00 93.00 297 LEU A CA 1
ATOM 2320 C C . LEU A 1 297 ? -25.380 12.281 16.233 1.00 93.00 297 LEU A C 1
ATOM 2322 O O . LEU A 1 297 ? -25.517 11.557 15.255 1.00 93.00 297 LEU A O 1
ATOM 2326 N N . VAL A 1 298 ? -24.171 12.665 16.652 1.00 94.69 298 VAL A N 1
ATOM 2327 C CA . VAL A 1 298 ? -22.933 12.194 16.010 1.00 94.69 298 VAL A CA 1
ATOM 2328 C C . VAL A 1 298 ? -22.693 10.728 16.348 1.00 94.69 298 VAL A C 1
ATOM 2330 O O . VAL A 1 298 ? -22.297 9.970 15.475 1.00 94.69 298 VAL A O 1
ATOM 2333 N N . TYR A 1 299 ? -22.976 10.334 17.589 1.00 94.44 299 TYR A N 1
ATOM 2334 C CA . TYR A 1 299 ? -22.904 8.954 18.039 1.00 94.44 299 TYR A CA 1
ATOM 2335 C C . TYR A 1 299 ? -23.860 8.058 17.243 1.00 94.44 299 TYR A C 1
ATOM 2337 O O . TYR A 1 299 ? -23.403 7.079 16.673 1.00 94.44 299 TYR A O 1
ATOM 2345 N N . THR A 1 300 ? -25.136 8.433 17.104 1.00 92.12 300 THR A N 1
ATOM 2346 C CA . THR A 1 300 ? -26.121 7.674 16.309 1.00 92.12 300 THR A CA 1
ATOM 2347 C C . THR A 1 300 ? -25.686 7.477 14.857 1.00 92.12 300 THR A C 1
ATOM 2349 O O . THR A 1 300 ? -25.961 6.441 14.274 1.00 92.12 300 THR A O 1
ATOM 2352 N N . ASN A 1 301 ? -24.988 8.445 14.261 1.00 93.25 301 ASN A N 1
ATOM 2353 C CA . ASN A 1 301 ? -24.515 8.295 12.885 1.00 93.25 301 ASN A CA 1
ATOM 2354 C C . ASN A 1 301 ? -23.229 7.462 12.783 1.00 93.25 301 ASN A C 1
ATOM 2356 O O . ASN A 1 301 ? -23.053 6.750 11.803 1.00 93.25 301 ASN A O 1
ATOM 2360 N N . ALA A 1 302 ? -22.323 7.570 13.758 1.00 94.88 302 ALA A N 1
ATOM 2361 C CA . ALA A 1 302 ? -20.984 6.988 13.669 1.00 94.88 302 ALA A CA 1
ATOM 2362 C C . ALA A 1 302 ? -20.880 5.582 14.277 1.00 94.88 302 ALA A C 1
ATOM 2364 O O . ALA A 1 302 ? -20.019 4.807 13.873 1.00 94.88 302 ALA A O 1
ATOM 2365 N N . ALA A 1 303 ? -21.713 5.245 15.264 1.00 91.94 303 ALA A N 1
ATOM 2366 C CA . ALA A 1 303 ? -21.457 4.108 16.143 1.00 91.94 303 ALA A CA 1
ATOM 2367 C C . ALA A 1 303 ? -21.520 2.739 15.450 1.00 91.94 303 ALA A C 1
ATOM 2369 O O . ALA A 1 303 ? -20.820 1.831 15.879 1.00 91.94 303 ALA A O 1
ATOM 2370 N N . GLY A 1 304 ? -22.290 2.594 14.367 1.00 88.38 304 GLY A N 1
ATOM 2371 C CA . GLY A 1 304 ? -22.316 1.359 13.565 1.00 88.38 304 GLY A CA 1
ATOM 2372 C C . GLY A 1 304 ? -21.055 1.128 12.723 1.00 88.38 304 GLY A C 1
ATOM 2373 O O . GLY A 1 304 ? -20.845 0.028 12.226 1.00 88.38 304 GLY A O 1
ATOM 2374 N N . PHE A 1 305 ? -20.210 2.152 12.574 1.00 92.50 305 PHE A N 1
ATOM 2375 C CA . PHE A 1 305 ? -18.986 2.112 11.766 1.00 92.50 305 PHE A CA 1
ATOM 2376 C C . PHE A 1 305 ? -17.710 2.155 12.616 1.00 92.50 305 PHE A C 1
ATOM 2378 O O . PHE A 1 305 ? -16.617 1.974 12.086 1.00 92.50 305 PHE A O 1
ATOM 2385 N N . LEU A 1 306 ? -17.830 2.418 13.921 1.00 93.25 306 LEU A N 1
ATOM 2386 C CA . LEU A 1 306 ? -16.716 2.444 14.866 1.00 93.25 306 LEU A CA 1
ATOM 2387 C C . LEU A 1 306 ? -16.633 1.099 15.580 1.00 93.25 306 LEU A C 1
ATOM 2389 O O . LEU A 1 306 ? -17.505 0.770 16.377 1.00 93.25 306 LEU A O 1
ATOM 2393 N N . ARG A 1 307 ? -15.577 0.341 15.320 1.00 90.44 307 ARG A N 1
ATOM 2394 C CA . ARG A 1 307 ? -15.334 -0.974 15.910 1.00 90.44 307 ARG A CA 1
ATOM 2395 C C . ARG A 1 307 ? -14.376 -0.883 17.083 1.00 90.44 307 ARG A C 1
ATOM 2397 O O . ARG A 1 307 ? -13.537 0.017 17.135 1.00 90.44 307 ARG A O 1
ATOM 2404 N N . ILE A 1 308 ? -14.516 -1.822 18.008 1.00 88.19 308 ILE A N 1
ATOM 2405 C CA . ILE A 1 308 ? -13.620 -2.006 19.145 1.00 88.19 308 ILE A CA 1
ATOM 2406 C C . ILE A 1 308 ? -13.167 -3.456 19.103 1.00 88.19 308 ILE A C 1
ATOM 2408 O O . ILE A 1 308 ? -13.940 -4.355 19.419 1.00 88.19 308 ILE A O 1
ATOM 2412 N N . ARG A 1 309 ? -11.924 -3.665 18.674 1.00 80.44 309 ARG A N 1
ATOM 2413 C CA . ARG A 1 309 ? -11.307 -4.989 18.612 1.00 80.44 309 ARG A CA 1
ATOM 2414 C C . ARG A 1 309 ? -10.524 -5.266 19.876 1.00 80.44 309 ARG A C 1
ATOM 2416 O O . ARG A 1 309 ? -9.831 -4.386 20.385 1.00 80.44 309 ARG A O 1
ATOM 2423 N N . GLU A 1 310 ? -10.583 -6.507 20.334 1.00 72.56 310 GLU A N 1
ATOM 2424 C CA . GLU A 1 310 ? -9.731 -6.997 21.411 1.00 72.56 310 GLU A CA 1
ATOM 2425 C C . GLU A 1 310 ? -8.290 -7.139 20.899 1.00 72.56 310 GLU A C 1
ATOM 2427 O O . GLU A 1 310 ? -7.917 -8.136 20.285 1.00 72.56 310 GLU A O 1
ATOM 2432 N N . ARG A 1 311 ? -7.478 -6.090 21.072 1.00 68.81 311 ARG A N 1
ATOM 2433 C CA . ARG A 1 311 ? -6.081 -6.079 20.622 1.00 68.81 311 ARG A CA 1
ATOM 2434 C C . ARG A 1 311 ? -5.176 -5.297 21.568 1.00 68.81 311 ARG A C 1
ATOM 2436 O O . ARG A 1 311 ? -5.583 -4.295 22.158 1.00 68.81 311 ARG A O 1
ATOM 2443 N N . GLY A 1 312 ? -3.920 -5.737 21.662 1.00 64.62 312 GLY A N 1
ATOM 2444 C CA 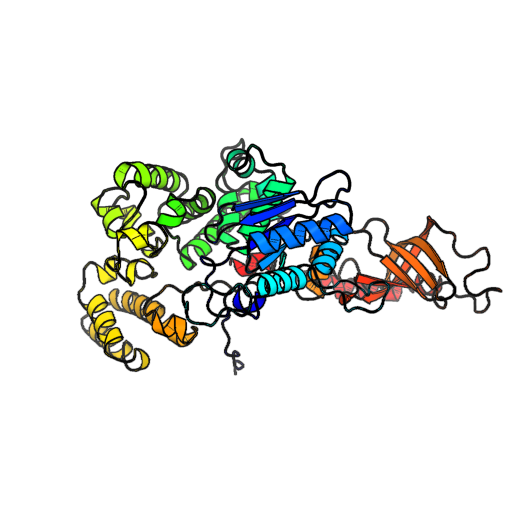. GLY A 1 312 ? -2.856 -5.044 22.387 1.00 64.62 312 GLY A CA 1
ATOM 2445 C C . GLY A 1 312 ? -3.222 -4.823 23.852 1.00 64.62 312 GLY A C 1
ATOM 2446 O O . GLY A 1 312 ? -3.739 -5.720 24.512 1.00 64.62 312 GLY A O 1
ATOM 2447 N N . LYS A 1 313 ? -3.030 -3.592 24.334 1.00 61.06 313 LYS A N 1
ATOM 2448 C CA . LYS A 1 313 ? -3.334 -3.206 25.721 1.00 61.06 313 LYS A CA 1
ATOM 2449 C C . LYS A 1 313 ? -4.797 -3.439 26.108 1.00 61.06 313 LYS A C 1
ATOM 2451 O O . LYS A 1 313 ? -5.074 -3.642 27.282 1.00 61.06 313 LYS A O 1
ATOM 2456 N N . LEU A 1 314 ? -5.731 -3.401 25.151 1.00 66.06 314 LEU A N 1
ATOM 2457 C CA . LEU A 1 314 ? -7.148 -3.644 25.432 1.00 66.06 314 LEU A CA 1
ATOM 2458 C C . LEU A 1 314 ? -7.400 -5.105 25.822 1.00 66.06 314 LEU A C 1
ATOM 2460 O O . LEU A 1 314 ? -8.161 -5.348 26.751 1.00 66.06 314 LEU A O 1
ATOM 2464 N N . ALA A 1 315 ? -6.739 -6.049 25.146 1.00 65.12 315 ALA A N 1
ATOM 2465 C CA . ALA A 1 315 ? -6.860 -7.476 25.445 1.00 65.12 315 ALA A CA 1
ATOM 2466 C C . ALA A 1 315 ? -6.348 -7.788 26.861 1.00 65.12 315 ALA A C 1
ATOM 2468 O O . ALA A 1 315 ? -7.003 -8.492 27.620 1.00 65.12 315 ALA A O 1
ATOM 2469 N N . GLU A 1 316 ? -5.228 -7.174 27.255 1.00 65.31 316 GLU A N 1
ATOM 2470 C CA . GLU A 1 316 ? -4.666 -7.311 28.606 1.00 65.31 316 GLU A CA 1
ATOM 2471 C C . GLU A 1 316 ? -5.545 -6.660 29.690 1.00 65.31 316 GLU A C 1
ATOM 2473 O O . GLU A 1 316 ? -5.559 -7.107 30.834 1.00 65.31 316 GLU A O 1
ATOM 2478 N N . GLN A 1 317 ? -6.253 -5.575 29.357 1.00 66.50 317 GLN A N 1
ATOM 2479 C CA . GLN A 1 317 ? -7.024 -4.784 30.324 1.00 66.50 317 GLN A CA 1
ATOM 2480 C C . GLN A 1 317 ? -8.472 -5.242 30.498 1.00 66.50 317 GLN A C 1
ATOM 2482 O O . GLN A 1 317 ? -9.053 -4.978 31.552 1.00 66.50 317 GLN A O 1
ATOM 2487 N N . LEU A 1 318 ? -9.073 -5.847 29.471 1.00 66.06 318 LEU A N 1
ATOM 2488 C CA . LEU A 1 318 ? -10.504 -6.146 29.452 1.00 66.06 318 LEU A CA 1
ATOM 2489 C C . LEU A 1 318 ? -10.845 -7.635 29.404 1.00 66.06 318 LEU A C 1
ATOM 2491 O O . LEU A 1 318 ? -12.036 -7.899 29.463 1.00 66.06 318 LEU A O 1
ATOM 2495 N N . GLU A 1 319 ? -9.875 -8.558 29.341 1.00 58.81 319 GLU A N 1
ATOM 2496 C CA . GLU A 1 319 ? -10.005 -10.032 29.439 1.00 58.81 319 GLU A CA 1
ATOM 2497 C C . GLU A 1 319 ? -11.460 -10.565 29.351 1.00 58.81 319 GLU A C 1
ATOM 2499 O O . GLU A 1 319 ? -12.083 -10.929 30.353 1.00 58.81 319 GLU A O 1
ATOM 2504 N N . GLY A 1 320 ? -12.049 -10.542 28.144 1.00 58.69 320 GLY A N 1
ATOM 2505 C CA . GLY A 1 320 ? -13.389 -11.094 27.881 1.00 58.69 320 GLY A CA 1
ATOM 2506 C C . GLY A 1 320 ? -14.607 -10.256 28.321 1.00 58.69 320 GLY A C 1
ATOM 2507 O O . GLY A 1 320 ? -15.731 -10.755 28.302 1.00 58.69 320 GLY A O 1
ATOM 2508 N N . GLN A 1 321 ? -14.434 -8.989 28.705 1.00 65.06 321 GLN A N 1
ATOM 2509 C CA . GLN A 1 321 ? -15.518 -8.056 29.068 1.00 65.06 321 GLN A CA 1
ATOM 2510 C C . GLN A 1 321 ? -16.057 -7.237 27.882 1.00 65.06 321 GLN A C 1
ATOM 2512 O O . GLN A 1 321 ? -16.928 -6.380 28.066 1.00 65.06 321 GLN A O 1
ATOM 2517 N N . LEU A 1 322 ? -15.537 -7.462 26.674 1.00 73.44 322 LEU A N 1
ATOM 2518 C CA . LEU A 1 322 ? -15.996 -6.786 25.463 1.00 73.44 322 LEU A CA 1
ATOM 2519 C C . LEU A 1 322 ? -17.344 -7.348 25.006 1.00 73.44 322 LEU A C 1
ATOM 2521 O O . LEU A 1 322 ? -17.555 -8.558 24.965 1.00 73.44 322 LEU A O 1
ATOM 2525 N N . ASP A 1 323 ? -18.264 -6.452 24.647 1.00 76.00 323 ASP A N 1
ATOM 2526 C CA . ASP A 1 323 ? -19.516 -6.848 24.007 1.00 76.00 323 ASP A CA 1
ATOM 2527 C C . ASP A 1 323 ? -19.187 -7.409 22.609 1.00 76.00 323 ASP A C 1
ATOM 2529 O O . ASP A 1 323 ? -18.597 -6.676 21.808 1.00 76.00 323 ASP A O 1
ATOM 2533 N N . PRO A 1 324 ? -19.560 -8.661 22.275 1.00 72.94 324 PRO A N 1
ATOM 2534 C CA . PRO A 1 324 ? -19.243 -9.261 20.976 1.00 72.94 324 PRO A CA 1
ATOM 2535 C C . PRO A 1 324 ? -19.735 -8.429 19.785 1.00 72.94 324 PRO A C 1
ATOM 2537 O O . PRO A 1 324 ? -19.141 -8.450 18.710 1.00 72.94 324 PRO A O 1
ATOM 2540 N N . PHE A 1 325 ? -20.800 -7.640 19.963 1.00 78.56 325 PHE A N 1
ATOM 2541 C CA . PHE A 1 325 ? -21.321 -6.786 18.899 1.00 78.56 325 PHE A CA 1
ATOM 2542 C C . PHE A 1 325 ? -20.490 -5.516 18.658 1.00 78.56 325 PHE A C 1
ATOM 2544 O O . PHE A 1 325 ? -20.637 -4.898 17.598 1.00 78.56 325 PHE A O 1
ATOM 2551 N N . ASP A 1 326 ? -19.599 -5.126 19.576 1.00 84.56 326 ASP A N 1
ATOM 2552 C CA . ASP A 1 326 ? -18.775 -3.920 19.438 1.00 84.56 326 ASP A CA 1
ATOM 2553 C C . ASP A 1 326 ? -17.677 -4.053 18.351 1.00 84.56 326 ASP A C 1
ATOM 2555 O O . ASP A 1 326 ? -17.185 -3.027 17.864 1.00 84.56 326 ASP A O 1
ATOM 2559 N N . ASP A 1 327 ? -17.377 -5.262 17.857 1.00 82.75 327 ASP A N 1
ATOM 2560 C CA . ASP A 1 327 ? -16.563 -5.494 16.643 1.00 82.75 327 ASP A CA 1
ATOM 2561 C C . ASP A 1 327 ? -17.402 -5.821 15.385 1.00 82.75 327 ASP A C 1
ATOM 2563 O O . ASP A 1 327 ? -16.871 -6.146 14.329 1.00 82.75 327 ASP A O 1
ATOM 2567 N N . THR A 1 328 ? -18.731 -5.692 15.439 1.00 79.19 328 THR A N 1
ATOM 2568 C CA . THR A 1 328 ? -19.620 -5.954 14.283 1.00 79.19 328 THR A CA 1
ATOM 2569 C C . THR A 1 328 ? -20.160 -4.676 13.655 1.00 79.19 328 THR A C 1
ATOM 2571 O O . THR A 1 328 ? -20.089 -3.607 14.254 1.00 79.19 328 THR A O 1
ATOM 2574 N N . ARG A 1 329 ? -20.808 -4.748 12.487 1.00 79.06 329 ARG A N 1
ATOM 2575 C CA . ARG A 1 329 ? -21.581 -3.594 11.968 1.00 79.06 329 ARG A CA 1
ATOM 2576 C C . ARG A 1 329 ? -22.975 -3.441 12.572 1.00 79.06 329 ARG A C 1
ATOM 2578 O O . ARG A 1 329 ? -23.728 -2.553 12.168 1.00 79.06 329 ARG A O 1
ATOM 2585 N N . VAL A 1 330 ? -23.339 -4.274 13.544 1.00 79.62 330 VAL A N 1
ATOM 2586 C CA . VAL A 1 330 ? -24.609 -4.118 14.249 1.00 79.62 330 VAL A CA 1
ATOM 2587 C C . VAL A 1 330 ? -24.574 -2.797 15.008 1.00 79.62 330 VAL A C 1
ATOM 2589 O O . VAL A 1 330 ? -23.663 -2.529 15.790 1.00 79.62 330 VAL A O 1
ATOM 2592 N N . HIS A 1 331 ? -25.566 -1.946 14.766 1.00 84.12 331 HIS A N 1
ATOM 2593 C CA . HIS A 1 331 ? -25.632 -0.652 15.426 1.00 84.12 331 HIS A CA 1
ATOM 2594 C C . HIS A 1 331 ? -25.967 -0.823 16.924 1.00 84.12 331 HIS A C 1
ATOM 2596 O O . HIS A 1 331 ? -26.864 -1.606 17.250 1.00 84.12 331 HIS A O 1
ATOM 2602 N N . PRO A 1 332 ? -25.347 -0.058 17.850 1.00 82.69 332 PRO A N 1
ATOM 2603 C CA . PRO A 1 332 ? -25.603 -0.197 19.290 1.00 82.69 332 PRO A CA 1
ATOM 2604 C C . PRO A 1 332 ? -27.054 0.018 19.718 1.00 82.69 332 PRO A C 1
ATOM 2606 O O . PRO A 1 332 ? -27.468 -0.465 20.766 1.00 82.69 332 PRO A O 1
ATOM 2609 N N . GLU A 1 333 ? -27.864 0.711 18.917 1.00 78.88 333 GLU A N 1
ATOM 2610 C CA . GLU A 1 333 ? -29.304 0.830 19.187 1.00 78.88 333 GLU A CA 1
ATOM 2611 C C . GLU A 1 333 ? -30.015 -0.532 19.234 1.00 78.88 333 GLU A C 1
ATOM 2613 O O . GLU A 1 333 ? -30.981 -0.677 19.983 1.00 78.88 333 GLU A O 1
ATOM 2618 N N . CYS A 1 334 ? -29.507 -1.523 18.494 1.00 70.94 334 CYS A N 1
ATOM 2619 C CA . CYS A 1 334 ? -30.121 -2.837 18.347 1.00 70.94 334 CYS A CA 1
ATOM 2620 C C . CYS A 1 334 ? -29.904 -3.737 19.571 1.00 70.94 334 CYS A C 1
ATOM 2622 O O . CYS A 1 334 ? -30.815 -4.470 19.936 1.00 70.94 334 CYS A O 1
ATOM 2624 N N . TYR A 1 335 ? -28.735 -3.672 20.221 1.00 71.44 335 TYR A N 1
ATOM 2625 C CA . TYR A 1 335 ? -28.380 -4.563 21.341 1.00 71.44 335 TYR A CA 1
ATOM 2626 C C . TYR A 1 335 ? -28.278 -3.858 22.699 1.00 71.44 335 TYR A C 1
ATOM 2628 O O . TYR A 1 335 ? -28.335 -4.509 23.737 1.00 71.44 335 TYR A O 1
ATOM 2636 N N . ASN A 1 336 ? -28.213 -2.522 22.742 1.00 67.81 336 ASN A N 1
ATOM 2637 C CA . ASN A 1 336 ? -28.165 -1.797 24.019 1.00 67.81 336 ASN A CA 1
ATOM 2638 C C . ASN A 1 336 ? -29.524 -1.667 24.702 1.00 67.81 336 ASN A C 1
ATOM 2640 O O . ASN A 1 336 ? -29.575 -1.401 25.901 1.00 67.81 336 ASN A O 1
ATOM 2644 N N . THR A 1 337 ? -30.609 -1.773 23.936 1.00 60.03 337 THR A N 1
ATOM 2645 C CA . THR A 1 337 ? -31.969 -1.528 24.429 1.00 60.03 337 THR A CA 1
ATOM 2646 C C . THR A 1 337 ? -32.834 -2.783 24.475 1.00 60.03 337 THR A C 1
ATOM 2648 O O . THR A 1 337 ? -33.942 -2.718 25.003 1.00 60.03 337 THR A O 1
ATOM 2651 N N . GLN A 1 338 ? -32.373 -3.909 23.920 1.00 57.72 338 GLN A N 1
ATOM 2652 C CA . GLN A 1 338 ? -33.242 -5.042 23.612 1.00 57.72 338 GLN A CA 1
ATOM 2653 C C . GLN A 1 338 ? -32.585 -6.392 23.934 1.00 57.72 338 GLN A C 1
ATOM 2655 O O . GLN A 1 338 ? -31.502 -6.711 23.453 1.00 57.72 338 GLN A O 1
ATOM 2660 N N . ASP A 1 339 ? -33.310 -7.211 24.695 1.00 57.62 339 ASP A N 1
ATOM 2661 C CA . ASP A 1 339 ? -32.898 -8.541 25.165 1.00 57.62 339 ASP A CA 1
ATOM 2662 C C . ASP A 1 339 ? -32.787 -9.573 24.019 1.00 57.62 339 ASP A C 1
ATOM 2664 O O . ASP A 1 339 ? -32.091 -10.577 24.123 1.00 57.62 339 ASP A O 1
ATOM 2668 N N . TRP A 1 340 ? -33.443 -9.341 22.875 1.00 59.03 340 TRP A N 1
ATOM 2669 C CA . TRP A 1 340 ? -33.488 -10.325 21.788 1.00 59.03 340 TRP A CA 1
ATOM 2670 C C . TRP A 1 340 ? -32.160 -10.499 21.042 1.00 59.03 340 TRP A C 1
ATOM 2672 O O . TRP A 1 340 ? -31.862 -11.619 20.649 1.00 59.03 340 TRP A O 1
ATOM 2682 N N . ALA A 1 341 ? -31.337 -9.458 20.870 1.00 60.25 341 ALA A N 1
ATOM 2683 C CA . ALA A 1 341 ? -30.034 -9.595 20.206 1.00 60.25 341 ALA A CA 1
ATOM 2684 C C . ALA A 1 341 ? -29.079 -10.461 21.045 1.00 60.25 341 ALA A C 1
ATOM 2686 O O . ALA A 1 341 ? -28.424 -11.365 20.529 1.00 60.25 341 ALA A O 1
ATOM 2687 N N . GLN A 1 342 ? -29.095 -10.250 22.364 1.00 61.41 342 GLN A N 1
ATOM 2688 C CA . GLN A 1 342 ? -28.370 -11.074 23.330 1.00 61.41 342 GLN A CA 1
ATOM 2689 C C . GLN A 1 342 ? -28.914 -12.507 23.366 1.00 61.41 342 GLN A C 1
ATOM 2691 O O . GLN A 1 342 ? -28.130 -13.449 23.379 1.00 61.41 342 GLN A O 1
ATOM 2696 N N . ARG A 1 343 ? -30.241 -12.696 23.286 1.00 60.66 343 ARG A N 1
ATOM 2697 C CA . ARG A 1 343 ? -30.863 -14.027 23.163 1.00 60.66 343 ARG A CA 1
ATOM 2698 C C . ARG A 1 343 ? -30.523 -14.737 21.851 1.00 60.66 343 ARG A C 1
ATOM 2700 O O . ARG A 1 343 ? -30.360 -15.950 21.874 1.00 60.66 343 ARG A O 1
ATOM 2707 N N . ILE A 1 344 ? -30.414 -14.028 20.723 1.00 61.16 344 ILE A N 1
ATOM 2708 C CA . ILE A 1 344 ? -29.965 -14.611 19.446 1.00 61.16 344 ILE A CA 1
ATOM 2709 C C . ILE A 1 344 ? -28.529 -15.113 19.588 1.00 61.16 344 ILE A C 1
ATOM 2711 O O . ILE A 1 344 ? -28.261 -16.236 19.181 1.00 61.16 344 ILE A O 1
ATOM 2715 N N . CYS A 1 345 ? -27.634 -14.338 20.207 1.00 55.16 345 CYS A N 1
ATOM 2716 C CA . CYS A 1 345 ? -26.270 -14.785 20.499 1.00 55.16 345 CYS A CA 1
ATOM 2717 C C . CYS A 1 345 ? -26.225 -15.954 21.485 1.00 55.16 345 CYS A C 1
ATOM 2719 O O . CYS A 1 345 ? -25.539 -16.929 21.215 1.00 55.16 345 CYS A O 1
ATOM 2721 N N . ALA A 1 346 ? -26.979 -15.903 22.585 1.00 58.25 346 ALA A N 1
ATOM 2722 C CA . ALA A 1 346 ? -27.050 -16.998 23.553 1.00 58.25 346 ALA A CA 1
ATOM 2723 C C . ALA A 1 346 ? -27.560 -18.295 22.901 1.00 58.25 346 ALA A C 1
ATOM 2725 O O . ALA A 1 346 ? -26.948 -19.347 23.040 1.00 58.25 346 ALA A O 1
ATOM 2726 N N . ASN A 1 347 ? -28.620 -18.202 22.093 1.00 53.62 347 ASN A N 1
ATOM 2727 C CA . ASN A 1 347 ? -29.127 -19.342 21.336 1.00 53.62 347 ASN A CA 1
ATOM 2728 C C . ASN A 1 347 ? -28.157 -19.785 20.235 1.00 53.62 347 ASN A C 1
ATOM 2730 O O . ASN A 1 347 ? -28.119 -20.963 19.924 1.00 53.62 347 ASN A O 1
ATOM 2734 N N . ALA A 1 348 ? -27.388 -18.878 19.631 1.00 51.75 348 ALA A N 1
ATOM 2735 C CA . ALA A 1 348 ? -26.348 -19.219 18.662 1.00 51.75 348 ALA A CA 1
ATOM 2736 C C . ALA A 1 348 ? -25.159 -19.939 19.318 1.00 51.75 348 ALA A C 1
ATOM 2738 O O . ALA A 1 348 ? -24.513 -20.748 18.660 1.00 51.75 348 ALA A O 1
ATOM 2739 N N . LEU A 1 349 ? -24.867 -19.645 20.590 1.00 51.41 349 LEU A N 1
ATOM 2740 C CA . LEU A 1 349 ? -23.813 -20.303 21.370 1.00 51.41 349 LEU A CA 1
ATOM 2741 C C . LEU A 1 349 ? -24.226 -21.730 21.773 1.00 51.41 349 LEU A C 1
ATOM 2743 O O . LEU A 1 349 ? -23.377 -22.615 21.801 1.00 51.41 349 LEU A O 1
ATOM 2747 N N . ASP A 1 350 ? -25.522 -21.964 22.012 1.00 50.38 350 ASP A N 1
ATOM 2748 C CA . ASP A 1 350 ? -26.070 -23.275 22.403 1.00 50.38 350 ASP A CA 1
ATOM 2749 C C . ASP A 1 350 ? -26.584 -24.131 21.225 1.00 50.38 350 ASP A C 1
ATOM 2751 O O . ASP A 1 350 ? -26.625 -25.361 21.303 1.00 50.38 350 ASP A O 1
ATOM 2755 N N . VAL A 1 351 ? -27.000 -23.508 20.120 1.00 45.47 351 VAL A N 1
ATOM 2756 C CA . VAL A 1 351 ? -27.566 -24.162 18.932 1.00 45.47 351 VAL A CA 1
ATOM 2757 C C . VAL A 1 351 ? -26.630 -23.914 17.763 1.00 45.47 351 VAL A C 1
ATOM 2759 O O . VAL A 1 351 ? -26.269 -22.771 17.498 1.00 45.47 351 VAL A O 1
ATOM 2762 N N . GLN A 1 352 ? -26.283 -24.966 17.010 1.00 48.03 352 GLN A N 1
ATOM 2763 C CA . GLN A 1 352 ? -25.567 -24.798 15.744 1.00 48.03 352 GLN A CA 1
ATOM 2764 C C . GLN A 1 352 ? -26.273 -23.700 14.925 1.00 48.03 352 GLN A C 1
ATOM 2766 O O . GLN A 1 352 ? -27.445 -23.834 14.579 1.00 48.03 352 GLN A O 1
ATOM 2771 N N . VAL A 1 353 ? -25.589 -22.585 14.654 1.00 46.81 353 VAL A N 1
ATOM 2772 C CA . VAL A 1 353 ? -26.175 -21.354 14.075 1.00 46.81 353 VAL A CA 1
ATOM 2773 C C . VAL A 1 353 ? -26.885 -21.597 12.734 1.00 46.81 353 VAL A C 1
ATOM 2775 O O . VAL A 1 353 ? -27.786 -20.856 12.338 1.00 46.81 353 VAL A O 1
ATOM 2778 N N . ASN A 1 354 ? -26.533 -22.690 12.056 1.00 43.50 354 ASN A N 1
ATOM 2779 C CA . ASN A 1 354 ? -27.181 -23.205 10.850 1.00 43.50 354 ASN A CA 1
ATOM 2780 C C . ASN A 1 354 ? -28.625 -23.725 11.066 1.00 43.50 354 ASN A C 1
ATOM 2782 O O . ASN A 1 354 ? -29.356 -23.851 10.087 1.00 43.50 354 ASN A O 1
ATOM 2786 N N . GLN A 1 355 ? -29.044 -24.005 12.305 1.00 45.38 355 GLN A N 1
ATOM 2787 C CA . GLN A 1 355 ? -30.378 -24.498 12.679 1.00 45.38 355 GLN A CA 1
ATOM 2788 C C . GLN A 1 355 ? -31.305 -23.396 13.215 1.00 45.38 355 GLN A C 1
ATOM 2790 O O . GLN A 1 355 ? -32.500 -23.635 13.387 1.00 45.38 355 GLN A O 1
ATOM 2795 N N . LEU A 1 356 ? -30.793 -22.184 13.460 1.00 52.00 356 LEU A N 1
ATOM 2796 C CA . LEU A 1 356 ? -31.626 -21.050 13.855 1.00 52.00 356 LEU A CA 1
ATOM 2797 C C . LEU A 1 356 ? -32.423 -20.540 12.645 1.00 52.00 356 LEU A C 1
ATOM 2799 O O . LEU A 1 356 ? -31.882 -19.905 11.729 1.00 52.00 356 LEU A O 1
ATOM 2803 N N . ASP A 1 357 ? -33.737 -20.782 12.668 1.00 57.34 357 ASP A N 1
ATOM 2804 C CA . ASP A 1 357 ? -34.697 -20.167 11.747 1.00 57.34 357 ASP A CA 1
ATOM 2805 C C . ASP A 1 357 ? -34.940 -18.700 12.140 1.00 57.34 357 ASP A C 1
ATOM 2807 O O . ASP A 1 357 ? -35.975 -18.299 12.674 1.00 57.34 357 ASP A O 1
ATOM 2811 N N . LEU A 1 358 ? -33.910 -17.888 11.902 1.00 54.06 358 LEU A N 1
ATOM 2812 C CA . LEU A 1 358 ? -33.906 -16.445 12.147 1.00 54.06 358 LEU A CA 1
ATOM 2813 C C . LEU A 1 358 ? -34.963 -15.723 11.294 1.00 54.06 358 LEU A C 1
ATOM 2815 O O . LEU A 1 358 ? -35.431 -14.657 11.679 1.00 54.06 358 LEU A O 1
ATOM 2819 N N . THR A 1 359 ? -35.360 -16.328 10.173 1.00 55.50 359 THR A N 1
ATOM 2820 C CA . THR A 1 359 ? -36.442 -15.881 9.287 1.00 55.50 359 THR A CA 1
ATOM 2821 C C . THR A 1 359 ? -37.799 -15.970 9.981 1.00 55.50 359 THR A C 1
ATOM 2823 O O . THR A 1 359 ? -38.497 -14.965 10.058 1.00 55.50 359 THR A O 1
ATOM 2826 N N . ALA A 1 360 ? -38.129 -17.108 10.601 1.00 60.38 360 ALA A N 1
ATOM 2827 C CA . ALA A 1 360 ? -39.362 -17.245 11.380 1.00 60.38 360 ALA A CA 1
ATOM 2828 C C . ALA A 1 360 ? -39.414 -16.288 12.588 1.00 60.38 360 ALA A C 1
ATOM 2830 O O . ALA A 1 360 ? -40.477 -15.772 12.936 1.00 60.38 360 ALA A O 1
ATOM 2831 N N . TYR A 1 361 ? -38.266 -16.017 13.219 1.00 56.97 361 TYR A N 1
ATOM 2832 C CA . TYR A 1 361 ? -38.178 -15.060 14.327 1.00 56.97 361 TYR A CA 1
ATOM 2833 C C . TYR A 1 361 ? -38.362 -13.603 13.867 1.00 56.97 361 TYR A C 1
ATOM 2835 O O . TYR A 1 361 ? -39.059 -12.827 14.525 1.00 56.97 361 TYR A O 1
ATOM 2843 N N . ALA A 1 362 ? -37.782 -13.236 12.719 1.00 54.03 362 ALA A N 1
ATOM 2844 C CA . ALA A 1 362 ? -37.967 -11.922 12.110 1.00 54.03 362 ALA A CA 1
ATOM 2845 C C . ALA A 1 362 ? -39.417 -11.697 11.649 1.00 54.03 362 ALA A C 1
ATOM 2847 O O . ALA A 1 362 ? -39.979 -10.631 11.914 1.00 54.03 362 ALA A O 1
ATOM 2848 N N . ASP A 1 363 ? -40.047 -12.715 11.055 1.00 59.53 363 ASP A N 1
ATOM 2849 C CA . ASP A 1 363 ? -41.449 -12.680 10.625 1.00 59.53 363 ASP A CA 1
ATOM 2850 C C . ASP A 1 363 ? -42.413 -12.487 11.808 1.00 59.53 363 ASP A C 1
ATOM 2852 O O . ASP A 1 363 ? -43.378 -11.722 11.708 1.00 59.53 363 ASP A O 1
ATOM 2856 N N . GLU A 1 364 ? -42.143 -13.117 12.957 1.00 60.88 364 GLU A N 1
ATOM 2857 C CA . GLU A 1 364 ? -42.947 -12.945 14.175 1.00 60.88 364 GLU A CA 1
ATOM 2858 C C . GLU A 1 364 ? -42.839 -11.516 14.737 1.00 60.88 364 GLU A C 1
ATOM 2860 O O . GLU A 1 364 ? -43.853 -10.907 15.087 1.00 60.88 364 GLU A O 1
ATOM 2865 N N . LEU A 1 365 ? -41.640 -10.925 14.745 1.00 53.69 365 LEU A N 1
ATOM 2866 C CA . LEU A 1 365 ? -41.433 -9.528 15.158 1.00 53.69 365 LEU A CA 1
ATOM 2867 C C . LEU A 1 365 ? -42.068 -8.531 14.175 1.00 53.69 365 LEU A C 1
ATOM 2869 O O . LEU A 1 365 ? -42.625 -7.505 14.578 1.00 53.69 365 LEU A O 1
ATOM 2873 N N . GLN A 1 366 ? -42.065 -8.851 12.880 1.00 55.91 366 GLN A N 1
ATOM 2874 C CA . GLN A 1 366 ? -42.748 -8.060 11.861 1.00 55.91 366 GLN A CA 1
ATOM 2875 C C . GLN A 1 366 ? -44.276 -8.124 12.026 1.00 55.91 366 GLN A C 1
ATOM 2877 O O . GLN A 1 366 ? -44.952 -7.096 11.903 1.00 55.91 366 GLN A O 1
ATOM 2882 N N . ARG A 1 367 ? -44.822 -9.290 12.404 1.00 60.75 367 ARG A N 1
ATOM 2883 C CA . ARG A 1 367 ? -46.242 -9.481 12.761 1.00 60.75 367 ARG A CA 1
ATOM 2884 C C . ARG A 1 367 ? -46.677 -8.649 13.967 1.00 60.75 367 ARG A C 1
ATOM 2886 O O . ARG A 1 367 ? -47.841 -8.258 14.041 1.00 60.75 367 ARG A O 1
ATOM 2893 N N . GLN A 1 368 ? -45.755 -8.349 14.880 1.00 62.53 368 GLN A N 1
ATOM 2894 C CA . GLN A 1 368 ? -45.991 -7.502 16.054 1.00 62.53 368 GLN A CA 1
ATOM 2895 C C . GLN A 1 368 ? -45.981 -5.990 15.735 1.00 62.53 368 GLN A C 1
ATOM 2897 O O . GLN A 1 368 ? -46.241 -5.176 16.619 1.00 62.53 368 GLN A O 1
ATOM 2902 N N . GLY A 1 369 ? -45.775 -5.597 14.467 1.00 54.03 369 GLY A N 1
ATOM 2903 C CA . GLY A 1 369 ? -45.943 -4.214 13.998 1.00 54.03 369 GLY A CA 1
ATOM 2904 C C . GLY A 1 369 ? -44.668 -3.367 14.002 1.00 54.03 369 GLY A C 1
ATOM 2905 O O . GLY A 1 369 ? -44.733 -2.140 13.933 1.00 54.03 369 GLY A O 1
ATOM 2906 N N . GLU A 1 370 ? -43.494 -3.993 14.059 1.00 54.25 370 GLU A N 1
ATOM 2907 C CA . GLU A 1 370 ? -42.217 -3.314 14.285 1.00 54.25 370 GLU A CA 1
ATOM 2908 C C . GLU A 1 370 ? -41.364 -3.241 13.007 1.00 54.25 370 GLU A C 1
ATOM 2910 O O . GLU A 1 370 ? -40.220 -3.676 12.969 1.00 54.25 370 GLU A O 1
ATOM 2915 N N . GLY A 1 371 ? -41.905 -2.660 11.930 1.00 50.84 371 GLY A N 1
ATOM 2916 C CA . GLY A 1 371 ? -41.307 -2.689 10.581 1.00 50.84 371 GLY A CA 1
ATOM 2917 C C . GLY A 1 371 ? -39.880 -2.127 10.419 1.00 50.84 371 GLY A C 1
ATOM 2918 O O . GLY A 1 371 ? -39.216 -2.457 9.444 1.00 50.84 371 GLY A O 1
ATOM 2919 N N . LYS A 1 372 ? -39.365 -1.325 11.365 1.00 55.47 372 LYS A N 1
ATOM 2920 C CA . LYS A 1 372 ? -37.940 -0.916 11.395 1.00 55.47 372 LYS A CA 1
ATOM 2921 C C . LYS A 1 372 ? -37.011 -2.003 11.951 1.00 55.47 372 LYS A C 1
ATOM 2923 O O . LYS A 1 372 ? -35.823 -1.999 11.652 1.00 55.47 372 LYS A O 1
ATOM 2928 N N . ARG A 1 373 ? -37.545 -2.927 12.752 1.00 58.66 373 ARG A N 1
ATOM 2929 C CA . ARG A 1 373 ? -36.777 -3.976 13.431 1.00 58.66 373 ARG A CA 1
ATOM 2930 C C . ARG A 1 373 ? -36.464 -5.156 12.516 1.00 58.66 373 ARG A C 1
ATOM 2932 O O . ARG A 1 373 ? -35.416 -5.757 12.691 1.00 58.66 373 ARG A O 1
ATOM 2939 N N . ALA A 1 374 ? -37.283 -5.410 11.490 1.00 59.28 374 ALA A N 1
ATOM 2940 C CA . ALA A 1 374 ? -36.979 -6.397 10.446 1.00 59.28 374 ALA A CA 1
ATOM 2941 C C . ALA A 1 374 ? -35.648 -6.084 9.730 1.00 59.28 374 ALA A C 1
ATOM 2943 O O . ALA A 1 374 ? -34.781 -6.941 9.647 1.00 59.28 374 ALA A O 1
ATOM 2944 N N . GLN A 1 375 ? -35.419 -4.823 9.340 1.00 62.41 375 GLN A N 1
ATOM 2945 C CA . GLN A 1 375 ? -34.153 -4.403 8.716 1.00 62.41 375 GLN A CA 1
ATOM 2946 C C . GLN A 1 375 ? -32.949 -4.493 9.672 1.00 62.41 375 GLN A C 1
ATOM 2948 O O . GLN A 1 375 ? -31.835 -4.793 9.251 1.00 62.41 375 GLN A O 1
ATOM 2953 N N . GLN A 1 376 ? -33.153 -4.224 10.966 1.00 64.25 376 GLN A N 1
ATOM 2954 C CA . GLN A 1 376 ? -32.105 -4.364 11.985 1.00 64.25 376 GLN A CA 1
ATOM 2955 C C . GLN A 1 376 ? -31.749 -5.837 12.230 1.00 64.25 376 GLN A C 1
ATOM 2957 O O . GLN A 1 376 ? -30.576 -6.159 12.408 1.00 64.25 376 GLN A O 1
ATOM 2962 N N . LEU A 1 377 ? -32.749 -6.722 12.201 1.00 62.56 377 LEU A N 1
ATOM 2963 C CA . LEU A 1 377 ? -32.567 -8.170 12.258 1.00 62.56 377 LEU A CA 1
ATOM 2964 C C . LEU A 1 377 ? -31.848 -8.683 11.019 1.00 62.56 377 LEU A C 1
ATOM 2966 O O . LEU A 1 377 ? -30.897 -9.432 11.184 1.00 62.56 377 LEU A O 1
ATOM 2970 N N . ASP A 1 378 ? -32.218 -8.241 9.817 1.00 63.44 378 ASP A N 1
ATOM 2971 C CA . ASP A 1 378 ? -31.520 -8.623 8.585 1.00 63.44 378 ASP A CA 1
ATOM 2972 C C . ASP A 1 378 ? -30.027 -8.282 8.660 1.00 63.44 378 ASP A C 1
ATOM 2974 O O . ASP A 1 378 ? -29.196 -9.144 8.389 1.00 63.44 378 ASP A O 1
ATOM 2978 N N . SER A 1 379 ? -29.674 -7.081 9.133 1.00 65.69 379 SER A N 1
ATOM 2979 C CA . SER A 1 379 ? -28.273 -6.683 9.341 1.00 65.69 379 SER A CA 1
ATOM 2980 C C . SER A 1 379 ? -27.543 -7.571 10.356 1.00 65.69 379 SER A C 1
ATOM 2982 O O . SER A 1 379 ? -26.388 -7.934 10.143 1.00 65.69 379 SER A O 1
ATOM 2984 N N . ILE A 1 380 ? -28.201 -7.950 11.457 1.00 67.62 380 ILE A N 1
ATOM 2985 C CA . ILE A 1 380 ? -27.628 -8.850 12.474 1.00 67.62 380 ILE A CA 1
ATOM 2986 C C . ILE A 1 380 ? -27.456 -10.258 11.912 1.00 67.62 380 ILE A C 1
ATOM 2988 O O . ILE A 1 380 ? -26.403 -10.865 12.067 1.00 67.62 380 ILE A O 1
ATOM 2992 N N . VAL A 1 381 ? -28.477 -10.776 11.236 1.00 65.06 381 VAL A N 1
ATOM 2993 C CA . VAL A 1 381 ? -28.462 -12.091 10.597 1.00 65.06 381 VAL A CA 1
ATOM 2994 C C . VAL A 1 381 ? -27.378 -12.141 9.531 1.00 65.06 381 VAL A C 1
ATOM 2996 O O . VAL A 1 381 ? -26.694 -13.153 9.419 1.00 65.06 381 VAL A O 1
ATOM 2999 N N . GLU A 1 382 ? -27.204 -11.075 8.756 1.00 67.62 382 GLU A N 1
ATOM 3000 C CA . GLU A 1 382 ? -26.157 -10.981 7.750 1.00 67.62 382 GLU A CA 1
ATOM 3001 C C . GLU A 1 382 ? -24.769 -11.006 8.397 1.00 67.62 382 GLU A C 1
ATOM 3003 O O . GLU A 1 382 ? -23.962 -11.840 8.003 1.00 67.62 382 GLU A O 1
ATOM 3008 N N . GLU A 1 383 ? -24.502 -10.190 9.423 1.00 68.81 383 GLU A N 1
ATOM 3009 C CA . GLU A 1 383 ? -23.216 -10.205 10.144 1.00 68.81 383 GLU A CA 1
ATOM 3010 C C . GLU A 1 383 ? -22.937 -11.556 10.821 1.00 68.81 383 GLU A C 1
ATOM 3012 O O . GLU A 1 383 ? -21.825 -12.067 10.721 1.00 68.81 383 GLU A O 1
ATOM 3017 N N . ILE A 1 384 ? -23.942 -12.176 11.451 1.00 66.81 384 ILE A N 1
ATOM 3018 C CA . ILE A 1 384 ? -23.788 -13.475 12.125 1.00 66.81 384 ILE A CA 1
ATOM 3019 C C . ILE A 1 384 ? -23.604 -14.609 11.110 1.00 66.81 384 ILE A C 1
ATOM 3021 O O . ILE A 1 384 ? -22.781 -15.493 11.328 1.00 66.81 384 ILE A O 1
ATOM 3025 N N . ARG A 1 385 ? -24.359 -14.625 10.002 1.00 64.06 385 ARG A N 1
ATOM 3026 C CA . ARG A 1 385 ? -24.301 -15.708 9.000 1.00 64.06 385 ARG A CA 1
ATOM 3027 C C . ARG A 1 385 ? -23.134 -15.568 8.032 1.00 64.06 385 ARG A C 1
ATOM 3029 O O . ARG A 1 385 ? -22.774 -16.566 7.409 1.00 64.06 385 ARG A O 1
ATOM 3036 N N . TYR A 1 386 ? -22.567 -14.376 7.858 1.00 62.34 386 TYR A N 1
ATOM 3037 C CA . TYR A 1 386 ? -21.506 -14.153 6.876 1.00 62.34 386 TYR A CA 1
ATOM 3038 C C . TYR A 1 386 ? -20.277 -15.054 7.116 1.00 62.34 386 TYR A C 1
ATOM 3040 O O . TYR A 1 386 ? -19.890 -15.741 6.167 1.00 62.34 386 TYR A O 1
ATOM 3048 N N . PRO A 1 387 ? -19.728 -15.181 8.346 1.00 58.50 387 PRO A N 1
ATOM 3049 C CA . PRO A 1 387 ? -18.659 -16.139 8.641 1.00 58.50 387 PRO A CA 1
ATOM 3050 C C . PRO A 1 387 ? -19.005 -17.592 8.286 1.00 58.50 387 PRO A C 1
ATOM 3052 O O . PRO A 1 387 ? -18.141 -18.320 7.822 1.00 58.50 387 PRO A O 1
ATOM 3055 N N . TYR A 1 388 ? -20.265 -18.019 8.422 1.00 57.66 388 TYR A N 1
ATOM 3056 C CA . TYR A 1 388 ? -20.683 -19.389 8.078 1.00 57.66 388 TYR A CA 1
ATOM 3057 C C . TYR A 1 388 ? -20.853 -19.627 6.574 1.00 57.66 388 TYR A C 1
ATOM 3059 O O . TYR A 1 388 ? -20.771 -20.764 6.116 1.00 57.66 388 TYR A O 1
ATOM 3067 N N . ARG A 1 389 ? -21.148 -18.578 5.797 1.00 55.84 389 ARG A N 1
ATOM 3068 C CA . ARG A 1 389 ? -21.299 -18.682 4.337 1.00 55.84 389 ARG A CA 1
ATOM 3069 C C . ARG A 1 389 ? -19.963 -18.586 3.604 1.00 55.84 389 ARG A C 1
ATOM 3071 O O . ARG A 1 389 ? -19.830 -19.194 2.546 1.00 55.84 389 ARG A O 1
ATOM 3078 N N . HIS A 1 390 ? -19.029 -17.812 4.157 1.00 51.09 390 HIS A N 1
ATOM 3079 C CA . HIS A 1 390 ? -17.820 -17.364 3.461 1.00 51.09 390 HIS A CA 1
ATOM 3080 C C . HIS A 1 390 ? -16.517 -17.571 4.257 1.00 51.09 390 HIS A C 1
ATOM 3082 O O . HIS A 1 390 ? -15.444 -17.343 3.713 1.00 51.09 390 HIS A O 1
ATOM 3088 N N . GLY A 1 391 ? -16.578 -17.973 5.531 1.00 47.34 391 GLY A N 1
ATOM 3089 C CA . GLY A 1 391 ? -15.407 -18.198 6.388 1.00 47.34 391 GLY A CA 1
ATOM 3090 C C . GLY A 1 391 ? -14.885 -19.637 6.371 1.00 47.34 391 GLY A C 1
ATOM 3091 O O . GLY A 1 391 ? -15.568 -20.566 5.944 1.00 47.34 391 GLY A O 1
ATOM 3092 N N . ASN A 1 392 ? -13.653 -19.813 6.849 1.00 52.16 392 ASN A N 1
ATOM 3093 C CA . ASN A 1 392 ? -13.040 -21.113 7.138 1.00 52.16 392 ASN A CA 1
ATOM 3094 C C . ASN A 1 392 ? -13.465 -21.637 8.529 1.00 52.16 392 ASN A C 1
ATOM 3096 O O . ASN A 1 392 ? -14.039 -20.892 9.324 1.00 52.16 392 ASN A O 1
ATOM 3100 N N . ASP A 1 393 ? -13.171 -22.907 8.835 1.00 48.56 393 ASP A N 1
ATOM 3101 C CA . ASP A 1 393 ? -13.583 -23.566 10.092 1.00 48.56 393 ASP A CA 1
ATOM 3102 C C . ASP A 1 393 ? -13.142 -22.794 11.358 1.00 48.56 393 ASP A C 1
ATOM 3104 O O . ASP A 1 393 ? -13.856 -22.774 12.357 1.00 48.56 393 ASP A O 1
ATOM 3108 N N . GLU A 1 394 ? -12.022 -22.064 11.309 1.00 47.84 394 GLU A N 1
ATOM 3109 C CA . GLU A 1 394 ? -11.563 -21.188 12.400 1.00 47.84 394 GLU A CA 1
ATOM 3110 C C . GLU A 1 394 ? -12.380 -19.889 12.538 1.00 47.84 394 GLU A C 1
ATOM 3112 O O . GLU A 1 394 ? -12.711 -19.494 13.656 1.00 47.84 394 GLU A O 1
ATOM 3117 N N . MET A 1 395 ? -12.763 -19.230 11.433 1.00 46.66 395 MET A N 1
ATOM 3118 C CA . MET A 1 395 ? -13.687 -18.080 11.469 1.00 46.66 395 MET A CA 1
ATOM 3119 C C . MET A 1 395 ? -15.077 -18.474 11.964 1.00 46.66 395 MET A C 1
ATOM 3121 O O . MET A 1 395 ? -15.741 -17.679 12.628 1.00 46.66 395 MET A O 1
ATOM 3125 N N . ILE A 1 396 ? -15.512 -19.694 11.647 1.00 49.03 396 ILE A N 1
ATOM 3126 C CA . ILE A 1 396 ? -16.774 -20.265 12.123 1.00 49.03 396 ILE A CA 1
ATOM 3127 C C . ILE A 1 396 ? -16.757 -20.425 13.653 1.00 49.03 396 ILE A C 1
ATOM 3129 O O . ILE A 1 396 ? -17.775 -20.178 14.304 1.00 49.03 396 ILE A O 1
ATOM 3133 N N . ASN A 1 397 ? -15.601 -20.764 14.233 1.00 44.69 397 ASN A N 1
ATOM 3134 C CA . ASN A 1 397 ? -15.441 -20.963 15.675 1.00 44.69 397 ASN A CA 1
ATOM 3135 C C . ASN A 1 397 ? -15.428 -19.657 16.489 1.00 44.69 397 ASN A C 1
ATOM 3137 O O . ASN A 1 397 ? -15.766 -19.685 17.668 1.00 44.69 397 ASN A O 1
ATOM 3141 N N . GLN A 1 398 ? -15.084 -18.512 15.888 1.00 50.50 398 GLN A N 1
ATOM 3142 C CA . GLN A 1 398 ? -14.996 -17.220 16.591 1.00 50.50 398 GLN A CA 1
ATOM 3143 C C . GLN A 1 398 ? -16.297 -16.402 16.597 1.00 50.50 398 GLN A C 1
ATOM 3145 O O . GLN A 1 398 ? -16.243 -15.212 16.866 1.00 50.50 398 GLN A O 1
ATOM 3150 N N . MET A 1 399 ? -17.442 -17.026 16.293 1.00 50.94 399 MET A N 1
ATOM 3151 C CA . MET A 1 399 ? -18.812 -16.517 16.468 1.00 50.94 399 MET A CA 1
ATOM 3152 C C . MET A 1 399 ? -18.964 -14.992 16.656 1.00 50.94 399 MET A C 1
ATOM 3154 O O . MET A 1 399 ? -18.784 -14.470 17.751 1.00 50.94 399 MET A O 1
ATOM 3158 N N . VAL A 1 400 ? -19.450 -14.311 15.607 1.00 56.25 400 VAL A N 1
ATOM 3159 C CA . VAL A 1 400 ? -19.802 -12.872 15.599 1.00 56.25 400 VAL A CA 1
ATOM 3160 C C . VAL A 1 400 ? -18.583 -11.939 15.509 1.00 56.25 400 VAL A C 1
ATOM 3162 O O . VAL A 1 400 ? -18.328 -11.115 16.376 1.00 56.25 400 VAL A O 1
ATOM 3165 N N . VAL A 1 401 ? -17.854 -12.022 14.392 1.00 61.97 401 VAL A N 1
ATOM 3166 C CA . VAL A 1 401 ? -16.766 -11.091 14.041 1.00 61.97 401 VAL A CA 1
ATOM 3167 C C . VAL A 1 401 ? -17.064 -10.451 12.690 1.00 61.97 401 VAL A C 1
ATOM 3169 O O . VAL A 1 401 ? -17.496 -11.135 11.757 1.00 61.97 401 VAL A O 1
ATOM 3172 N N . HIS A 1 402 ? -16.823 -9.144 12.561 1.00 68.69 402 HIS A N 1
ATOM 3173 C CA . HIS A 1 402 ? -16.945 -8.481 11.268 1.00 68.69 402 HIS A CA 1
ATOM 3174 C C . HIS A 1 402 ? -15.944 -9.047 10.260 1.00 68.69 402 HIS A C 1
ATOM 3176 O O . HIS A 1 402 ? -14.734 -9.065 10.496 1.00 68.69 402 HIS A O 1
ATOM 3182 N N . VAL A 1 403 ? -16.448 -9.393 9.078 1.00 67.81 403 VAL A N 1
ATOM 3183 C CA . VAL A 1 403 ? -15.619 -9.854 7.966 1.00 67.81 403 VAL A CA 1
ATOM 3184 C C . VAL A 1 403 ? -15.440 -8.734 6.954 1.00 67.81 403 VAL A C 1
ATOM 3186 O O . VAL A 1 403 ? -16.417 -8.190 6.432 1.00 67.81 403 VAL A O 1
ATOM 3189 N N . ASP A 1 404 ? -14.179 -8.410 6.675 1.00 73.50 404 ASP A N 1
ATOM 3190 C CA . ASP A 1 404 ? -13.819 -7.459 5.630 1.00 73.50 404 ASP A CA 1
ATOM 3191 C C . ASP A 1 404 ? -14.282 -7.995 4.268 1.00 73.50 404 ASP A C 1
ATOM 3193 O O . ASP A 1 404 ? -13.941 -9.110 3.874 1.00 73.50 404 ASP A O 1
ATOM 3197 N N . ARG A 1 405 ? -15.109 -7.209 3.574 1.00 74.06 405 ARG A N 1
ATOM 3198 C CA . ARG A 1 405 ? -15.729 -7.589 2.295 1.00 74.06 405 ARG A CA 1
ATOM 3199 C C . ARG A 1 405 ? -14.942 -7.111 1.076 1.00 74.06 405 ARG A C 1
ATOM 3201 O O . ARG A 1 405 ? -15.396 -7.317 -0.048 1.00 74.06 405 ARG A O 1
ATOM 3208 N N . ARG A 1 406 ? -13.819 -6.418 1.279 1.00 78.88 406 ARG A N 1
ATOM 3209 C CA . ARG A 1 406 ? -12.967 -5.950 0.182 1.00 78.88 406 ARG A CA 1
ATOM 3210 C C . ARG A 1 406 ? -12.386 -7.129 -0.584 1.00 78.88 406 ARG A C 1
ATOM 3212 O O . ARG A 1 406 ? -12.136 -8.194 -0.021 1.00 78.88 406 ARG A O 1
ATOM 3219 N N . MET A 1 407 ? -12.124 -6.915 -1.872 1.00 74.12 407 MET A N 1
ATOM 3220 C CA . MET A 1 407 ? -11.422 -7.923 -2.651 1.00 74.12 407 MET A CA 1
ATOM 3221 C C . MET A 1 407 ? -10.008 -8.127 -2.097 1.00 74.12 407 MET A C 1
ATOM 3223 O O . MET A 1 407 ? -9.284 -7.153 -1.851 1.00 74.12 407 MET A O 1
ATOM 3227 N N . PRO A 1 408 ? -9.587 -9.388 -1.921 1.00 70.62 408 PRO A N 1
ATOM 3228 C CA . PRO A 1 408 ? -8.241 -9.688 -1.481 1.00 70.62 408 PRO A CA 1
ATOM 3229 C C . PRO A 1 408 ? -7.213 -9.201 -2.501 1.00 70.62 408 PRO A C 1
ATOM 3231 O O . PRO A 1 408 ? -7.472 -9.190 -3.706 1.00 70.62 408 PRO A O 1
ATOM 3234 N N . TYR A 1 409 ? -6.008 -8.857 -2.043 1.00 76.50 409 TYR A N 1
ATOM 3235 C CA . TYR A 1 409 ? -4.879 -8.736 -2.957 1.00 76.50 409 TYR A CA 1
ATOM 3236 C C . TYR A 1 409 ? -4.688 -10.036 -3.731 1.00 76.50 409 TYR A C 1
ATOM 3238 O O . TYR A 1 409 ? -4.713 -11.138 -3.178 1.00 76.50 409 TYR A O 1
ATOM 3246 N N . SER A 1 410 ? -4.435 -9.876 -5.019 1.00 75.88 410 SER A N 1
ATOM 3247 C CA . SER A 1 410 ? -3.936 -10.931 -5.875 1.00 75.88 410 SER A CA 1
ATOM 3248 C C . SER A 1 410 ? -2.591 -10.482 -6.411 1.00 75.88 410 SER A C 1
ATOM 3250 O O . SER A 1 410 ? -2.434 -9.325 -6.795 1.00 75.88 410 SER A O 1
ATOM 3252 N N . THR A 1 411 ? -1.630 -11.398 -6.455 1.00 77.00 411 THR A N 1
ATOM 3253 C CA . THR A 1 411 ? -0.394 -11.158 -7.199 1.00 77.00 411 THR A CA 1
ATOM 3254 C C . THR A 1 411 ? -0.742 -10.852 -8.656 1.00 77.00 411 THR A C 1
ATOM 3256 O O . THR A 1 411 ? -1.594 -11.564 -9.207 1.00 77.00 411 THR A O 1
ATOM 3259 N N . PRO A 1 412 ? -0.110 -9.837 -9.270 1.00 82.81 412 PRO A N 1
ATOM 3260 C CA . PRO A 1 412 ? -0.388 -9.488 -10.654 1.00 82.81 412 PRO A CA 1
ATOM 3261 C C . PRO A 1 412 ? -0.038 -10.655 -11.581 1.00 82.81 412 PRO A C 1
ATOM 3263 O O . PRO A 1 412 ? 0.918 -11.399 -11.334 1.00 82.81 412 PRO A O 1
ATOM 3266 N N . GLY A 1 413 ? -0.821 -10.810 -12.649 1.00 84.56 413 GLY A N 1
ATOM 3267 C CA . GLY A 1 413 ? -0.483 -11.721 -13.744 1.00 84.56 413 GLY A CA 1
ATOM 3268 C C . GLY A 1 413 ? 0.763 -11.255 -14.504 1.00 84.56 413 GLY A C 1
ATOM 3269 O O . GLY A 1 413 ? 1.274 -10.163 -14.267 1.00 84.56 413 GLY A O 1
ATOM 3270 N N . GLU A 1 414 ? 1.251 -12.061 -15.449 1.00 84.44 414 GLU A N 1
ATOM 3271 C CA . GLU A 1 414 ? 2.436 -11.704 -16.249 1.00 84.44 414 GLU A CA 1
ATOM 3272 C C . GLU A 1 414 ? 2.238 -10.396 -17.027 1.00 84.44 414 GLU A C 1
ATOM 3274 O O . GLU A 1 414 ? 3.137 -9.558 -17.052 1.00 84.44 414 GLU A O 1
ATOM 3279 N N . ASP A 1 415 ? 1.047 -10.198 -17.595 1.00 86.31 415 ASP A N 1
ATOM 3280 C CA . ASP A 1 415 ? 0.707 -9.000 -18.364 1.00 86.31 415 ASP A CA 1
ATOM 3281 C C . ASP A 1 415 ? 0.634 -7.751 -17.485 1.00 86.31 415 ASP A C 1
ATOM 3283 O O . ASP A 1 415 ? 1.222 -6.722 -17.807 1.00 86.31 415 ASP A O 1
ATOM 3287 N N . GLU A 1 416 ? -0.035 -7.865 -16.340 1.00 87.06 416 GLU A N 1
ATOM 3288 C CA . GLU A 1 416 ? -0.188 -6.766 -15.390 1.00 87.06 416 GLU A CA 1
ATOM 3289 C C . GLU A 1 416 ? 1.160 -6.397 -14.756 1.00 87.06 416 GLU A C 1
ATOM 3291 O O . GLU A 1 416 ? 1.506 -5.224 -14.647 1.00 87.06 416 GLU A O 1
ATOM 3296 N N . LEU A 1 417 ? 1.980 -7.391 -14.404 1.00 87.75 417 LEU A N 1
ATOM 3297 C CA . LEU A 1 417 ? 3.323 -7.154 -13.884 1.00 87.75 417 LEU A CA 1
ATOM 3298 C C . LEU A 1 417 ? 4.233 -6.520 -14.944 1.00 87.75 417 LEU A C 1
ATOM 3300 O O . LEU A 1 417 ? 5.070 -5.678 -14.607 1.00 87.75 417 LEU A O 1
ATOM 3304 N N . PHE A 1 418 ? 4.086 -6.920 -16.212 1.00 88.19 418 PHE A N 1
ATOM 3305 C CA . PHE A 1 418 ? 4.788 -6.286 -17.321 1.00 88.19 418 PHE A CA 1
ATOM 3306 C C . PHE A 1 418 ? 4.430 -4.806 -17.403 1.00 88.19 418 PHE A C 1
ATOM 3308 O O . PHE A 1 418 ? 5.337 -3.973 -17.380 1.00 88.19 418 PHE A O 1
ATOM 3315 N N . GLU A 1 419 ? 3.142 -4.472 -17.392 1.00 89.06 419 GLU A N 1
ATOM 3316 C CA . GLU A 1 419 ? 2.662 -3.089 -17.386 1.00 89.06 419 GLU A CA 1
ATOM 3317 C C . GLU A 1 419 ? 3.180 -2.309 -16.168 1.00 89.06 419 GLU A C 1
ATOM 3319 O O . GLU A 1 419 ? 3.753 -1.237 -16.326 1.00 89.06 419 GLU A O 1
ATOM 3324 N N . TRP A 1 420 ? 3.092 -2.855 -14.952 1.00 89.38 420 TRP A N 1
ATOM 3325 C CA . TRP A 1 420 ? 3.509 -2.149 -13.730 1.00 89.38 420 TRP A CA 1
ATOM 3326 C C . TRP A 1 420 ? 5.003 -1.814 -13.684 1.00 89.38 420 TRP A C 1
ATOM 3328 O O . TRP 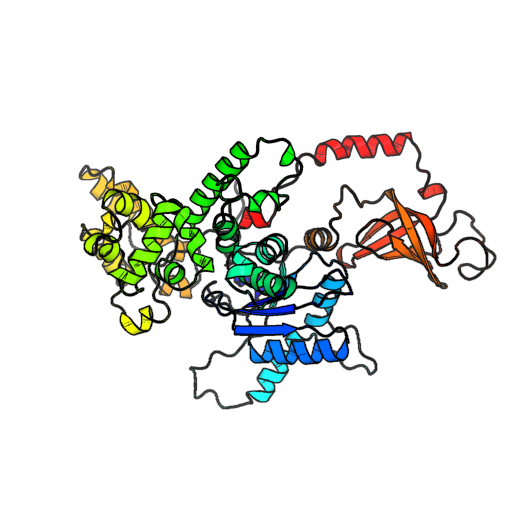A 1 420 ? 5.400 -0.829 -13.064 1.00 89.38 420 TRP A O 1
ATOM 3338 N N . LEU A 1 421 ? 5.843 -2.656 -14.289 1.00 88.75 421 LEU A N 1
ATOM 3339 C CA . LEU A 1 421 ? 7.296 -2.477 -14.314 1.00 88.75 421 LEU A CA 1
ATOM 3340 C C . LEU A 1 421 ? 7.771 -1.663 -15.525 1.00 88.75 421 LEU A C 1
ATOM 3342 O O . LEU A 1 421 ? 8.859 -1.092 -15.494 1.00 88.75 421 LEU A O 1
ATOM 3346 N N . THR A 1 422 ? 7.021 -1.659 -16.624 1.00 88.00 422 THR A N 1
ATOM 3347 C CA . THR A 1 422 ? 7.446 -1.008 -17.874 1.00 88.00 422 THR A CA 1
ATOM 3348 C C . THR A 1 422 ? 6.711 0.304 -18.130 1.00 88.00 422 THR A C 1
ATOM 3350 O O . THR A 1 422 ? 7.268 1.195 -18.763 1.00 88.00 422 THR A O 1
ATOM 3353 N N . GLY A 1 423 ? 5.488 0.441 -17.624 1.00 86.44 423 GLY A N 1
ATOM 3354 C CA . GLY A 1 423 ? 4.542 1.478 -18.028 1.00 86.44 423 GLY A CA 1
ATOM 3355 C C . GLY A 1 423 ? 4.008 1.290 -19.452 1.00 86.44 423 GLY A C 1
ATOM 3356 O O . GLY A 1 423 ? 3.282 2.152 -19.938 1.00 86.44 423 GLY A O 1
ATOM 3357 N N . GLU A 1 424 ? 4.377 0.198 -20.130 1.00 85.38 424 GLU A N 1
ATOM 3358 C CA . GLU A 1 424 ? 3.975 -0.091 -21.502 1.00 85.38 424 GLU A CA 1
ATOM 3359 C C . GLU A 1 424 ? 2.718 -0.959 -21.512 1.00 85.38 424 GLU A C 1
ATOM 3361 O O . GLU A 1 424 ? 2.584 -1.905 -20.735 1.00 85.38 424 GLU A O 1
ATOM 3366 N N . THR A 1 425 ? 1.814 -0.650 -22.436 1.00 84.00 425 THR A N 1
ATOM 3367 C CA . THR A 1 425 ? 0.557 -1.378 -22.636 1.00 84.00 425 THR A CA 1
ATOM 3368 C C . THR A 1 425 ? 0.545 -2.003 -24.025 1.00 84.00 425 THR A C 1
ATOM 3370 O O . THR A 1 425 ? 1.338 -1.629 -24.888 1.00 84.00 425 THR A O 1
ATOM 3373 N N . ASP A 1 426 ? -0.414 -2.885 -24.299 1.00 81.44 426 ASP A N 1
ATOM 3374 C CA . ASP A 1 426 ? -0.593 -3.436 -25.650 1.00 81.44 426 ASP A CA 1
ATOM 3375 C C . ASP A 1 426 ? -0.970 -2.350 -26.684 1.00 81.44 426 ASP A C 1
ATOM 3377 O O . ASP A 1 426 ? -0.854 -2.564 -27.887 1.00 81.44 426 ASP A O 1
ATOM 3381 N N . ALA A 1 427 ? -1.367 -1.150 -26.240 1.00 76.25 427 ALA A N 1
ATOM 3382 C CA . ALA A 1 427 ? -1.565 -0.005 -27.125 1.00 76.25 427 ALA A CA 1
ATOM 3383 C C . ALA A 1 427 ? -0.236 0.610 -27.596 1.00 76.25 427 ALA A C 1
ATOM 3385 O O . ALA A 1 427 ? -0.123 1.007 -28.757 1.00 76.25 427 ALA A O 1
ATOM 3386 N N . THR A 1 428 ? 0.767 0.685 -26.717 1.00 81.31 428 THR A N 1
ATOM 3387 C CA . THR A 1 428 ? 2.068 1.306 -27.013 1.00 81.31 428 THR A CA 1
ATOM 3388 C C . THR A 1 428 ? 3.075 0.305 -27.569 1.00 81.31 428 THR A C 1
ATOM 3390 O O . THR A 1 428 ? 3.858 0.648 -28.454 1.00 81.31 428 THR A O 1
ATOM 3393 N N . LEU A 1 429 ? 3.033 -0.942 -27.096 1.00 83.88 429 LEU A N 1
ATOM 3394 C CA . LEU A 1 429 ? 4.030 -1.960 -27.391 1.00 83.88 429 LEU A CA 1
ATOM 3395 C C . LEU A 1 429 ? 3.365 -3.271 -27.837 1.00 83.88 429 LEU A C 1
ATOM 3397 O O . LEU A 1 429 ? 3.054 -4.142 -27.028 1.00 83.88 429 LEU A O 1
ATOM 3401 N N . ARG A 1 430 ? 3.175 -3.420 -29.154 1.00 83.06 430 ARG A N 1
ATOM 3402 C CA . ARG A 1 430 ? 2.540 -4.589 -29.790 1.00 83.06 430 ARG A CA 1
ATOM 3403 C C . ARG A 1 430 ? 3.271 -5.035 -31.048 1.00 83.06 430 ARG A C 1
ATOM 3405 O O . ARG A 1 430 ? 4.109 -4.313 -31.584 1.00 83.06 430 ARG A O 1
ATOM 3412 N N . GLU A 1 431 ? 2.937 -6.232 -31.518 1.00 86.50 431 GLU A N 1
ATOM 3413 C CA . GLU A 1 431 ? 3.446 -6.768 -32.782 1.00 86.50 431 GLU A CA 1
ATOM 3414 C C . GLU A 1 431 ? 3.119 -5.814 -33.945 1.00 86.50 431 GLU A C 1
ATOM 3416 O O . GLU A 1 431 ? 2.031 -5.248 -34.017 1.00 86.50 431 GLU A O 1
ATOM 3421 N N . GLY A 1 432 ? 4.089 -5.594 -34.831 1.00 83.19 432 GLY A N 1
ATOM 3422 C CA . GLY A 1 432 ? 3.991 -4.686 -35.975 1.00 83.19 432 GLY A CA 1
ATOM 3423 C C . GLY A 1 432 ? 4.364 -3.225 -35.697 1.00 83.19 432 GLY A C 1
ATOM 3424 O O . GLY A 1 432 ? 4.642 -2.496 -36.646 1.00 83.19 432 GLY A O 1
ATOM 3425 N N . VAL A 1 433 ? 4.443 -2.782 -34.435 1.00 84.94 433 VAL A N 1
ATOM 3426 C CA . VAL A 1 433 ? 4.865 -1.405 -34.118 1.00 84.94 433 VAL A CA 1
ATOM 3427 C C . VAL A 1 433 ? 6.364 -1.232 -34.359 1.00 84.94 433 VAL A C 1
ATOM 3429 O O . VAL A 1 433 ? 7.175 -2.092 -34.000 1.00 84.94 433 VAL A O 1
ATOM 3432 N N . LEU A 1 434 ? 6.732 -0.100 -34.960 1.00 88.62 434 LEU A N 1
ATOM 3433 C CA . LEU A 1 434 ? 8.121 0.305 -35.150 1.00 88.62 434 LEU A CA 1
ATOM 3434 C C . LEU A 1 434 ? 8.627 1.019 -33.902 1.00 88.62 434 LEU A C 1
ATOM 3436 O O . LEU A 1 434 ? 8.033 1.995 -33.448 1.00 88.62 434 LEU A O 1
ATOM 3440 N N . VAL A 1 435 ? 9.748 0.545 -33.365 1.00 88.81 435 VAL A N 1
ATOM 3441 C CA . VAL A 1 435 ? 10.387 1.129 -32.186 1.00 88.81 435 VAL A CA 1
ATOM 3442 C C . VAL A 1 435 ? 11.846 1.478 -32.469 1.00 88.81 435 VAL A C 1
ATOM 3444 O O . VAL A 1 435 ? 12.559 0.703 -33.117 1.00 88.81 435 VAL A O 1
ATOM 3447 N N . PRO A 1 436 ? 12.337 2.625 -31.972 1.00 91.50 436 PRO A N 1
ATOM 3448 C CA . PRO A 1 436 ? 13.750 2.948 -32.041 1.00 91.50 436 PRO A CA 1
ATOM 3449 C C . PRO A 1 436 ? 14.532 2.062 -31.066 1.00 91.50 436 PRO A C 1
ATOM 3451 O O . PRO A 1 436 ? 14.218 1.959 -29.877 1.00 91.50 436 PRO A O 1
ATOM 3454 N N . VAL A 1 437 ? 15.589 1.427 -31.562 1.00 91.56 437 VAL A N 1
ATOM 3455 C CA . VAL A 1 437 ? 16.443 0.530 -30.787 1.00 91.56 437 VAL A CA 1
ATOM 3456 C C . VAL A 1 437 ? 17.915 0.865 -30.952 1.00 91.56 437 VAL A C 1
ATOM 3458 O O . VAL A 1 437 ? 18.413 1.158 -32.040 1.00 91.56 437 VAL A O 1
ATOM 3461 N N . ARG A 1 438 ? 18.643 0.779 -29.843 1.00 92.69 438 ARG A N 1
ATOM 3462 C CA . ARG A 1 438 ? 20.095 0.887 -29.797 1.00 92.69 438 ARG A CA 1
ATOM 3463 C C . ARG A 1 438 ? 20.720 -0.498 -29.833 1.00 92.69 438 ARG A C 1
ATOM 3465 O O . ARG A 1 438 ? 20.428 -1.350 -28.989 1.00 92.69 438 ARG A O 1
ATOM 3472 N N . ILE A 1 439 ? 21.629 -0.709 -30.776 1.00 90.38 439 ILE A N 1
ATOM 3473 C CA . ILE A 1 439 ? 22.399 -1.948 -30.880 1.00 90.38 439 ILE A CA 1
ATOM 3474 C C . ILE A 1 439 ? 23.363 -2.042 -29.695 1.00 90.38 439 ILE A C 1
ATOM 3476 O O . ILE A 1 439 ? 24.203 -1.166 -29.500 1.00 90.38 439 ILE A O 1
ATOM 3480 N N . MET A 1 440 ? 23.257 -3.104 -28.896 1.00 89.69 440 MET A N 1
ATOM 3481 C CA . MET A 1 440 ? 24.116 -3.299 -27.723 1.00 89.69 440 MET A CA 1
ATOM 3482 C C . MET A 1 440 ? 25.325 -4.168 -28.057 1.00 89.69 440 MET A C 1
ATOM 3484 O O . MET A 1 440 ? 26.445 -3.806 -27.727 1.00 89.69 440 MET A O 1
ATOM 3488 N N . ARG A 1 441 ? 25.085 -5.342 -28.649 1.00 87.31 441 ARG A N 1
ATOM 3489 C CA . ARG A 1 441 ? 26.104 -6.356 -28.965 1.00 87.31 441 ARG A CA 1
ATOM 3490 C C . ARG A 1 441 ? 25.537 -7.377 -29.944 1.00 87.31 441 ARG A C 1
ATOM 3492 O O . ARG A 1 441 ? 24.326 -7.591 -29.956 1.00 87.31 441 ARG A O 1
ATOM 3499 N N . HIS A 1 442 ? 26.395 -8.023 -30.718 1.00 82.19 442 HIS A N 1
ATOM 3500 C CA . HIS A 1 442 ? 26.014 -9.020 -31.720 1.00 82.19 442 HIS A CA 1
ATOM 3501 C C . HIS A 1 442 ? 26.898 -10.270 -31.604 1.00 82.19 442 HIS A C 1
ATOM 3503 O O . HIS A 1 442 ? 28.027 -10.197 -31.121 1.00 82.19 442 HIS A O 1
ATOM 3509 N N . ASN A 1 443 ? 26.354 -11.428 -31.969 1.00 79.00 443 ASN A N 1
ATOM 3510 C CA . ASN A 1 443 ? 27.039 -12.724 -31.983 1.00 79.00 443 ASN A CA 1
ATOM 3511 C C . ASN A 1 443 ? 26.410 -13.638 -33.038 1.00 79.00 443 ASN A C 1
ATOM 3513 O O . ASN A 1 443 ? 25.342 -13.318 -33.520 1.00 79.00 443 ASN A O 1
ATOM 3517 N N . ASP A 1 444 ? 26.959 -14.825 -33.288 1.00 72.62 444 ASP A N 1
ATOM 3518 C CA . ASP A 1 444 ? 26.449 -15.785 -34.291 1.00 72.62 444 ASP A CA 1
ATOM 3519 C C . ASP A 1 444 ? 24.993 -16.275 -34.102 1.00 72.62 444 ASP A C 1
ATOM 3521 O O . ASP A 1 444 ? 24.497 -17.049 -34.916 1.00 72.62 444 ASP A O 1
ATOM 3525 N N . ALA A 1 445 ? 24.279 -15.846 -33.059 1.00 78.50 445 ALA A N 1
ATOM 3526 C CA . ALA A 1 445 ? 22.849 -16.114 -32.900 1.00 78.50 445 ALA A CA 1
ATOM 3527 C C . ALA A 1 445 ? 21.962 -14.927 -33.326 1.00 78.50 445 ALA A C 1
ATOM 3529 O O . ALA A 1 445 ? 20.827 -15.123 -33.767 1.00 78.50 445 ALA A O 1
ATOM 3530 N N . GLY A 1 446 ? 22.445 -13.694 -33.170 1.00 84.38 446 GLY A N 1
ATOM 3531 C CA . GLY A 1 446 ? 21.734 -12.493 -33.587 1.00 84.38 446 GLY A CA 1
ATOM 3532 C C . GLY A 1 446 ? 22.281 -11.219 -32.952 1.00 84.38 446 GLY A C 1
ATOM 3533 O O . GLY A 1 446 ? 23.430 -11.135 -32.512 1.00 84.38 446 GLY A O 1
ATOM 3534 N N . VAL A 1 447 ? 21.426 -10.204 -32.882 1.00 88.12 447 VAL A N 1
ATOM 3535 C CA . VAL A 1 447 ? 21.760 -8.876 -32.372 1.00 88.12 447 VAL A CA 1
ATOM 3536 C C . VAL A 1 447 ? 20.933 -8.584 -31.129 1.00 88.12 447 VAL A C 1
ATOM 3538 O O . VAL A 1 447 ? 19.704 -8.603 -31.147 1.00 88.12 447 VAL A O 1
ATOM 3541 N N . ARG A 1 448 ? 21.610 -8.283 -30.022 1.00 90.69 448 ARG A N 1
ATOM 3542 C CA . ARG A 1 448 ? 20.962 -7.805 -28.804 1.00 90.69 448 ARG A CA 1
ATOM 3543 C C . ARG A 1 448 ? 20.821 -6.297 -28.874 1.00 90.69 448 ARG A C 1
ATOM 3545 O O . ARG A 1 448 ? 21.805 -5.581 -29.074 1.00 90.69 448 ARG A O 1
ATOM 3552 N N . VAL A 1 449 ? 19.614 -5.821 -28.624 1.00 91.25 449 VAL A N 1
ATOM 3553 C CA . VAL A 1 449 ? 19.268 -4.405 -28.696 1.00 91.25 449 VAL A CA 1
ATOM 3554 C C . VAL A 1 449 ? 18.613 -3.939 -27.400 1.00 91.25 449 VAL A C 1
ATOM 3556 O O . VAL A 1 449 ? 18.196 -4.743 -26.563 1.00 91.25 449 VAL A O 1
ATOM 3559 N N . ARG A 1 450 ? 18.563 -2.626 -27.207 1.00 91.06 450 ARG A N 1
ATOM 3560 C CA . ARG A 1 450 ? 17.827 -1.968 -26.128 1.00 91.06 450 ARG A CA 1
ATOM 3561 C C . ARG A 1 450 ? 16.888 -0.944 -26.745 1.00 91.06 450 ARG A C 1
ATOM 3563 O O . ARG A 1 450 ? 17.321 -0.196 -27.614 1.00 91.06 450 ARG A O 1
ATOM 3570 N N . LEU A 1 451 ? 15.644 -0.899 -26.290 1.00 88.75 451 LEU A N 1
ATOM 3571 C CA . LEU A 1 451 ? 14.686 0.110 -26.733 1.00 88.75 451 LEU A CA 1
ATOM 3572 C C . LEU A 1 451 ? 15.102 1.490 -26.224 1.00 88.75 451 LEU A C 1
ATOM 3574 O O . LEU A 1 451 ? 15.511 1.638 -25.070 1.00 88.75 451 LEU A O 1
ATOM 3578 N N . GLU A 1 452 ? 15.010 2.481 -27.101 1.00 83.62 452 GLU A N 1
ATOM 3579 C CA . GLU A 1 452 ? 15.260 3.884 -26.783 1.00 83.62 452 GLU A CA 1
ATOM 3580 C C . GLU A 1 452 ? 13.963 4.605 -26.426 1.00 83.62 452 GLU A C 1
ATOM 3582 O O . GLU A 1 452 ? 12.912 4.322 -26.991 1.00 83.62 452 GLU A O 1
ATOM 3587 N N . GLY A 1 453 ? 14.036 5.538 -25.474 1.00 68.06 453 GLY A N 1
ATOM 3588 C CA . GLY A 1 453 ? 12.885 6.358 -25.069 1.00 68.06 453 GLY A CA 1
ATOM 3589 C C . GLY A 1 453 ? 11.835 5.679 -24.177 1.00 68.06 453 GLY A C 1
ATOM 3590 O O . GLY A 1 453 ? 10.891 6.351 -23.777 1.00 68.06 453 GLY A O 1
ATOM 3591 N N . GLY A 1 454 ? 12.011 4.400 -23.826 1.00 66.62 454 GLY A N 1
ATOM 3592 C CA . GLY A 1 454 ? 11.133 3.647 -22.917 1.00 66.62 454 GLY A CA 1
ATOM 3593 C C . GLY A 1 454 ? 11.844 3.154 -21.641 1.00 66.62 454 GLY A C 1
ATOM 3594 O O . GLY A 1 454 ? 12.969 3.576 -21.358 1.00 66.62 454 GLY A O 1
ATOM 3595 N N . PRO A 1 455 ? 11.267 2.197 -20.887 1.00 65.12 455 PRO A N 1
ATOM 3596 C CA . PRO A 1 455 ? 11.788 1.659 -19.610 1.00 65.12 455 PRO A CA 1
ATOM 3597 C C . PRO A 1 455 ? 13.107 0.860 -19.727 1.00 65.12 455 PRO A C 1
ATOM 3599 O O . PRO A 1 455 ? 13.494 0.112 -18.826 1.00 65.12 455 PRO A O 1
ATOM 3602 N N . GLY A 1 456 ? 13.815 0.981 -20.852 1.00 71.75 456 GLY A N 1
ATOM 3603 C CA . GLY A 1 456 ? 15.078 0.297 -21.111 1.00 71.75 456 GLY A CA 1
ATOM 3604 C C . GLY A 1 456 ? 14.924 -1.203 -21.363 1.00 71.75 456 GLY A C 1
ATOM 3605 O O . GLY A 1 456 ? 15.839 -1.965 -21.034 1.00 71.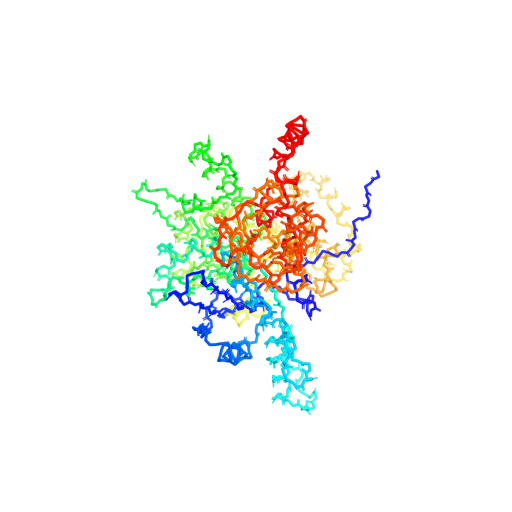75 456 GLY A O 1
ATOM 3606 N N . LEU A 1 457 ? 13.790 -1.629 -21.936 1.00 85.31 457 LEU A N 1
ATOM 3607 C CA . LEU A 1 457 ? 13.547 -3.018 -22.334 1.00 85.31 457 LEU A CA 1
ATOM 3608 C C . LEU A 1 457 ? 14.633 -3.521 -23.287 1.00 85.31 457 LEU A C 1
ATOM 3610 O O . LEU A 1 457 ? 15.127 -2.798 -24.158 1.00 85.31 457 LEU A O 1
ATOM 3614 N N . PHE A 1 458 ? 15.003 -4.787 -23.117 1.00 87.44 458 PHE A N 1
ATOM 3615 C CA . PHE A 1 458 ? 15.934 -5.453 -24.015 1.00 87.44 458 PHE A CA 1
ATOM 3616 C C . PHE A 1 458 ? 15.170 -6.228 -25.078 1.00 87.44 458 PHE A C 1
ATOM 3618 O O . PHE A 1 458 ? 14.143 -6.847 -24.805 1.00 87.44 458 PHE A O 1
ATOM 3625 N N . GLY A 1 459 ? 15.722 -6.220 -26.283 1.00 89.69 459 GLY A N 1
ATOM 3626 C CA . GLY A 1 459 ? 15.242 -7.032 -27.382 1.00 89.69 459 GLY A CA 1
ATOM 3627 C C . GLY A 1 459 ? 16.347 -7.891 -27.974 1.00 89.69 459 GLY A C 1
ATOM 3628 O O . GLY A 1 459 ? 17.546 -7.642 -27.788 1.00 89.69 459 GLY A O 1
ATOM 3629 N N . PHE A 1 460 ? 15.921 -8.895 -28.720 1.00 91.31 460 PHE A N 1
ATOM 3630 C CA . PHE A 1 460 ? 16.769 -9.766 -29.502 1.00 91.31 460 PHE A CA 1
ATOM 3631 C C . PHE A 1 460 ? 16.246 -9.829 -30.936 1.00 91.31 460 PHE A C 1
ATOM 3633 O O . PHE A 1 460 ? 15.081 -10.146 -31.182 1.00 91.31 460 PHE A O 1
ATOM 3640 N N . VAL A 1 461 ? 17.130 -9.525 -31.880 1.00 89.88 461 VAL A N 1
ATOM 3641 C CA . VAL A 1 461 ? 16.908 -9.671 -33.317 1.00 89.88 461 VAL A CA 1
ATOM 3642 C C . VAL A 1 461 ? 17.631 -10.949 -33.738 1.00 89.88 461 VAL A C 1
ATOM 3644 O O . VAL A 1 461 ? 18.864 -10.961 -33.733 1.00 89.88 461 VAL A O 1
ATOM 3647 N N . PRO A 1 462 ? 16.925 -12.046 -34.056 1.00 88.25 462 PRO A N 1
ATOM 3648 C CA . PRO A 1 462 ? 17.578 -13.249 -34.568 1.00 88.25 462 PRO A CA 1
ATOM 3649 C C . PRO A 1 462 ? 18.303 -12.949 -35.885 1.00 88.25 462 PRO A C 1
ATOM 3651 O O . PRO A 1 462 ? 17.843 -12.089 -36.633 1.00 88.25 462 PRO A O 1
ATOM 3654 N N . GLY A 1 463 ? 19.387 -13.672 -36.188 1.00 82.25 463 GLY A N 1
ATOM 3655 C CA . GLY A 1 463 ? 20.198 -13.449 -37.398 1.00 82.25 463 GLY A CA 1
ATOM 3656 C C . GLY A 1 463 ? 19.383 -13.326 -38.691 1.00 82.25 463 GLY A C 1
ATOM 3657 O O . GLY A 1 463 ? 19.598 -12.401 -39.470 1.00 82.25 463 GLY A O 1
ATOM 3658 N N . ASP A 1 464 ? 18.369 -14.178 -38.856 1.00 83.12 464 ASP A N 1
ATOM 3659 C CA . ASP A 1 464 ? 17.489 -14.156 -40.027 1.00 83.12 464 ASP A CA 1
ATOM 3660 C C . ASP A 1 464 ? 16.753 -12.818 -40.196 1.00 83.12 464 ASP A C 1
ATOM 3662 O O . ASP A 1 464 ? 16.466 -12.415 -41.316 1.00 83.12 464 ASP A O 1
ATOM 3666 N N . TYR A 1 465 ? 16.454 -12.110 -39.109 1.00 85.38 465 TYR A N 1
ATOM 3667 C CA . TYR A 1 465 ? 15.671 -10.871 -39.100 1.00 85.38 465 TYR A CA 1
ATOM 3668 C C . TYR A 1 465 ? 16.543 -9.605 -39.112 1.00 85.38 465 TYR A C 1
ATOM 3670 O O . TYR A 1 465 ? 16.050 -8.516 -38.833 1.00 85.38 465 TYR A O 1
ATOM 3678 N N . VAL A 1 466 ? 17.840 -9.718 -39.420 1.00 82.31 466 VAL A N 1
ATOM 3679 C CA . VAL A 1 466 ? 18.753 -8.561 -39.473 1.00 82.31 466 VAL A CA 1
ATOM 3680 C C . VAL A 1 466 ? 18.696 -7.840 -40.824 1.00 82.31 466 VAL A C 1
ATOM 3682 O O . VAL A 1 466 ? 18.746 -6.614 -40.862 1.00 82.31 466 VAL A O 1
ATOM 3685 N N . THR A 1 467 ? 18.601 -8.578 -41.931 1.00 78.88 467 THR A N 1
ATOM 3686 C CA . THR A 1 467 ? 18.559 -8.027 -43.295 1.00 78.88 467 THR A CA 1
ATOM 3687 C C . THR A 1 467 ? 17.663 -8.877 -44.195 1.00 78.88 467 THR A C 1
ATOM 3689 O O . THR A 1 467 ? 17.434 -10.053 -43.917 1.00 78.88 467 THR A O 1
ATOM 3692 N N . ASP A 1 468 ? 17.141 -8.272 -45.262 1.00 73.19 468 ASP A N 1
ATOM 3693 C CA . ASP A 1 468 ? 16.403 -8.970 -46.325 1.00 73.19 468 ASP A CA 1
ATOM 3694 C C . ASP A 1 468 ? 17.337 -9.704 -47.302 1.00 73.19 468 ASP A C 1
ATOM 3696 O O . ASP A 1 468 ? 16.899 -10.559 -48.073 1.00 73.19 468 ASP A O 1
ATOM 3700 N N . ASP A 1 469 ? 18.630 -9.376 -47.278 1.00 69.31 469 ASP A N 1
ATOM 3701 C CA . ASP A 1 469 ? 19.615 -9.949 -48.186 1.00 69.31 469 ASP A CA 1
ATOM 3702 C C . ASP A 1 469 ? 19.950 -11.394 -47.788 1.00 69.31 469 ASP A C 1
ATOM 3704 O O . ASP A 1 469 ? 20.472 -11.668 -46.709 1.00 69.31 469 ASP A O 1
ATOM 3708 N N . VAL A 1 470 ? 19.693 -12.329 -48.705 1.00 58.00 470 VAL A N 1
ATOM 3709 C CA . VAL A 1 470 ? 19.809 -13.788 -48.497 1.00 58.00 470 VAL A CA 1
ATOM 3710 C C . VAL A 1 470 ? 21.258 -14.256 -48.249 1.00 58.00 470 VAL A C 1
ATOM 3712 O O . VAL A 1 470 ? 21.471 -15.388 -47.823 1.00 58.00 470 VAL A O 1
ATOM 3715 N N . LEU A 1 471 ? 22.265 -13.406 -48.490 1.00 55.81 471 LEU A N 1
ATOM 3716 C CA . LEU A 1 471 ? 23.692 -13.742 -48.388 1.00 55.81 471 LEU A CA 1
ATOM 3717 C C . LEU A 1 471 ? 24.546 -12.551 -47.903 1.00 55.81 471 LEU A C 1
ATOM 3719 O O . LEU A 1 471 ? 25.112 -11.829 -48.728 1.00 55.81 471 LEU A O 1
ATOM 3723 N N . PRO A 1 472 ? 24.739 -12.352 -46.589 1.00 49.94 472 PRO A N 1
ATOM 3724 C CA . PRO A 1 472 ? 25.921 -11.662 -46.094 1.00 49.94 472 PRO A CA 1
ATOM 3725 C C . PRO A 1 472 ? 27.118 -12.641 -46.073 1.00 49.94 472 PRO A C 1
ATOM 3727 O O . PRO A 1 472 ? 26.945 -13.805 -45.708 1.00 49.94 472 PRO A O 1
ATOM 3730 N N . PRO A 1 473 ? 28.343 -12.212 -46.436 1.00 49.84 473 PRO A N 1
ATOM 3731 C CA . PRO A 1 473 ? 29.532 -13.074 -46.466 1.00 49.84 473 PRO A CA 1
ATOM 3732 C C . PRO A 1 473 ? 30.040 -13.519 -45.080 1.00 49.84 473 PRO A C 1
ATOM 3734 O O . PRO A 1 473 ? 30.972 -14.310 -45.016 1.00 49.84 473 PRO A O 1
ATOM 3737 N N . ASP A 1 474 ? 29.412 -13.067 -43.993 1.00 52.81 474 ASP A N 1
ATOM 3738 C CA . ASP A 1 474 ? 29.552 -13.600 -42.636 1.00 52.81 474 ASP A CA 1
ATOM 3739 C C . ASP A 1 474 ? 28.217 -13.363 -41.916 1.00 52.81 474 ASP A C 1
ATOM 3741 O O . ASP A 1 474 ? 27.782 -12.209 -41.865 1.00 52.81 474 ASP A O 1
ATOM 3745 N N . PRO A 1 475 ? 27.538 -14.389 -41.368 1.00 52.19 475 PRO A N 1
ATOM 3746 C CA . PRO A 1 475 ? 26.156 -14.230 -40.935 1.00 52.19 475 PRO A CA 1
ATOM 3747 C C . PRO A 1 475 ? 25.972 -13.150 -39.874 1.00 52.19 475 PRO A C 1
ATOM 3749 O O . PRO A 1 475 ? 24.926 -12.510 -39.872 1.00 52.19 475 PRO A O 1
ATOM 3752 N N . ILE A 1 476 ? 26.929 -12.937 -38.958 1.00 53.22 476 ILE A N 1
ATOM 3753 C CA . ILE A 1 476 ? 26.754 -11.957 -37.868 1.00 53.22 476 ILE A CA 1
ATOM 3754 C C . ILE A 1 476 ? 28.053 -11.216 -37.472 1.00 53.22 476 ILE A C 1
ATOM 3756 O O . ILE A 1 476 ? 27.995 -10.194 -36.796 1.00 53.22 476 ILE A O 1
ATOM 3760 N N . THR A 1 477 ? 29.229 -11.629 -37.950 1.00 50.97 477 THR A N 1
ATOM 3761 C CA . THR A 1 477 ? 30.538 -11.037 -37.586 1.00 50.97 477 THR A CA 1
ATOM 3762 C C . THR A 1 477 ? 31.157 -10.104 -38.644 1.00 50.97 477 THR A C 1
ATOM 3764 O O . THR A 1 477 ? 32.165 -9.449 -38.369 1.00 50.97 477 THR A O 1
ATOM 3767 N N . GLY A 1 478 ? 30.569 -9.968 -39.836 1.00 46.09 478 GLY A N 1
ATOM 3768 C CA . GLY A 1 478 ? 31.191 -9.267 -40.967 1.00 46.09 478 GLY A CA 1
ATOM 3769 C C . GLY A 1 478 ? 30.728 -7.825 -41.174 1.00 46.09 478 GLY A C 1
ATOM 3770 O O . GLY A 1 478 ? 29.760 -7.582 -41.884 1.00 46.09 478 GLY A O 1
ATOM 3771 N N . GLN A 1 479 ? 31.448 -6.871 -40.576 1.00 47.38 479 GLN A N 1
ATOM 3772 C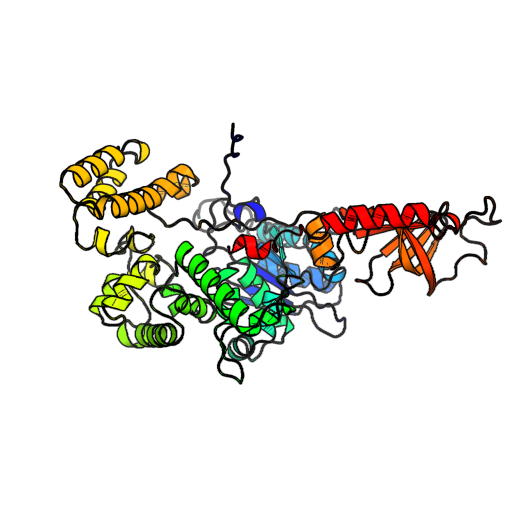 CA . GLN A 1 479 ? 31.600 -5.463 -40.996 1.00 47.38 479 GLN A CA 1
ATOM 3773 C C . GLN A 1 479 ? 30.550 -4.900 -41.987 1.00 47.38 479 GLN A C 1
ATOM 3775 O O . GLN A 1 479 ? 30.785 -4.873 -43.193 1.00 47.38 479 GLN A O 1
ATOM 3780 N N . GLY A 1 480 ? 29.451 -4.310 -41.496 1.00 56.97 480 GLY A N 1
ATOM 3781 C CA . GLY A 1 480 ? 28.744 -3.299 -42.299 1.00 56.97 480 GLY A CA 1
ATOM 3782 C C . GLY A 1 480 ? 27.275 -3.038 -41.992 1.00 56.97 480 GLY A C 1
ATOM 3783 O O . GLY A 1 480 ? 26.858 -1.889 -42.114 1.00 56.97 480 GLY A O 1
ATOM 3784 N N . VAL A 1 481 ? 26.501 -4.053 -41.592 1.00 63.84 481 VAL A N 1
ATOM 3785 C CA . VAL A 1 481 ? 25.033 -3.906 -41.483 1.00 63.84 481 VAL A CA 1
ATOM 3786 C C . VAL A 1 481 ? 24.622 -3.208 -40.187 1.00 63.84 481 VAL A C 1
ATOM 3788 O O . VAL A 1 481 ? 23.836 -2.265 -40.213 1.00 63.84 481 VAL A O 1
ATOM 3791 N N . VAL A 1 482 ? 25.193 -3.630 -39.058 1.00 73.31 482 VAL A N 1
ATOM 3792 C CA . VAL A 1 482 ? 24.922 -3.053 -37.736 1.00 73.31 482 VAL A CA 1
ATOM 3793 C C . VAL A 1 482 ? 26.230 -2.742 -37.021 1.00 73.31 482 VAL A C 1
ATOM 3795 O O . VAL A 1 482 ? 27.176 -3.530 -37.049 1.00 73.31 482 VAL A O 1
ATOM 3798 N N . LYS A 1 483 ? 26.304 -1.579 -36.374 1.00 81.38 483 LYS A N 1
ATOM 3799 C CA . LYS A 1 483 ? 27.416 -1.198 -35.496 1.00 81.38 483 LYS A CA 1
ATOM 3800 C C . LYS A 1 483 ? 26.937 -1.143 -34.055 1.00 81.38 483 LYS A C 1
ATOM 3802 O O . LYS A 1 483 ? 25.813 -0.727 -33.785 1.00 81.38 483 LYS A O 1
ATOM 3807 N N . GLU A 1 484 ? 27.795 -1.531 -33.115 1.00 86.00 484 GLU A N 1
ATOM 3808 C CA . GLU A 1 484 ? 27.497 -1.335 -31.696 1.00 86.00 484 GLU A CA 1
ATOM 3809 C C . GLU A 1 484 ? 27.225 0.145 -31.411 1.00 86.00 484 GLU A C 1
ATOM 3811 O O . GLU A 1 484 ? 27.859 1.035 -31.980 1.00 86.00 484 GLU A O 1
ATOM 3816 N N . ASN A 1 485 ? 26.259 0.396 -30.531 1.00 86.75 485 ASN A N 1
ATOM 3817 C CA . ASN A 1 485 ? 25.774 1.718 -30.152 1.00 86.75 485 ASN A CA 1
ATOM 3818 C C . ASN A 1 485 ? 25.047 2.508 -31.265 1.00 86.75 485 ASN A C 1
ATOM 3820 O O . ASN A 1 485 ? 24.679 3.663 -31.044 1.00 86.75 485 ASN A O 1
ATOM 3824 N N . GLN A 1 486 ? 24.811 1.910 -32.438 1.00 89.12 486 GLN A N 1
ATOM 3825 C CA . GLN A 1 486 ? 24.004 2.508 -33.504 1.00 89.12 486 GLN A CA 1
ATOM 3826 C C . GLN A 1 486 ? 22.517 2.529 -33.123 1.00 89.12 486 GLN A C 1
ATOM 3828 O O . GLN A 1 486 ? 22.020 1.584 -32.511 1.00 89.12 486 GLN A O 1
ATOM 3833 N N . LEU A 1 487 ? 21.819 3.602 -33.501 1.00 90.50 487 LEU A N 1
ATOM 3834 C CA . LEU A 1 487 ? 20.364 3.717 -33.403 1.00 90.50 487 LEU A CA 1
ATOM 3835 C C . LEU A 1 487 ? 19.726 3.258 -34.717 1.00 90.50 487 LEU A C 1
ATOM 3837 O O . LEU A 1 487 ? 20.157 3.694 -35.786 1.00 90.50 487 LEU A O 1
ATOM 3841 N N . MET A 1 488 ? 18.725 2.388 -34.636 1.00 89.12 488 MET A N 1
ATOM 3842 C CA . MET A 1 488 ? 17.972 1.871 -35.780 1.00 89.12 488 MET A CA 1
ATOM 3843 C C . MET A 1 488 ? 16.493 1.740 -35.430 1.00 89.12 488 MET A C 1
ATOM 3845 O O . MET A 1 488 ? 16.149 1.632 -34.258 1.00 89.12 488 MET A O 1
ATOM 3849 N N . GLU A 1 489 ? 15.626 1.728 -36.435 1.00 90.06 489 GLU A N 1
ATOM 3850 C CA . GLU A 1 489 ? 14.218 1.370 -36.259 1.00 90.06 489 GLU A CA 1
ATOM 3851 C C . GLU A 1 489 ? 14.056 -0.138 -36.434 1.00 90.06 489 GLU A C 1
ATOM 3853 O O . GLU A 1 489 ? 14.640 -0.730 -37.344 1.00 90.06 489 GLU A O 1
ATOM 3858 N N . ALA A 1 490 ? 13.293 -0.759 -35.539 1.00 90.00 490 ALA A N 1
ATOM 3859 C CA . ALA A 1 490 ? 13.000 -2.181 -35.577 1.00 90.00 490 ALA A CA 1
ATOM 3860 C C . ALA A 1 490 ? 11.496 -2.418 -35.446 1.00 90.00 490 ALA A C 1
ATOM 3862 O O . ALA A 1 490 ? 10.836 -1.777 -34.630 1.00 90.00 490 ALA A O 1
ATOM 3863 N N . ALA A 1 491 ? 10.971 -3.373 -36.207 1.00 90.88 491 ALA A N 1
ATOM 3864 C CA . ALA A 1 491 ? 9.593 -3.824 -36.075 1.00 90.88 491 ALA A CA 1
ATOM 3865 C C . ALA A 1 491 ? 9.483 -4.873 -34.964 1.00 90.88 491 ALA A C 1
ATOM 3867 O O . ALA A 1 491 ? 10.292 -5.806 -34.890 1.00 90.88 491 ALA A O 1
ATOM 3868 N N . ILE A 1 492 ? 8.480 -4.743 -34.097 1.00 90.38 492 ILE A N 1
ATOM 3869 C CA . ILE A 1 492 ? 8.197 -5.748 -33.073 1.00 90.38 492 ILE A CA 1
ATOM 3870 C C . ILE A 1 492 ? 7.565 -6.976 -33.727 1.00 90.38 492 ILE A C 1
ATOM 3872 O O . ILE A 1 492 ? 6.506 -6.889 -34.333 1.00 90.38 492 ILE A O 1
ATOM 3876 N N . ILE A 1 493 ? 8.198 -8.138 -33.573 1.00 90.25 493 ILE A N 1
ATOM 3877 C CA . ILE A 1 493 ? 7.656 -9.420 -34.047 1.00 90.25 493 ILE A CA 1
ATOM 3878 C C . ILE A 1 493 ? 6.826 -10.075 -32.953 1.00 90.25 493 ILE A C 1
ATOM 3880 O O . ILE A 1 493 ? 5.796 -10.665 -33.236 1.00 90.25 493 ILE A O 1
ATOM 3884 N N . LYS A 1 494 ? 7.333 -10.049 -31.717 1.00 90.31 494 LYS A N 1
ATOM 3885 C CA . LYS A 1 494 ? 6.687 -10.675 -30.565 1.00 90.31 494 LYS A CA 1
ATOM 3886 C C . LYS A 1 494 ? 7.133 -10.014 -29.270 1.00 90.31 494 LYS A C 1
ATOM 3888 O O . LYS A 1 494 ? 8.323 -9.747 -29.086 1.00 90.31 494 LYS A O 1
ATOM 3893 N N . VAL A 1 495 ? 6.195 -9.849 -28.346 1.00 89.31 495 VAL A N 1
ATOM 3894 C CA . VAL A 1 495 ? 6.446 -9.393 -26.974 1.00 89.31 495 VAL A CA 1
ATOM 3895 C C . VAL A 1 495 ? 6.383 -10.606 -26.042 1.00 89.31 495 VAL A C 1
ATOM 3897 O O . VAL A 1 495 ? 5.327 -11.210 -25.875 1.00 89.31 495 VAL A O 1
ATOM 3900 N N . ASP A 1 496 ? 7.512 -11.009 -25.453 1.00 87.62 496 ASP A N 1
ATOM 3901 C CA . ASP A 1 496 ? 7.532 -12.041 -24.409 1.00 87.62 496 ASP A CA 1
ATOM 3902 C C . ASP A 1 496 ? 7.445 -11.362 -23.036 1.00 87.62 496 ASP A C 1
ATOM 3904 O O . ASP A 1 496 ? 8.456 -10.937 -22.464 1.00 87.62 496 ASP A O 1
ATOM 3908 N N . LYS A 1 497 ? 6.213 -11.223 -22.529 1.00 85.12 497 LYS A N 1
ATOM 3909 C CA . LYS A 1 497 ? 5.913 -10.541 -21.262 1.00 85.12 497 LYS A CA 1
ATOM 3910 C C . LYS A 1 497 ? 6.488 -11.293 -20.054 1.00 85.12 497 LYS A C 1
ATOM 3912 O O . LYS A 1 497 ? 7.082 -10.664 -19.184 1.00 85.12 497 LYS A O 1
ATOM 3917 N N . ALA A 1 498 ? 6.478 -12.629 -20.059 1.00 81.88 498 ALA A N 1
ATOM 3918 C CA . ALA A 1 498 ? 7.097 -13.452 -19.013 1.00 81.88 498 ALA A CA 1
ATOM 3919 C C . ALA A 1 498 ? 8.614 -13.219 -18.907 1.00 81.88 498 ALA A C 1
ATOM 3921 O O . ALA A 1 498 ? 9.188 -13.106 -17.819 1.00 81.88 498 ALA A O 1
ATOM 3922 N N . ARG A 1 499 ? 9.308 -13.115 -20.047 1.00 81.75 499 ARG A N 1
ATOM 3923 C CA . ARG A 1 499 ? 10.762 -12.884 -20.089 1.00 81.75 499 ARG A CA 1
ATOM 3924 C C . ARG A 1 499 ? 11.152 -11.411 -20.110 1.00 81.75 499 ARG A C 1
ATOM 3926 O O . ARG A 1 499 ? 12.330 -11.124 -19.893 1.00 81.75 499 ARG A O 1
ATOM 3933 N N . PHE A 1 500 ? 10.199 -10.492 -20.257 1.00 83.62 500 PHE A N 1
ATOM 3934 C CA . PHE A 1 500 ? 10.403 -9.066 -20.555 1.00 83.62 500 PHE A CA 1
ATOM 3935 C C . PHE A 1 500 ? 11.450 -8.867 -21.655 1.00 83.62 500 PHE A C 1
ATOM 3937 O O . PHE A 1 500 ? 12.397 -8.087 -21.512 1.00 83.62 500 PHE A O 1
ATOM 3944 N N . GLU A 1 501 ? 11.316 -9.643 -22.723 1.00 86.19 501 GLU A N 1
ATOM 3945 C CA . GLU A 1 501 ? 12.219 -9.608 -23.864 1.00 86.19 501 GLU A CA 1
ATOM 3946 C C . GLU A 1 501 ? 11.403 -9.445 -25.140 1.00 86.19 501 GLU A C 1
ATOM 3948 O O . GLU A 1 501 ? 10.369 -10.087 -25.327 1.00 86.19 501 GLU A O 1
ATOM 3953 N N . LEU A 1 502 ? 11.866 -8.563 -26.022 1.00 90.19 502 LEU A N 1
ATOM 3954 C CA . LEU A 1 502 ? 11.210 -8.326 -27.303 1.00 90.19 502 LEU A CA 1
ATOM 3955 C C . LEU A 1 502 ? 11.925 -9.087 -28.403 1.00 90.19 502 LEU A C 1
ATOM 3957 O O . LEU A 1 502 ? 13.146 -9.005 -28.533 1.00 90.19 502 LEU A O 1
ATOM 3961 N N . LYS A 1 503 ? 11.166 -9.788 -29.237 1.00 91.94 503 LYS A N 1
ATOM 3962 C CA . LYS A 1 503 ? 11.675 -10.318 -30.496 1.00 91.94 503 LYS A CA 1
ATOM 3963 C C . LYS A 1 503 ? 11.413 -9.287 -31.584 1.00 91.94 503 LYS A C 1
ATOM 3965 O O . LYS A 1 503 ? 10.272 -8.876 -31.779 1.00 91.94 503 LYS A O 1
ATOM 3970 N N . LEU A 1 504 ? 12.468 -8.873 -32.273 1.00 91.81 504 LEU A N 1
ATOM 3971 C CA . LEU A 1 504 ? 12.448 -7.718 -33.170 1.00 91.81 504 LEU A CA 1
ATOM 3972 C C . LEU A 1 504 ? 12.992 -8.073 -34.560 1.00 91.81 504 LEU A C 1
ATOM 3974 O O . LEU A 1 504 ? 13.752 -9.035 -34.694 1.00 91.81 504 LEU A O 1
ATOM 3978 N N . SER A 1 505 ? 12.635 -7.268 -35.563 1.00 90.19 505 SER A N 1
ATOM 3979 C CA . SER A 1 505 ? 13.159 -7.327 -36.933 1.00 90.19 505 SER A CA 1
ATOM 3980 C C . SER A 1 505 ? 13.789 -6.003 -37.349 1.00 90.19 505 SER A C 1
ATOM 3982 O O . SER A 1 505 ? 13.209 -4.946 -37.118 1.00 90.19 505 SER A O 1
ATOM 3984 N N . LEU A 1 506 ? 14.957 -6.067 -37.988 1.00 87.75 506 LEU A N 1
ATOM 3985 C CA . LEU A 1 506 ? 15.628 -4.942 -38.655 1.00 87.75 506 LEU A CA 1
ATOM 3986 C C . LEU A 1 506 ? 15.491 -5.010 -40.186 1.00 87.75 506 LEU A C 1
ATOM 3988 O O . LEU A 1 506 ? 16.073 -4.187 -40.895 1.00 87.75 506 LEU A O 1
ATOM 3992 N N . ARG A 1 507 ? 14.742 -5.987 -40.712 1.00 85.19 507 ARG A N 1
ATOM 3993 C CA . ARG A 1 507 ? 14.484 -6.113 -42.150 1.00 85.19 507 ARG A CA 1
ATOM 3994 C C . ARG A 1 507 ? 13.783 -4.866 -42.684 1.00 85.19 507 ARG A C 1
ATOM 3996 O O . ARG A 1 507 ? 12.886 -4.324 -42.036 1.00 85.19 507 ARG A O 1
ATOM 4003 N N . LYS A 1 508 ? 14.152 -4.426 -43.890 1.00 79.75 508 LYS A N 1
ATOM 4004 C CA . LYS A 1 508 ? 13.481 -3.303 -44.565 1.00 79.75 508 LYS A CA 1
ATOM 4005 C C . LYS A 1 508 ? 12.044 -3.665 -44.934 1.00 79.75 508 LYS A C 1
ATOM 4007 O O . LYS A 1 508 ? 11.175 -2.806 -44.861 1.00 79.75 508 LYS A O 1
ATOM 4012 N N . SER A 1 509 ? 11.798 -4.928 -45.283 1.00 79.38 509 SER A N 1
ATOM 4013 C CA . SER A 1 509 ? 10.454 -5.448 -45.567 1.00 79.38 509 SER A CA 1
ATOM 4014 C C . SER A 1 509 ? 9.497 -5.342 -44.373 1.00 79.38 509 SER A C 1
ATOM 4016 O O . SER A 1 509 ? 8.343 -4.966 -44.554 1.00 79.38 509 SER A O 1
ATOM 4018 N N . ASP A 1 510 ? 9.982 -5.610 -43.159 1.00 79.81 510 ASP A N 1
ATOM 4019 C CA . ASP A 1 510 ? 9.177 -5.553 -41.931 1.00 79.81 510 ASP A CA 1
ATOM 4020 C C . ASP A 1 510 ? 9.073 -4.127 -41.362 1.00 79.81 510 ASP A C 1
ATOM 4022 O O . ASP A 1 510 ? 8.101 -3.796 -40.688 1.00 79.81 510 ASP A O 1
ATOM 4026 N N . THR A 1 511 ? 10.067 -3.269 -41.624 1.00 74.81 511 THR A N 1
ATOM 4027 C CA . THR A 1 511 ? 10.092 -1.876 -41.139 1.00 74.81 511 THR A CA 1
ATOM 4028 C C . THR A 1 511 ? 9.368 -0.885 -42.055 1.00 74.81 511 THR A C 1
ATOM 4030 O O . THR A 1 511 ? 9.110 0.243 -41.647 1.00 74.81 511 THR A O 1
ATOM 4033 N N . MET A 1 512 ? 8.991 -1.294 -43.271 1.00 66.94 512 MET A N 1
ATOM 4034 C CA . MET A 1 512 ? 8.150 -0.519 -44.192 1.00 66.94 512 MET A CA 1
ATOM 4035 C C . MET A 1 512 ? 6.906 -1.329 -44.600 1.00 66.94 512 MET A C 1
ATOM 4037 O O . MET A 1 512 ? 6.841 -1.819 -45.731 1.00 66.94 512 MET A O 1
ATOM 4041 N N . PRO A 1 513 ? 5.921 -1.509 -43.700 1.00 60.50 513 PRO A N 1
ATOM 4042 C CA . PRO A 1 513 ? 4.690 -2.216 -44.034 1.00 60.50 513 PRO A CA 1
ATOM 4043 C C . PRO A 1 513 ? 3.844 -1.447 -45.064 1.00 60.50 513 PRO A C 1
ATOM 4045 O O . PRO A 1 513 ? 3.919 -0.224 -45.178 1.00 60.50 513 PRO A O 1
ATOM 4048 N N . ASP A 1 514 ? 3.022 -2.183 -45.816 1.00 59.12 514 ASP A N 1
ATOM 4049 C CA . ASP A 1 514 ? 2.079 -1.637 -46.800 1.00 59.12 514 ASP A CA 1
ATOM 4050 C C . ASP A 1 514 ? 1.100 -0.640 -46.129 1.00 59.12 514 ASP A C 1
ATOM 4052 O O . ASP A 1 514 ? 0.416 -1.029 -45.170 1.00 59.12 514 ASP A O 1
ATOM 4056 N N . PRO A 1 515 ? 1.015 0.629 -46.581 1.00 57.78 515 PRO A N 1
ATOM 4057 C CA . PRO A 1 515 ? 0.224 1.676 -45.925 1.00 57.78 515 PRO A CA 1
ATOM 4058 C C . PRO A 1 515 ? -1.264 1.333 -45.760 1.00 57.78 515 PRO A C 1
ATOM 4060 O O . PRO A 1 515 ? -1.868 1.724 -44.761 1.00 57.78 515 PRO A O 1
ATOM 4063 N N . ASP A 1 516 ? -1.849 0.554 -46.674 1.00 54.66 516 ASP A N 1
ATOM 4064 C CA . ASP A 1 516 ? -3.265 0.153 -46.608 1.00 54.66 516 ASP A CA 1
ATOM 4065 C C . ASP A 1 516 ? -3.551 -0.889 -45.512 1.00 54.66 516 ASP A C 1
ATOM 4067 O O . ASP A 1 516 ? -4.701 -1.073 -45.099 1.00 54.66 516 ASP A O 1
ATOM 4071 N N . LYS A 1 517 ? -2.513 -1.590 -45.039 1.00 57.22 517 LYS A N 1
ATOM 4072 C CA . LYS A 1 517 ? -2.616 -2.594 -43.976 1.00 57.22 517 LYS A CA 1
ATOM 4073 C C . LYS A 1 517 ? -2.502 -1.950 -42.592 1.00 57.22 517 LYS A C 1
ATOM 4075 O O . LYS A 1 517 ? -3.291 -2.278 -41.716 1.00 57.22 517 LYS A O 1
ATOM 4080 N N . ALA A 1 518 ? -1.605 -0.973 -42.440 1.00 52.97 518 ALA A N 1
ATOM 4081 C CA . ALA A 1 518 ? -1.407 -0.236 -41.190 1.00 52.97 518 ALA A CA 1
ATOM 4082 C C . ALA A 1 518 ? -2.654 0.564 -40.754 1.00 52.97 518 ALA A C 1
ATOM 4084 O O . ALA A 1 518 ? -3.015 0.552 -39.583 1.00 52.97 518 ALA A O 1
ATOM 4085 N N . LEU A 1 519 ? -3.362 1.195 -41.701 1.00 53.84 519 LEU A N 1
ATOM 4086 C CA . LEU A 1 519 ? -4.565 1.997 -41.419 1.00 53.84 519 LEU A CA 1
ATOM 4087 C C . LEU A 1 519 ? -5.749 1.175 -40.877 1.00 53.84 519 LEU A C 1
ATOM 4089 O O . LEU A 1 519 ? -6.540 1.687 -40.090 1.00 53.84 519 LEU A O 1
ATOM 4093 N N . LYS A 1 520 ? -5.889 -0.090 -41.292 1.00 56.25 520 LYS A N 1
ATOM 4094 C CA . LYS A 1 520 ? -6.984 -0.963 -40.832 1.00 56.25 520 LYS A CA 1
ATOM 4095 C C . LYS A 1 520 ? -6.779 -1.453 -39.403 1.00 56.25 520 LYS A C 1
ATOM 4097 O O . LYS A 1 520 ? -7.741 -1.485 -38.642 1.00 56.25 520 LYS A O 1
ATOM 4102 N N . ASP A 1 521 ? -5.541 -1.796 -39.057 1.00 56.25 521 ASP A N 1
ATOM 4103 C CA . ASP A 1 521 ? -5.195 -2.289 -37.722 1.00 56.25 521 ASP A CA 1
ATOM 4104 C C . ASP A 1 521 ? -5.328 -1.176 -36.659 1.00 56.25 521 ASP A C 1
ATOM 4106 O O . ASP A 1 521 ? -5.695 -1.451 -35.516 1.00 56.25 521 ASP A O 1
ATOM 4110 N N . ASP A 1 522 ? -5.093 0.091 -37.031 1.00 56.31 522 ASP A N 1
ATOM 4111 C CA . ASP A 1 522 ? -5.246 1.242 -36.129 1.00 56.31 522 ASP A CA 1
ATOM 4112 C C . ASP A 1 522 ? -6.726 1.610 -35.858 1.00 56.31 522 ASP A C 1
ATOM 4114 O O . ASP A 1 522 ? -7.085 1.889 -34.709 1.00 56.31 522 ASP A O 1
ATOM 4118 N N . ASP A 1 523 ? -7.607 1.566 -36.868 1.00 55.94 523 ASP A N 1
ATOM 4119 C CA . ASP A 1 523 ? -9.041 1.890 -36.716 1.00 55.94 523 ASP A CA 1
ATOM 4120 C C . ASP A 1 523 ? -9.806 0.846 -35.878 1.00 55.94 523 ASP A C 1
ATOM 4122 O O . ASP A 1 523 ? -10.672 1.200 -35.072 1.00 55.94 523 ASP A O 1
ATOM 4126 N N . GLU A 1 524 ? -9.484 -0.444 -36.025 1.00 57.34 524 GLU A N 1
ATOM 4127 C CA . GLU A 1 524 ? -10.109 -1.527 -35.248 1.00 57.34 524 GLU A CA 1
ATOM 4128 C C . GLU A 1 524 ? -9.699 -1.471 -33.763 1.00 57.34 524 GLU A C 1
ATOM 4130 O O . GLU A 1 524 ? -10.488 -1.790 -32.869 1.00 57.34 524 GLU A O 1
ATOM 4135 N N . PHE A 1 525 ? -8.491 -0.976 -33.478 1.00 50.91 525 PHE A N 1
ATOM 4136 C CA . PHE A 1 525 ? -7.944 -0.896 -32.125 1.00 50.91 525 PHE A CA 1
ATOM 4137 C C . PHE A 1 525 ? -8.347 0.378 -31.368 1.00 50.91 525 PHE A C 1
ATOM 4139 O O . PHE A 1 525 ? -8.581 0.329 -30.156 1.00 50.91 525 PHE A O 1
ATOM 4146 N N . LEU A 1 526 ? -8.506 1.515 -32.058 1.00 54.09 526 LEU A N 1
ATOM 4147 C CA . LEU A 1 526 ? -9.027 2.746 -31.448 1.00 54.09 526 LEU A CA 1
ATOM 4148 C C . LEU A 1 526 ? -10.416 2.541 -30.819 1.00 54.09 526 LEU A C 1
ATOM 4150 O O . LEU A 1 526 ? -10.731 3.205 -29.836 1.00 54.09 526 LEU A O 1
ATOM 4154 N N . GLY A 1 527 ? -11.216 1.591 -31.319 1.00 49.56 527 GLY A N 1
ATOM 4155 C CA . GLY A 1 527 ? -12.489 1.191 -30.710 1.00 49.56 527 GLY A CA 1
ATOM 4156 C C . GLY A 1 527 ? -12.358 0.441 -29.374 1.00 49.56 527 GLY A C 1
ATOM 4157 O O . GLY A 1 527 ? -13.240 0.565 -28.528 1.00 49.56 527 GLY A O 1
ATOM 4158 N N . LEU A 1 528 ? -11.257 -0.288 -29.150 1.00 47.53 528 LEU A N 1
ATOM 4159 C CA . LEU A 1 528 ? -11.007 -1.100 -27.947 1.00 47.53 528 LEU A CA 1
ATOM 4160 C C . LEU A 1 528 ? -10.302 -0.314 -26.828 1.00 47.53 528 LEU A C 1
ATOM 4162 O O . LEU A 1 528 ? -10.503 -0.593 -25.648 1.00 47.53 528 LEU A O 1
ATOM 4166 N N . ALA A 1 529 ? -9.517 0.711 -27.173 1.00 42.53 529 ALA A N 1
ATOM 4167 C CA . ALA A 1 529 ? -8.785 1.535 -26.205 1.00 42.53 529 ALA A CA 1
ATOM 4168 C C . ALA A 1 529 ? -9.691 2.384 -25.280 1.00 42.53 529 ALA A C 1
ATOM 4170 O O . ALA A 1 529 ? -9.225 2.877 -24.252 1.00 42.53 529 ALA A O 1
ATOM 4171 N N . PHE A 1 530 ? -10.979 2.546 -25.612 1.00 43.41 530 PHE A N 1
ATOM 4172 C CA . PHE A 1 530 ? -11.956 3.249 -24.768 1.00 43.41 530 PHE A CA 1
ATOM 4173 C C . PHE A 1 530 ? -12.571 2.375 -23.663 1.00 43.41 530 PHE A C 1
ATOM 4175 O O . PHE A 1 530 ? -13.199 2.916 -22.753 1.00 43.41 530 PHE A O 1
ATOM 4182 N N . GLU A 1 531 ? -12.360 1.057 -23.691 1.00 42.47 531 GLU A N 1
ATOM 4183 C CA . GLU A 1 531 ? -12.800 0.124 -22.646 1.00 42.47 531 GLU A CA 1
ATOM 4184 C C . GLU A 1 531 ? -11.623 -0.305 -21.758 1.00 42.47 531 GLU A C 1
ATOM 4186 O O . GLU A 1 531 ? -11.388 -1.491 -21.535 1.00 42.47 531 GLU A O 1
ATOM 4191 N N . GLN A 1 532 ? -10.848 0.648 -21.230 1.00 46.50 532 GLN A N 1
ATOM 4192 C CA . GLN A 1 532 ? -9.870 0.290 -20.204 1.00 46.50 532 GLN A CA 1
ATOM 4193 C C . GLN A 1 532 ? -10.564 0.087 -18.849 1.00 46.50 532 GLN A C 1
ATOM 4195 O O . GLN A 1 532 ? -11.282 0.975 -18.376 1.00 46.50 532 GLN A O 1
ATOM 4200 N N . PRO A 1 533 ? -10.381 -1.076 -18.202 1.00 47.09 533 PRO A N 1
ATOM 4201 C CA . PRO A 1 533 ? -10.897 -1.292 -16.863 1.00 47.09 533 PRO A CA 1
ATOM 4202 C C . PRO A 1 533 ? -10.285 -0.307 -15.857 1.00 47.09 533 PRO A C 1
ATOM 4204 O O . PRO A 1 533 ? -9.130 0.085 -15.988 1.00 47.09 533 PRO A O 1
ATOM 4207 N N . LEU A 1 534 ? -11.047 0.046 -14.812 1.00 47.75 534 LEU A N 1
ATOM 4208 C CA . LEU A 1 534 ? -10.505 0.762 -13.650 1.00 47.75 534 LEU A CA 1
ATOM 4209 C C . LEU A 1 534 ? -9.254 0.057 -13.104 1.00 47.75 534 LEU A C 1
ATOM 4211 O O . LEU A 1 534 ? -9.236 -1.177 -13.038 1.00 47.75 534 LEU A O 1
ATOM 4215 N N . ASP A 1 535 ? -8.296 0.866 -12.638 1.00 56.06 535 ASP A N 1
ATOM 4216 C CA . ASP A 1 535 ? -7.074 0.441 -11.949 1.00 56.06 535 ASP A CA 1
ATOM 4217 C C . ASP A 1 535 ? -7.361 -0.673 -10.923 1.00 56.06 535 ASP A C 1
ATOM 4219 O O . ASP A 1 535 ? -8.302 -0.577 -10.124 1.00 56.06 535 ASP A O 1
ATOM 4223 N N . SER A 1 536 ? -6.567 -1.745 -10.949 1.00 55.03 536 SER A N 1
ATOM 4224 C CA . SER A 1 536 ? -6.751 -2.927 -10.105 1.00 55.03 536 SER A CA 1
ATOM 4225 C C . SER A 1 536 ? -6.667 -2.610 -8.614 1.00 55.03 536 SER A C 1
ATOM 4227 O O . SER A 1 536 ? -7.371 -3.234 -7.821 1.00 55.03 536 SER A O 1
ATOM 4229 N N . ASP A 1 537 ? -5.915 -1.581 -8.230 1.00 51.00 537 ASP A N 1
ATOM 4230 C CA . ASP A 1 537 ? -5.850 -1.112 -6.847 1.00 51.00 537 ASP A CA 1
ATOM 4231 C C . ASP A 1 537 ? -7.121 -0.375 -6.399 1.00 51.00 537 ASP A C 1
ATOM 4233 O O . ASP A 1 537 ? -7.566 -0.536 -5.261 1.00 51.00 537 ASP A O 1
ATOM 4237 N N . MET A 1 538 ? -7.783 0.353 -7.302 1.00 55.09 538 MET A N 1
ATOM 4238 C CA . MET A 1 538 ? -9.079 0.976 -7.011 1.00 55.09 538 MET A CA 1
ATOM 4239 C C . MET A 1 538 ? -10.167 -0.078 -6.804 1.00 55.09 538 MET A C 1
ATOM 4241 O O . MET A 1 538 ? -11.008 0.097 -5.928 1.00 55.09 538 MET A O 1
ATOM 4245 N N . ARG A 1 539 ? -10.104 -1.201 -7.533 1.00 54.03 539 ARG A N 1
ATOM 4246 C CA . ARG A 1 539 ? -11.002 -2.352 -7.326 1.00 54.03 539 ARG A CA 1
ATOM 4247 C C . ARG A 1 539 ? -10.838 -2.998 -5.943 1.00 54.03 539 ARG A C 1
ATOM 4249 O O . ARG A 1 539 ? -11.748 -3.655 -5.454 1.00 54.03 539 ARG A O 1
ATOM 4256 N N . ARG A 1 540 ? -9.676 -2.853 -5.295 1.00 52.38 540 ARG A N 1
ATOM 4257 C CA . ARG A 1 540 ? -9.459 -3.370 -3.928 1.00 52.38 540 ARG A CA 1
ATOM 4258 C C . ARG A 1 540 ? -10.154 -2.516 -2.867 1.00 52.38 540 ARG A C 1
ATOM 4260 O O . ARG A 1 540 ? -10.341 -2.980 -1.744 1.00 52.38 540 ARG A O 1
ATOM 4267 N N . ILE A 1 541 ? -10.510 -1.278 -3.203 1.00 50.22 541 ILE A N 1
ATOM 4268 C CA . ILE A 1 541 ? -11.073 -0.296 -2.271 1.00 50.22 541 ILE A CA 1
ATOM 4269 C C . ILE A 1 541 ? -12.562 -0.058 -2.533 1.00 50.22 541 ILE A C 1
ATOM 4271 O O . ILE A 1 541 ? -13.324 0.071 -1.573 1.00 50.22 541 ILE A O 1
ATOM 4275 N N . PHE A 1 542 ? -12.964 -0.001 -3.804 1.00 43.56 542 PHE A N 1
ATOM 4276 C CA . PHE A 1 542 ? -14.320 0.284 -4.279 1.00 43.56 542 PHE A CA 1
ATOM 4277 C C . PHE A 1 542 ? -14.865 -0.888 -5.085 1.00 43.56 542 PHE A C 1
ATOM 4279 O O . PHE A 1 542 ? -16.088 -1.131 -4.964 1.00 43.56 542 PHE A O 1
#

pLDDT: mean 77.43, std 18.25, range [24.47, 98.25]

Radius of gyration: 28.15 Å; chains: 1; bounding box: 78×59×79 Å

Foldseek 3Di:
DDDDDDFDQQFQCRQFQVWDSPDDLLQFKEKFWEDDLDPVDWIKIWIAGSLLHTDDMDTADPDLVVRLVVLLVVCLVRLGQAYEFEQQSFPRRVVVVCQQAADDDDPPPDRDGHSQVVSLVVNDVVVDPDDCPPVPDDRRDRHGYFYFHQLLLLLCLPDPNLCVVCVPDHSNHSSRSLRRVCSSPVLLSQLLQQLDADPVRHGNPSVVSDCQDPCPVVDDPVVVVVVVLVLSLVLLQLQFAAQLSLLVDVSNLSSQCSAFLQHPVNSVLLSVCCCPQVVSADLALVCCDVSVSDDPVSSQRRQLRHAHDCDDVNVVVCVPVYDLCRQHSQHCVLPVPDCVLVVLQVCVVVDVNVPDPLVVVLVVVVVVVCVVVSVSSVRSNCQQCVCVVRNDPVSSVSGRHGDRPFRHNHRDDLQVSLCSNWVDHCVRDHALDKFKWAFADWDQQFTWIFTPPTSGQIETEGLVQQEPDPDDPRSIPDPDRDDHRDIAIWGFHDQDSNVSYTHTHRYPDSRDDDPVVVVVVVVVVVVVVVPDDGDPSVSRRD